Protein AF-0000000068387316 (afdb_homodimer)

pLDDT: mean 80.17, std 15.79, range [29.31, 97.69]

Solvent-accessible surface area (backbone atoms only — not comparable to full-atom values): 30745 Å² total; per-residue (Å²): 136,76,79,80,66,69,75,72,66,61,83,67,64,57,86,53,43,69,47,58,65,44,39,58,55,47,49,47,48,45,50,66,60,42,44,59,53,52,50,36,57,55,37,19,25,18,60,22,29,64,90,45,66,79,49,54,52,77,53,52,63,48,42,55,49,51,43,58,72,67,49,54,44,59,54,18,49,48,44,32,48,52,51,19,52,50,41,36,52,48,15,46,49,51,5,48,54,50,17,57,58,62,68,44,93,55,92,61,45,67,57,51,60,55,56,49,44,47,49,48,52,41,37,52,63,48,49,33,52,43,49,52,50,35,38,29,26,89,68,6,62,55,16,50,51,32,41,69,68,66,40,89,63,21,74,43,38,34,52,70,30,53,82,36,18,40,59,50,51,48,51,54,50,29,57,31,46,14,32,53,41,13,52,56,46,33,56,41,55,69,66,50,58,64,65,52,54,49,53,31,49,72,71,64,46,51,70,69,51,36,37,62,69,44,50,41,66,64,31,42,65,57,52,53,51,48,46,51,52,45,35,50,51,45,58,39,52,44,63,56,50,46,72,58,40,62,17,24,34,94,52,45,41,25,23,56,45,45,48,23,40,41,30,31,71,70,68,29,31,35,6,47,15,25,32,44,38,49,53,50,35,51,51,40,49,50,53,51,50,51,50,51,54,51,50,50,51,48,46,50,53,55,66,73,94,133,74,80,79,66,68,75,71,67,61,80,67,63,56,85,53,44,68,48,58,65,42,38,58,55,47,49,48,47,47,50,64,60,42,44,57,54,51,50,35,57,54,37,18,26,17,61,23,28,64,91,44,66,80,50,55,52,78,53,52,62,50,39,54,50,51,41,58,72,66,49,54,44,60,53,17,49,47,45,32,49,52,52,21,53,50,42,34,51,48,16,47,50,51,4,47,53,49,16,57,57,61,67,44,91,55,92,60,44,69,58,51,60,54,57,49,44,48,50,50,53,41,35,55,63,50,50,33,52,44,49,52,51,35,38,29,25,88,68,6,61,55,16,49,49,31,40,69,69,67,38,88,64,20,75,41,37,33,48,72,29,53,83,37,20,41,58,52,51,47,52,53,49,29,58,31,48,15,32,54,41,13,52,56,46,32,57,40,55,68,66,51,57,64,64,53,54,49,53,32,48,74,71,65,44,50,70,70,50,36,37,62,69,44,48,41,67,63,32,44,65,59,50,52,52,48,47,52,51,43,34,50,52,47,59,40,51,42,64,56,51,46,72,59,37,63,17,25,33,95,51,46,42,25,24,58,43,47,48,23,39,40,30,30,72,70,69,27,30,34,6,48,16,25,34,45,36,49,52,50,34,50,50,41,50,51,52,51,50,51,50,52,54,51,47,50,51,49,45,50,55,53,67,74,94

Sequence (610 aa):
MKRAQLAGARLDGHPLTPYLFAAPVGIYLLLFQFYPLVQQFFMSFTATDLLTPNVNPFVGIENYSFLIEDGELWKVLWITAIYTVACVIFAIGTGLGSAMLLDSPFFGRGIARALITVPWAAPSVAVALVFTWIFNSQYGIFNRVLTGLGLPFGGENWLDDPNLALPAILLTTVWQIFPFSSVVILAALQGVPHELKEAAVIDGADRLNIFKTATWPTIQPTVLMLTLFVTIWSLRRFDLIWLMTQGGPIGATNTLVIELYRQGFVYRDLGSAASIGMIGLSIALLVTVIYFKVTRMTEQAQGKRMKRAQLAGARLDGHPLTPYLFAAPVGIYLLLFQFYPLVQQFFMSFTATDLLTPNVNPFVGIENYSFLIEDGELWKVLWITAIYTVACVIFAIGTGLGSAMLLDSPFFGRGIARALITVPWAAPSVAVALVFTWIFNSQYGIFNRVLTGLGLPFGGENWLDDPNLALPAILLTTVWQIFPFSSVVILAALQGVPHELKEAAVIDGADRLNIFKTATWPTIQPTVLMLTLFVTIWSLRRFDLIWLMTQGGPIGATNTLVIELYRQGFVYRDLGSAASIGMIGLSIALLVTVIYFKVTRMTEQAQGKR

InterPro domains:
  IPR000515 ABC transporter type 1, transmembrane domain MetI-like [PF00528] (93-291)
  IPR000515 ABC transporter type 1, transmembrane domain MetI-like [PS50928] (77-291)
  IPR000515 ABC transporter type 1, transmembrane domain MetI-like [cd06261] (77-283)
  IPR035906 MetI-like superfamily [G3DSA:1.10.3720.10] (57-302)
  IPR035906 MetI-like superfamily [SSF161098] (62-290)
  IPR051393 ABC transporter permease component [PTHR30193] (16-301)

Nearest PDB structures (foldseek):
  8hps-assembly1_A  TM=9.162E-01  e=1.077E-13  Mycolicibacterium smegmatis MC2 155
  8ja7-assembly1_A  TM=9.355E-01  e=1.198E-12  Mycobacterium tuberculosis H37Rv
  3puy-assembly1_F  TM=8.620E-01  e=3.258E-10  Escherichia coli K-12
  4tqv-assembly4_M  TM=8.361E-01  e=7.629E-09  Sphingomonas sp.
  4xtc-assembly1_M  TM=8.326E-01  e=1.083E-08  Sphingomonas sp. A1

Secondary structure (DSSP, 8-state):
--GGGTT-----S-TTHHHHHHHHHHHHHHHHHHHHHHHHHHHTTB--BSS-TT---B-TTHHHHHHHHTSHHHHHHHHHHHHHHHHHHHHHHHHHHHHHHHHS--TTHHHHHHHTTHHHHS-HHHHHHHHHHHT-TTT-HHHHHHHHTT-TTTTS-GGGSTTTHHHHHHHHHHHHHHHHHHHHHHHHHTTS-HHHHHHHHHTT--HHHHIIIIIHHHHHHHHHHHHHHHHHHHHT--HHHHHHTTT-STTTT--HHHHHHIIIIIS-BHHHHHHHHHHHHHHHHHHHHHHHHHHHHHHHHHH--/--TTSTT-----S-TTHHHHHHHHHHHHHHHHHHHHHHHHHHHTTB--BSS-TT---B-TTHHHHHHHHTSHHHHHHHHHHHHHHHHHHHHHHHHHHHHHHHHS--TTHHHHHHHTTHHHHS-HHHHHHHHHHHT-TTT-HHHHHHHHTT-TTTTS-GGGSTTTHHHHHHHHHHHHHHHHHHHHHHHHHHTS-HHHHHHHHHTT--HHHHIIIIIHHHHHHHHHHHHHHHHHHHHT--HHHHHHTTT-STTTT--HHHHHHIIIIIS-BHHHHHHHHHHHHHHHHHHHHHHHHHHHHHHHHHH--

Radius of gyration: 26.53 Å; Cα contacts (8 Å, |Δi|>4): 823; chains: 2; bounding box: 68×81×66 Å

Structure (mmCIF, N/CA/C/O backbone):
data_AF-0000000068387316-model_v1
#
loop_
_entity.id
_entity.type
_entity.pdbx_description
1 polymer 'ABC transporter, membrane spanning protein'
#
loop_
_atom_site.group_PDB
_atom_site.id
_atom_site.type_symbol
_atom_site.label_atom_id
_atom_site.label_alt_id
_atom_site.label_comp_id
_atom_site.label_asym_id
_atom_site.label_entity_id
_atom_site.label_seq_id
_atom_site.pdbx_PDB_ins_code
_atom_site.Cartn_x
_atom_site.Cartn_y
_atom_site.Cartn_z
_atom_site.occupancy
_atom_site.B_iso_or_equiv
_atom_site.auth_seq_id
_atom_site.auth_comp_id
_atom_site.auth_asym_id
_atom_site.auth_atom_id
_atom_site.pdbx_PDB_model_num
ATOM 1 N N . MET A 1 1 ? -29.578 43.812 32.5 1 29.31 1 MET A N 1
ATOM 2 C CA . MET A 1 1 ? -28.734 42.844 33.156 1 29.31 1 MET A CA 1
ATOM 3 C C . MET A 1 1 ? -29.266 41.406 32.969 1 29.31 1 MET A C 1
ATOM 5 O O . MET A 1 1 ? -28.531 40.438 33.094 1 29.31 1 MET A O 1
ATOM 9 N N . LYS A 1 2 ? -30.609 41.094 33.031 1 35.59 2 LYS A N 1
ATOM 10 C CA . LYS A 1 2 ? -31.344 39.844 33.188 1 35.59 2 LYS A CA 1
ATOM 11 C C . LYS A 1 2 ? -31.375 39.094 31.844 1 35.59 2 LYS A C 1
ATOM 13 O O . LYS A 1 2 ? -31.719 37.906 31.812 1 35.59 2 LYS A O 1
ATOM 18 N N . ARG A 1 3 ? -31.5 39.75 30.719 1 32.88 3 ARG A N 1
ATOM 19 C CA . ARG A 1 3 ? -31.938 39.156 29.453 1 32.88 3 ARG A CA 1
ATOM 20 C C . ARG A 1 3 ? -30.844 38.281 28.875 1 32.88 3 ARG A C 1
ATOM 22 O O . ARG A 1 3 ? -30.969 37.781 27.75 1 32.88 3 ARG A O 1
ATOM 29 N N . ALA A 1 4 ? -29.688 38.469 29.344 1 36.28 4 ALA A N 1
ATOM 30 C CA . ALA A 1 4 ? -28.578 37.75 28.734 1 36.28 4 ALA A CA 1
ATOM 31 C C . ALA A 1 4 ? -28.734 36.25 28.922 1 36.28 4 ALA A C 1
ATOM 33 O O . ALA A 1 4 ? -27.844 35.469 28.562 1 36.28 4 ALA A O 1
ATOM 34 N N . GLN A 1 5 ? -29.672 35.75 29.812 1 32.28 5 GLN A N 1
ATOM 35 C CA . GLN A 1 5 ? -29.719 34.375 30.344 1 32.28 5 GLN A CA 1
ATOM 36 C C . GLN A 1 5 ? -30.188 33.406 29.281 1 32.28 5 GLN A C 1
ATOM 38 O O . GLN A 1 5 ? -30.062 32.188 29.453 1 32.28 5 GLN A O 1
ATOM 43 N N . LEU A 1 6 ? -31.172 33.781 28.469 1 31.27 6 LEU A N 1
ATOM 44 C CA . LEU A 1 6 ? -32.031 32.75 27.875 1 31.27 6 LEU A CA 1
ATOM 45 C C . LEU A 1 6 ? -31.25 31.938 26.844 1 31.27 6 LEU A C 1
ATOM 47 O O . LEU A 1 6 ? -31.766 30.953 26.297 1 31.27 6 LEU A O 1
ATOM 51 N N . ALA A 1 7 ? -30.438 32.562 26.109 1 33.75 7 ALA A N 1
ATOM 52 C CA . ALA A 1 7 ? -30.188 32.062 24.766 1 33.75 7 ALA A CA 1
ATOM 53 C C . ALA A 1 7 ? -29.375 30.766 24.812 1 33.75 7 ALA A C 1
ATOM 55 O O . ALA A 1 7 ? -28.891 30.297 23.766 1 33.75 7 ALA A O 1
ATOM 56 N N . GLY A 1 8 ? -28.797 30.422 25.938 1 35.53 8 GLY A N 1
ATOM 57 C CA . GLY A 1 8 ? -28 29.219 25.812 1 35.53 8 GLY A CA 1
ATOM 58 C C . GLY A 1 8 ? -28.812 28 25.438 1 35.53 8 GLY A C 1
ATOM 59 O O . GLY A 1 8 ? -29.172 27.188 26.297 1 35.53 8 GLY A O 1
ATOM 60 N N . ALA A 1 9 ? -29.875 28.156 24.766 1 34.69 9 ALA A N 1
ATOM 61 C CA . ALA A 1 9 ? -30.672 26.969 24.469 1 34.69 9 ALA A CA 1
ATOM 62 C C . ALA A 1 9 ? -29.766 2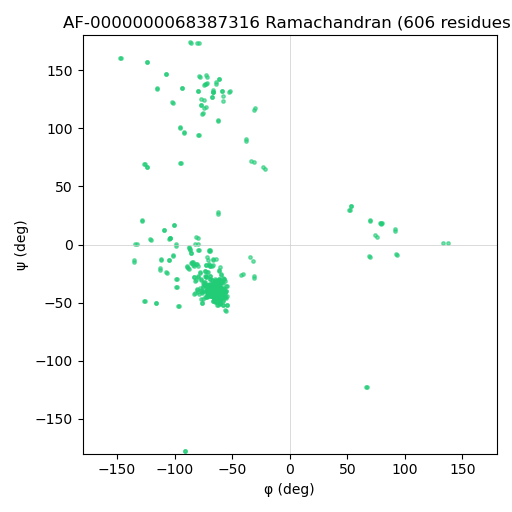5.766 24.156 1 34.69 9 ALA A C 1
ATOM 64 O O . ALA A 1 9 ? -29 25.797 23.203 1 34.69 9 ALA A O 1
ATOM 65 N N . ARG A 1 10 ? -29.375 25 25.125 1 37.62 10 ARG A N 1
ATOM 66 C CA . ARG A 1 10 ? -28.875 23.641 25.203 1 37.62 10 ARG A CA 1
ATOM 67 C C . ARG A 1 10 ? -29.516 22.75 24.141 1 37.62 10 ARG A C 1
ATOM 69 O O . ARG A 1 10 ? -30.75 22.641 24.078 1 37.62 10 ARG A O 1
ATOM 76 N N . LEU A 1 11 ? -29.219 22.875 22.906 1 39.84 11 LEU A N 1
ATOM 77 C CA . LEU A 1 11 ? -29.703 21.75 22.094 1 39.84 11 LEU A CA 1
ATOM 78 C C . LEU A 1 11 ? -29.906 20.516 22.969 1 39.84 11 LEU A C 1
ATOM 80 O O . LEU A 1 11 ? -28.953 19.969 23.5 1 39.84 11 LEU A O 1
ATOM 84 N N . ASP A 1 12 ? -30.781 20.438 23.875 1 39.09 12 ASP A N 1
ATOM 85 C CA . ASP A 1 12 ? -31.406 19.594 24.875 1 39.09 12 ASP A CA 1
ATOM 86 C C . ASP A 1 12 ? -31.484 18.141 24.406 1 39.09 12 ASP A C 1
ATOM 88 O O . ASP A 1 12 ? -32.281 17.359 24.922 1 39.09 12 ASP A O 1
ATOM 92 N N . GLY A 1 13 ? -31.203 17.859 23.094 1 44.19 13 GLY A N 1
ATOM 93 C CA . GLY A 1 13 ? -31.375 16.438 22.891 1 44.19 13 GLY A CA 1
ATOM 94 C C . GLY A 1 13 ? -30.594 15.594 23.891 1 44.19 13 GLY A C 1
ATOM 95 O O . GLY A 1 13 ? -29.703 16.094 24.562 1 44.19 13 GLY A O 1
ATOM 96 N N . HIS A 1 14 ? -31.297 14.594 24.516 1 45.81 14 HIS A N 1
ATOM 97 C CA . HIS A 1 14 ? -30.688 13.68 25.484 1 45.81 14 HIS A CA 1
ATOM 98 C C . HIS A 1 14 ? -29.203 13.453 25.172 1 45.81 14 HIS A C 1
ATOM 100 O O . HIS A 1 14 ? -28.812 13.383 24.016 1 45.81 14 HIS A O 1
ATOM 106 N N . PRO A 1 15 ? -28.391 13.836 26.078 1 50.06 15 PRO A N 1
ATOM 107 C CA . PRO A 1 15 ? -26.938 13.664 25.969 1 50.06 15 PRO A CA 1
ATOM 108 C C . PRO A 1 15 ? -26.547 12.414 25.172 1 50.06 15 PRO A C 1
ATOM 110 O O . PRO A 1 15 ? -25.438 12.336 24.641 1 50.06 15 PRO A O 1
ATOM 113 N N . LEU A 1 16 ? -27.484 11.516 25.297 1 49.25 16 LEU A N 1
ATOM 114 C CA . LEU A 1 16 ? -27.203 10.242 24.641 1 49.25 16 LEU A CA 1
ATOM 115 C C . LEU A 1 16 ? -27.531 10.312 23.156 1 49.25 16 LEU A C 1
ATOM 117 O O . LEU A 1 16 ? -27.25 9.375 22.406 1 49.25 16 LEU A O 1
ATOM 121 N N . THR A 1 17 ? -28.25 11.242 22.766 1 50.84 17 THR A N 1
ATOM 122 C CA . THR A 1 17 ? -28.766 11.328 21.406 1 50.84 17 THR A CA 1
ATOM 123 C C . THR A 1 17 ? -27.625 11.281 20.391 1 50.84 17 THR A C 1
ATOM 125 O O . THR A 1 17 ? -27.688 10.539 19.406 1 50.84 17 THR A O 1
ATOM 128 N N . PRO A 1 18 ? -26.781 12.188 20.594 1 52.94 18 PRO A N 1
ATOM 129 C CA . PRO A 1 18 ? -25.719 12.039 19.594 1 52.94 18 PRO A CA 1
ATOM 130 C C . PRO A 1 18 ? -25.062 10.656 19.609 1 52.94 18 PRO A C 1
ATOM 132 O O . PRO A 1 18 ? -24.656 10.148 18.562 1 52.94 18 PRO A O 1
ATOM 135 N N . TYR A 1 19 ? -25.031 10.102 20.766 1 54.19 19 TYR A N 1
ATOM 136 C CA . TYR A 1 19 ? -24.5 8.75 20.891 1 54.19 19 TYR A CA 1
ATOM 137 C C . TYR A 1 19 ? -25.406 7.727 20.234 1 54.19 19 TYR A C 1
ATOM 139 O O . TYR A 1 19 ? -24.922 6.715 19.703 1 54.19 19 TYR A O 1
ATOM 147 N N . LEU A 1 20 ? -26.625 7.91 20.406 1 54.03 20 LEU A N 1
ATOM 148 C CA . LEU A 1 20 ? -27.578 6.969 19.828 1 54.03 20 LEU A CA 1
ATOM 149 C C . LEU A 1 20 ? -27.484 6.973 18.297 1 54.03 20 LEU A C 1
ATOM 151 O O . LEU A 1 20 ? -27.641 5.93 17.656 1 54.03 20 LEU A O 1
ATOM 155 N N . PHE A 1 21 ? -27.25 8.078 17.812 1 53.25 21 PHE A N 1
ATOM 156 C CA . PHE A 1 21 ? -27.141 8.125 16.359 1 53.25 21 PHE A CA 1
ATOM 157 C C . PHE A 1 21 ? -25.797 7.594 15.898 1 53.25 21 PHE A C 1
ATOM 159 O O . PHE A 1 21 ? -25.688 7.016 14.812 1 53.25 21 PHE A O 1
ATOM 166 N N . ALA A 1 22 ? -24.891 7.805 16.766 1 56.56 22 ALA A N 1
ATOM 167 C CA . ALA A 1 22 ? -23.547 7.332 16.406 1 56.56 22 ALA A CA 1
ATOM 168 C C . ALA A 1 22 ? -23.391 5.848 16.719 1 56.56 22 ALA A C 1
ATOM 170 O O . ALA A 1 22 ? -22.531 5.176 16.156 1 56.56 22 ALA A O 1
ATOM 171 N N . ALA A 1 23 ? -24.266 5.344 17.562 1 58.19 23 ALA A N 1
ATOM 172 C CA . ALA A 1 23 ? -24.141 3.973 18.047 1 58.19 23 ALA A CA 1
ATOM 173 C C . ALA A 1 23 ? -24.297 2.971 16.906 1 58.19 23 ALA A C 1
ATOM 175 O O . ALA A 1 23 ? -23.5 2.047 16.766 1 58.19 23 ALA A O 1
ATOM 176 N N . PRO A 1 24 ? -25.297 3.141 16.156 1 55.38 24 PRO A N 1
ATOM 177 C CA . PRO A 1 24 ? -25.422 2.133 15.094 1 55.38 24 PRO A CA 1
ATOM 178 C C . PRO A 1 24 ? -24.203 2.105 14.172 1 55.38 24 PRO A C 1
ATOM 180 O O . PRO A 1 24 ? -23.75 1.03 13.766 1 55.38 24 PRO A O 1
ATOM 183 N N . VAL A 1 25 ? -23.797 3.297 13.93 1 58.22 25 VAL A N 1
ATOM 184 C CA . VAL A 1 25 ? -22.641 3.355 13.031 1 58.22 25 VAL A CA 1
ATOM 185 C C . VAL A 1 25 ? -21.422 2.773 13.734 1 58.22 25 VAL A C 1
ATOM 187 O O . VAL A 1 25 ? -20.625 2.047 13.125 1 58.22 25 VAL A O 1
ATOM 190 N N . GLY A 1 26 ? -21.422 3.107 15.016 1 59.72 26 GLY A N 1
ATOM 191 C CA . GLY A 1 26 ? -20.328 2.568 15.797 1 59.72 26 GLY A CA 1
ATOM 192 C C . GLY A 1 26 ? -20.359 1.057 15.914 1 59.72 26 GLY A C 1
ATOM 193 O O . GLY A 1 26 ? -19.328 0.392 15.758 1 59.72 26 GLY A O 1
ATOM 194 N N . ILE A 1 27 ? -21.516 0.545 16.219 1 59.38 27 ILE A N 1
ATOM 195 C CA . ILE A 1 27 ? -21.672 -0.9 16.344 1 59.38 27 ILE A CA 1
ATOM 196 C C . ILE A 1 27 ? -21.391 -1.566 15 1 59.38 27 ILE A C 1
ATOM 198 O O . ILE A 1 27 ? -20.719 -2.598 14.945 1 59.38 27 ILE A O 1
ATOM 202 N N . TYR A 1 28 ? -21.906 -0.978 13.992 1 57.09 28 TYR A N 1
ATOM 203 C CA . TYR A 1 28 ? -21.656 -1.508 12.656 1 57.09 28 TYR A CA 1
ATOM 204 C C . TYR A 1 28 ? -20.172 -1.514 12.336 1 57.09 28 TYR A C 1
ATOM 206 O O . TYR A 1 28 ? -19.641 -2.508 11.836 1 57.09 28 TYR A O 1
ATOM 214 N N . LEU A 1 29 ? -19.703 -0.394 12.734 1 59.5 29 LEU A N 1
ATOM 215 C CA . LEU A 1 29 ? -18.266 -0.311 12.461 1 59.5 29 LEU A CA 1
ATOM 216 C C . LEU A 1 29 ? -17.5 -1.345 13.273 1 59.5 29 LEU A C 1
ATOM 218 O O . LEU A 1 29 ? -16.594 -1.993 12.758 1 59.5 29 LEU A O 1
ATOM 222 N N . LEU A 1 30 ? -18 -1.503 14.484 1 61.31 30 LEU A N 1
ATOM 223 C CA . LEU A 1 30 ? -17.297 -2.449 15.352 1 61.31 30 LEU A CA 1
ATOM 224 C C . LEU A 1 30 ? -17.531 -3.883 14.883 1 61.31 30 LEU A C 1
ATOM 226 O O . LEU A 1 30 ? -16.578 -4.68 14.828 1 61.31 30 LEU A O 1
ATOM 230 N N . LEU A 1 31 ? -18.75 -4.16 14.586 1 61.34 31 LEU A N 1
ATOM 231 C CA . LEU A 1 31 ? -19.047 -5.531 14.188 1 61.34 31 LEU A CA 1
ATOM 232 C C . LEU A 1 31 ? -18.391 -5.867 12.859 1 61.34 31 LEU A C 1
ATOM 234 O O . LEU A 1 31 ? -17.781 -6.93 12.719 1 61.34 31 LEU A O 1
ATOM 238 N N . PHE A 1 32 ? -18.547 -4.93 12.07 1 63.59 32 PHE A N 1
ATOM 239 C CA . PHE A 1 32 ? -18.016 -5.203 10.742 1 63.59 32 PHE A CA 1
ATOM 240 C C . PHE A 1 32 ? -16.484 -5.141 10.75 1 63.59 32 PHE A C 1
ATOM 242 O O . PHE A 1 32 ? -15.828 -5.863 10 1 63.59 32 PHE A O 1
ATOM 249 N N . GLN A 1 33 ? -16.016 -4.398 11.633 1 69.25 33 GLN A N 1
ATOM 250 C CA . GLN A 1 33 ? -14.57 -4.195 11.664 1 69.25 33 GLN A CA 1
ATOM 251 C C . GLN A 1 33 ? -13.875 -5.34 12.391 1 69.25 33 GLN A C 1
ATOM 253 O O . GLN A 1 33 ? -12.812 -5.805 11.961 1 69.25 33 GLN A O 1
ATOM 258 N N . PHE A 1 34 ? -14.609 -5.93 13.398 1 76.5 34 PHE A N 1
ATOM 259 C CA . PHE A 1 34 ? -13.875 -6.84 14.266 1 76.5 34 PHE A CA 1
ATOM 260 C C . PHE A 1 34 ? -14.219 -8.289 13.945 1 76.5 34 PHE A C 1
ATOM 262 O O . PHE A 1 34 ? -13.492 -9.211 14.328 1 76.5 34 PHE A O 1
ATOM 269 N N . TYR A 1 35 ? -15.195 -8.469 13.227 1 77.38 35 TYR A N 1
ATOM 270 C CA . TYR A 1 35 ? -15.633 -9.828 12.93 1 77.38 35 TYR A CA 1
ATOM 271 C C . TYR A 1 35 ? -14.555 -10.586 12.164 1 77.38 35 TYR A C 1
ATOM 273 O O . TYR A 1 35 ? -14.18 -11.695 12.547 1 77.38 35 TYR A O 1
ATOM 281 N N . PRO A 1 36 ? -14.078 -10.047 11.125 1 79.81 36 PRO A N 1
ATOM 282 C CA . PRO A 1 36 ? -13.039 -10.789 10.398 1 79.81 36 PRO A CA 1
ATOM 283 C C . PRO A 1 36 ? -11.828 -11.102 11.273 1 79.81 36 PRO A C 1
ATOM 285 O O . PRO A 1 36 ? -11.203 -12.148 11.109 1 79.81 36 PRO A O 1
ATOM 288 N N . LEU A 1 37 ? -11.578 -10.25 12.109 1 81.94 37 LEU A N 1
ATOM 289 C CA . LEU A 1 37 ? -10.422 -10.445 12.977 1 81.94 37 LEU A CA 1
ATOM 290 C C . LEU A 1 37 ? -10.672 -11.57 13.969 1 81.94 37 LEU A C 1
ATOM 292 O O . LEU A 1 37 ? -9.773 -12.367 14.242 1 81.94 37 LEU A O 1
ATOM 296 N N . VAL A 1 38 ? -11.859 -11.578 14.5 1 83.31 38 VAL A N 1
ATOM 297 C CA . VAL A 1 38 ? -12.234 -12.625 15.438 1 83.31 38 VAL A CA 1
ATOM 298 C C . VAL A 1 38 ? -12.25 -13.977 14.719 1 83.31 38 VAL A C 1
ATOM 300 O O . VAL A 1 38 ? -11.82 -14.992 15.281 1 83.31 38 VAL A O 1
ATOM 303 N N . GLN A 1 39 ? -12.703 -13.961 13.57 1 82.31 39 GLN A N 1
ATOM 304 C CA . GLN A 1 39 ? -12.727 -15.188 12.781 1 82.31 39 GLN A CA 1
ATOM 305 C C . GLN A 1 39 ? -11.305 -15.688 12.516 1 82.31 39 GLN A C 1
ATOM 307 O O . GLN A 1 39 ? -11.055 -16.891 12.555 1 82.31 39 GLN A O 1
ATOM 312 N N . GLN A 1 40 ? -10.492 -14.766 12.148 1 84.81 40 GLN A N 1
ATOM 313 C CA . GLN A 1 40 ? -9.102 -15.148 11.945 1 84.81 40 GLN A CA 1
ATOM 314 C C . GLN A 1 40 ? -8.492 -15.734 13.219 1 84.81 40 GLN A C 1
ATOM 316 O O . GLN A 1 40 ? -7.742 -16.703 13.164 1 84.81 40 GLN A O 1
ATOM 321 N N . PHE A 1 41 ? -8.789 -15.117 14.281 1 88.56 41 PHE A N 1
ATOM 322 C CA . PHE A 1 41 ? -8.305 -15.578 15.578 1 88.56 41 PHE A CA 1
ATOM 323 C C . PHE A 1 41 ? -8.797 -16.984 15.867 1 88.56 41 PHE A C 1
ATOM 325 O O . PHE A 1 41 ? -8.008 -17.859 16.25 1 88.56 41 PHE A O 1
ATOM 332 N N . PHE A 1 42 ? -10.023 -17.266 15.656 1 87.94 42 PHE A N 1
ATOM 333 C CA . PHE A 1 42 ? -10.586 -18.578 15.914 1 87.94 42 PHE A CA 1
ATOM 334 C C . PHE A 1 42 ? -10.016 -19.609 14.938 1 87.94 42 PHE A C 1
ATOM 336 O O . PHE A 1 42 ? -9.703 -20.734 15.328 1 87.94 42 PHE A O 1
ATOM 343 N N . MET A 1 43 ? -9.914 -19.234 13.727 1 88.5 43 MET A N 1
ATOM 344 C CA . MET A 1 43 ? -9.391 -20.125 12.695 1 88.5 43 MET A CA 1
ATOM 345 C C . MET A 1 43 ? -7.965 -20.562 13.023 1 88.5 43 MET A C 1
ATOM 347 O O . MET A 1 43 ? -7.555 -21.672 12.672 1 88.5 43 MET A O 1
ATOM 351 N N . SER A 1 44 ? -7.254 -19.688 13.68 1 92.25 44 SER A N 1
ATOM 352 C CA . SER A 1 44 ? -5.863 -20 14.008 1 92.25 44 SER A CA 1
ATOM 353 C C . SER A 1 44 ? -5.773 -21.156 15 1 92.25 44 SER A C 1
ATOM 355 O O . SER A 1 44 ? -4.707 -21.734 15.18 1 92.25 44 SER A O 1
ATOM 357 N N . PHE A 1 45 ? -6.867 -21.516 15.586 1 94.12 45 PHE A N 1
ATOM 358 C CA . PHE A 1 45 ? -6.891 -22.609 16.547 1 94.12 45 PHE A CA 1
ATOM 359 C C . PHE A 1 45 ? -7.605 -23.828 15.969 1 94.12 45 PHE A C 1
ATOM 361 O O . PHE A 1 45 ? -7.922 -24.766 16.688 1 94.12 45 PHE A O 1
ATOM 368 N N . THR A 1 46 ? -7.836 -23.812 14.695 1 91.62 46 THR A N 1
ATOM 369 C CA . THR A 1 46 ? -8.539 -24.906 14.055 1 91.62 46 THR A CA 1
ATOM 370 C C . THR A 1 46 ? -7.703 -25.5 12.922 1 91.62 46 THR A C 1
ATOM 372 O O . THR A 1 46 ? -6.762 -24.859 12.438 1 91.62 46 THR A O 1
ATOM 375 N N . ALA A 1 47 ? -8.062 -26.75 12.648 1 90.94 47 ALA A N 1
ATOM 376 C CA . ALA A 1 47 ? -7.5 -27.391 11.461 1 90.94 47 ALA A CA 1
ATOM 377 C C . ALA A 1 47 ? -8.445 -27.25 10.266 1 90.94 47 ALA A C 1
ATOM 379 O O . ALA A 1 47 ? -9.047 -28.234 9.828 1 90.94 47 ALA A O 1
ATOM 380 N N . THR A 1 48 ? -8.516 -26.047 9.82 1 84.56 48 THR A N 1
ATOM 381 C CA . THR A 1 48 ? -9.406 -25.734 8.711 1 84.56 48 THR A CA 1
ATOM 382 C C . THR A 1 48 ? -8.664 -25.812 7.383 1 84.56 48 THR A C 1
ATOM 384 O O . THR A 1 48 ? -7.527 -25.359 7.273 1 84.56 48 THR A O 1
ATOM 387 N N . ASP A 1 49 ? -9.344 -26.453 6.469 1 82.56 49 ASP A N 1
ATOM 388 C CA . ASP A 1 49 ? -8.805 -26.578 5.121 1 82.56 49 ASP A CA 1
ATOM 389 C C . ASP A 1 49 ? -9.57 -25.688 4.141 1 82.56 49 ASP A C 1
ATOM 391 O O . ASP A 1 49 ? -10.781 -25.547 4.254 1 82.56 49 ASP A O 1
ATOM 395 N N . LEU A 1 50 ? -8.828 -25.203 3.172 1 77.44 50 LEU A N 1
ATOM 396 C CA . LEU A 1 50 ? -9.414 -24.281 2.203 1 77.44 50 LEU A CA 1
ATOM 397 C C . LEU A 1 50 ? -10.508 -24.953 1.391 1 77.44 50 LEU A C 1
ATOM 399 O O . LEU A 1 50 ? -11.484 -24.312 0.989 1 77.44 50 LEU A O 1
ATOM 403 N N . LEU A 1 51 ? -10.344 -26.266 1.136 1 74.19 51 LEU A N 1
ATOM 404 C CA . LEU A 1 51 ? -11.273 -27 0.285 1 74.19 51 LEU A CA 1
ATOM 405 C C . LEU A 1 51 ? -12.492 -27.453 1.08 1 74.19 51 LEU A C 1
ATOM 407 O O . LEU A 1 51 ? -13.539 -27.75 0.503 1 74.19 51 LEU A O 1
ATOM 411 N N . THR A 1 52 ? -12.273 -27.656 2.396 1 75.25 52 THR A N 1
ATOM 412 C CA . THR A 1 52 ? -13.367 -28.062 3.264 1 75.25 52 THR A CA 1
ATOM 413 C C . THR A 1 52 ? -13.523 -27.094 4.43 1 75.25 52 THR A C 1
ATOM 415 O O . THR A 1 52 ? -13.391 -27.484 5.594 1 75.25 52 THR A O 1
ATOM 418 N N . PRO A 1 53 ? -13.906 -25.906 4.145 1 71.44 53 PRO A N 1
ATOM 419 C CA . PRO A 1 53 ? -13.906 -24.875 5.18 1 71.44 53 PRO A CA 1
ATOM 420 C C . PRO A 1 53 ? -14.984 -25.109 6.242 1 71.44 53 PRO A C 1
ATOM 422 O O . PRO A 1 53 ? -14.938 -24.5 7.316 1 71.44 53 PRO A O 1
ATOM 425 N N . ASN A 1 54 ? -15.742 -26.078 5.965 1 74.06 54 ASN A N 1
ATOM 426 C CA . ASN A 1 54 ? -16.812 -26.359 6.91 1 74.06 54 ASN A CA 1
ATOM 427 C C . ASN A 1 54 ? -16.344 -27.297 8.016 1 74.06 54 ASN A C 1
ATOM 429 O O . ASN A 1 54 ? -17 -27.422 9.055 1 74.06 54 ASN A O 1
ATOM 433 N N . VAL A 1 55 ? -15.312 -27.984 7.73 1 78.88 55 VAL A N 1
ATOM 434 C CA . VAL A 1 55 ? -14.734 -28.875 8.734 1 78.88 55 VAL A CA 1
ATOM 435 C C . VAL A 1 55 ? -13.602 -28.156 9.469 1 78.88 55 VAL A C 1
ATOM 437 O O . VAL A 1 55 ? -12.531 -27.938 8.898 1 78.88 55 VAL A O 1
ATOM 440 N N . ASN A 1 56 ? -13.953 -27.703 10.664 1 85.31 56 ASN A N 1
ATOM 441 C CA . ASN A 1 56 ? -12.984 -26.906 11.414 1 85.31 56 ASN A CA 1
ATOM 442 C C . ASN A 1 56 ? -12.758 -27.469 12.812 1 85.31 56 ASN A C 1
ATOM 444 O O . ASN A 1 56 ? -13.062 -26.812 13.812 1 85.31 56 ASN A O 1
ATOM 448 N N . PRO A 1 57 ? -12.133 -28.609 12.906 1 90 57 PRO A N 1
ATOM 449 C CA . PRO A 1 57 ? -11.867 -29.156 14.242 1 90 57 PRO A CA 1
ATOM 450 C C . PRO A 1 57 ? -10.922 -28.281 15.062 1 90 57 PRO A C 1
ATOM 452 O O . PRO A 1 57 ? -9.961 -27.734 14.523 1 90 57 PRO A O 1
ATOM 455 N N . PHE A 1 58 ? -11.289 -28.172 16.281 1 93.25 58 PHE A N 1
ATOM 456 C CA . PHE A 1 58 ? -10.461 -27.391 17.188 1 93.25 58 PHE A CA 1
ATOM 457 C C . PHE A 1 58 ? -9.188 -28.156 17.547 1 93.25 58 PHE A C 1
ATOM 459 O O . PHE A 1 58 ? -9.25 -29.281 18.016 1 93.25 58 PHE A O 1
ATOM 466 N N . VAL A 1 59 ? -8.016 -27.594 17.328 1 93.44 59 VAL A N 1
ATOM 467 C CA . VAL A 1 59 ? -6.75 -28.266 17.578 1 93.44 59 VAL A CA 1
ATOM 468 C C . VAL A 1 59 ? -5.93 -27.469 18.594 1 93.44 59 VAL A C 1
ATOM 470 O O . VAL A 1 59 ? -4.762 -27.781 18.844 1 93.44 59 VAL A O 1
ATOM 473 N N . GLY A 1 60 ? -6.504 -26.391 19.125 1 91.94 60 GLY A N 1
ATOM 474 C CA . GLY A 1 60 ? -5.809 -25.594 20.125 1 91.94 60 GLY A CA 1
ATOM 475 C C . GLY A 1 60 ? -4.594 -24.875 19.578 1 91.94 60 GLY A C 1
ATOM 476 O O . GLY A 1 60 ? -4.684 -24.203 18.547 1 91.94 60 GLY A O 1
ATOM 477 N N . ILE A 1 61 ? -3.424 -25.172 20.234 1 92.19 61 ILE A N 1
ATOM 478 C CA . ILE A 1 61 ? -2.238 -24.406 19.891 1 92.19 61 ILE A CA 1
ATOM 479 C C . ILE A 1 61 ? -1.351 -25.203 18.953 1 92.19 61 ILE A C 1
ATOM 481 O O . ILE A 1 61 ? -0.186 -24.859 18.734 1 92.19 61 ILE A O 1
ATOM 485 N N . GLU A 1 62 ? -1.852 -26.203 18.344 1 91.88 62 GLU A N 1
ATOM 486 C CA . GLU A 1 62 ? -1.072 -27.094 17.484 1 91.88 62 GLU A CA 1
ATOM 487 C C . GLU A 1 62 ? -0.517 -26.344 16.281 1 91.88 62 GLU A C 1
ATOM 489 O O . GLU A 1 62 ? 0.61 -26.609 15.844 1 91.88 62 GLU A O 1
ATOM 494 N N . ASN A 1 63 ? -1.351 -25.453 15.758 1 92.5 63 ASN A N 1
ATOM 495 C CA . ASN A 1 63 ? -0.886 -24.672 14.617 1 92.5 63 ASN A CA 1
ATOM 496 C C . ASN A 1 63 ? 0.332 -23.828 14.977 1 92.5 63 ASN A C 1
ATOM 498 O O . ASN A 1 63 ? 1.25 -23.672 14.172 1 92.5 63 ASN A O 1
ATOM 502 N N . TYR A 1 64 ? 0.331 -23.344 16.156 1 91.5 64 TYR A N 1
ATOM 503 C CA . TYR A 1 64 ? 1.436 -22.531 16.625 1 91.5 64 TYR A CA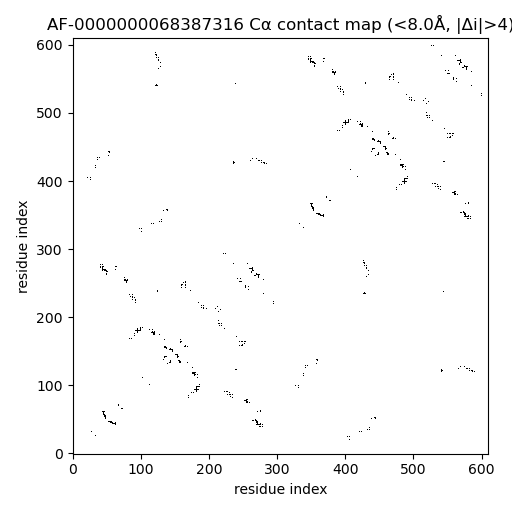 1
ATOM 504 C C . TYR A 1 64 ? 2.654 -23.375 16.953 1 91.5 64 TYR A C 1
ATOM 506 O O . TYR A 1 64 ? 3.785 -23.016 16.625 1 91.5 64 TYR A O 1
ATOM 514 N N . SER A 1 65 ? 2.422 -24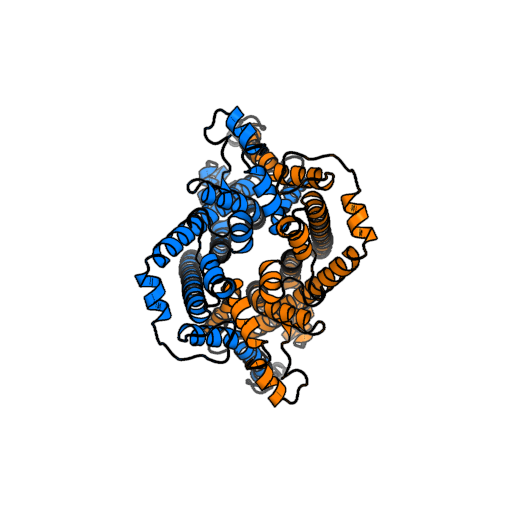.484 17.531 1 90.31 65 SER A N 1
ATOM 515 C CA . SER A 1 65 ? 3.506 -25.391 17.891 1 90.31 65 SER A CA 1
ATOM 516 C C . SER A 1 65 ? 4.199 -25.953 16.656 1 90.31 65 SER A C 1
ATOM 518 O O . SER A 1 65 ? 5.422 -26.078 16.625 1 90.31 65 SER A O 1
ATOM 520 N N . PHE A 1 66 ? 3.445 -26.219 15.719 1 86.69 66 PHE A N 1
ATOM 521 C CA . PHE A 1 66 ? 3.973 -26.734 14.453 1 86.69 66 PHE A CA 1
ATOM 522 C C . PHE A 1 66 ? 4.902 -25.719 13.805 1 86.69 66 PHE A C 1
ATOM 524 O O . PHE A 1 66 ? 5.98 -26.062 13.32 1 86.69 66 PHE A O 1
ATOM 531 N N . LEU A 1 67 ? 4.543 -24.484 13.82 1 85.25 67 LEU A N 1
ATOM 532 C CA . LEU A 1 67 ? 5.32 -23.422 13.195 1 85.25 67 LEU A CA 1
ATOM 533 C C . LEU A 1 67 ? 6.645 -23.219 13.922 1 85.25 67 LEU A C 1
ATOM 535 O O . LEU A 1 67 ? 7.668 -22.938 13.297 1 85.25 67 LEU A O 1
ATOM 539 N N . ILE A 1 68 ? 6.645 -23.406 15.258 1 85.81 68 ILE A N 1
ATOM 540 C CA . ILE A 1 68 ? 7.828 -23.188 16.078 1 85.81 68 ILE A CA 1
ATOM 541 C C . ILE A 1 68 ? 8.766 -24.391 15.977 1 85.81 68 ILE A C 1
ATOM 543 O O . ILE A 1 68 ? 9.984 -24.219 15.852 1 85.81 68 ILE A O 1
ATOM 547 N N . GLU A 1 69 ? 8.25 -25.531 15.984 1 83.19 69 GLU A N 1
ATOM 548 C CA . GLU A 1 69 ? 9.031 -26.766 16.031 1 83.19 69 GLU A CA 1
ATOM 549 C C . GLU A 1 69 ? 9.711 -27.031 14.688 1 83.19 69 GLU A C 1
ATOM 551 O O . GLU A 1 69 ? 10.797 -27.609 14.648 1 83.19 69 GLU A O 1
ATOM 556 N N . ASP A 1 70 ? 9.172 -26.594 13.656 1 77.62 70 ASP A N 1
ATOM 557 C CA . ASP A 1 70 ? 9.742 -26.844 12.336 1 77.62 70 ASP A CA 1
ATOM 558 C C . ASP A 1 70 ? 10.914 -25.906 12.047 1 77.62 70 ASP A C 1
ATOM 560 O O . ASP A 1 70 ? 11.656 -26.109 11.086 1 77.62 70 ASP A O 1
ATOM 564 N N . GLY A 1 71 ? 11.156 -24.969 12.961 1 75.62 71 GLY A N 1
ATOM 565 C CA . GLY A 1 71 ? 12.289 -24.078 12.828 1 75.62 71 GLY A CA 1
ATOM 566 C C . GLY A 1 71 ? 12.133 -23.078 11.695 1 75.62 71 GLY A C 1
ATOM 567 O O . GLY A 1 71 ? 12.875 -22.094 11.609 1 75.62 71 GLY A O 1
ATOM 568 N N . GLU A 1 72 ? 11.203 -23.25 10.898 1 84.56 72 GLU A N 1
ATOM 569 C CA . GLU A 1 72 ? 11.016 -22.406 9.719 1 84.56 72 GLU A CA 1
ATOM 570 C C . GLU A 1 72 ? 10.484 -21.031 10.109 1 84.56 72 GLU A C 1
ATOM 572 O O . GLU A 1 72 ? 10.805 -20.031 9.461 1 84.56 72 GLU A O 1
ATOM 577 N N . LEU A 1 73 ? 9.875 -21.031 11.273 1 90.25 73 LEU A N 1
ATOM 578 C CA . LEU A 1 73 ? 9.281 -19.766 11.695 1 90.25 73 LEU A CA 1
ATOM 579 C C . LEU A 1 73 ? 10.359 -18.75 12.039 1 90.25 73 LEU A C 1
ATOM 581 O O . LEU A 1 73 ? 10.242 -17.578 11.68 1 90.25 73 LEU A O 1
ATOM 585 N N . TRP A 1 74 ? 11.398 -19.203 12.672 1 91.75 74 TRP A N 1
ATOM 586 C CA . TRP A 1 74 ? 12.461 -18.297 13.07 1 91.75 74 TRP A CA 1
ATOM 587 C C . TRP A 1 74 ? 13.172 -17.719 11.852 1 91.75 74 TRP A C 1
ATOM 589 O O . TRP A 1 74 ? 13.539 -16.531 11.844 1 91.75 74 TRP A O 1
ATOM 599 N N . LYS A 1 75 ? 13.359 -18.547 10.891 1 93.31 75 LYS A N 1
ATOM 600 C CA . LYS A 1 75 ? 13.984 -18.078 9.656 1 93.31 75 LYS A CA 1
ATOM 601 C C . LYS A 1 75 ? 13.109 -17.047 8.953 1 93.31 75 LYS A C 1
ATOM 603 O O . LYS A 1 75 ? 13.602 -16.016 8.508 1 93.31 75 LYS A O 1
ATOM 608 N N . VAL A 1 76 ? 11.875 -17.344 8.945 1 95.38 76 VAL A N 1
ATOM 609 C CA . VAL A 1 76 ? 10.898 -16.469 8.312 1 95.38 76 VAL A CA 1
ATOM 610 C C . VAL A 1 76 ? 10.852 -15.133 9.039 1 95.38 76 VAL A C 1
ATOM 612 O O . VAL A 1 76 ? 10.828 -14.07 8.414 1 95.38 76 VAL A O 1
ATOM 615 N N . LEU A 1 77 ? 10.891 -15.211 10.375 1 95.75 77 LEU A N 1
ATOM 616 C CA . LEU A 1 77 ? 10.852 -14 11.188 1 95.75 77 LEU A CA 1
ATOM 617 C C . LEU A 1 77 ? 12.133 -13.195 11.008 1 95.75 77 LEU A C 1
ATOM 619 O O . LEU A 1 77 ? 12.094 -11.961 10.977 1 95.75 77 LEU A O 1
ATOM 623 N N . TRP A 1 78 ? 13.18 -13.875 10.898 1 95.62 78 TRP A N 1
ATOM 624 C CA . TRP A 1 78 ? 14.461 -13.211 10.727 1 95.62 78 TRP A CA 1
ATOM 625 C C . TRP A 1 78 ? 14.523 -12.477 9.391 1 95.62 78 TRP A C 1
ATOM 627 O O . TRP A 1 78 ? 14.938 -11.32 9.32 1 95.62 78 TRP A O 1
ATOM 637 N N . ILE A 1 79 ? 14.141 -13.133 8.352 1 96.69 79 ILE A N 1
ATOM 638 C CA . ILE A 1 79 ? 14.133 -12.531 7.023 1 96.69 79 ILE A CA 1
ATOM 639 C C . ILE A 1 79 ? 13.172 -11.344 7.004 1 96.69 79 ILE A C 1
ATOM 641 O O . ILE A 1 79 ? 13.477 -10.297 6.43 1 96.69 79 ILE A O 1
ATOM 645 N N . THR A 1 80 ? 12.039 -11.516 7.66 1 97.44 80 THR A N 1
ATOM 646 C CA . THR A 1 80 ? 11.062 -10.438 7.75 1 97.44 80 THR A CA 1
ATOM 647 C C . THR A 1 80 ? 11.656 -9.227 8.461 1 97.44 80 THR A C 1
ATOM 649 O O . THR A 1 80 ? 11.477 -8.086 8.023 1 97.44 80 THR A O 1
ATOM 652 N N . ALA A 1 81 ? 12.359 -9.492 9.531 1 97.31 81 ALA A N 1
ATOM 653 C CA . ALA A 1 81 ? 12.969 -8.422 10.312 1 97.31 81 ALA A CA 1
ATOM 654 C C . ALA A 1 81 ? 14.023 -7.676 9.5 1 97.31 81 ALA A C 1
ATOM 656 O O . ALA A 1 81 ? 14.055 -6.441 9.492 1 97.31 81 ALA A O 1
ATOM 657 N N . ILE A 1 82 ? 14.859 -8.406 8.859 1 97.5 82 ILE A N 1
ATOM 658 C CA . ILE A 1 82 ? 15.914 -7.801 8.047 1 97.5 82 ILE A CA 1
ATOM 659 C C . ILE A 1 82 ? 15.289 -6.957 6.934 1 97.5 82 ILE A C 1
ATOM 661 O O . ILE A 1 82 ? 15.703 -5.816 6.707 1 97.5 82 ILE A O 1
ATOM 665 N N . TYR A 1 83 ? 14.336 -7.543 6.27 1 97.69 83 TYR A N 1
ATOM 666 C CA . TYR A 1 83 ? 13.656 -6.852 5.184 1 97.69 83 TYR A CA 1
ATOM 667 C C . TYR A 1 83 ? 13.016 -5.559 5.676 1 97.69 83 TYR A C 1
ATOM 669 O O . TYR A 1 83 ? 13.188 -4.5 5.066 1 97.69 83 TYR A O 1
ATOM 677 N N . THR A 1 84 ? 12.312 -5.648 6.758 1 97.69 84 THR A N 1
ATOM 678 C CA . THR A 1 84 ? 11.562 -4.512 7.289 1 97.69 84 THR A CA 1
ATOM 679 C C . THR A 1 84 ? 12.508 -3.412 7.754 1 97.69 84 THR A C 1
ATOM 681 O O . THR A 1 84 ? 12.359 -2.25 7.371 1 97.69 84 THR A O 1
ATOM 684 N N . VAL A 1 85 ? 13.492 -3.764 8.523 1 97.62 85 VAL A N 1
ATOM 685 C CA . VAL A 1 85 ? 14.414 -2.781 9.086 1 97.62 85 VAL A CA 1
ATOM 686 C C . VAL A 1 85 ? 15.203 -2.107 7.961 1 97.62 85 VAL A C 1
ATOM 688 O O . VAL A 1 85 ? 15.367 -0.886 7.957 1 97.62 85 VAL A O 1
ATOM 691 N N . ALA A 1 86 ? 15.656 -2.914 7.07 1 97.44 86 ALA A N 1
ATOM 692 C CA . ALA A 1 86 ? 16.422 -2.361 5.949 1 97.44 86 ALA A CA 1
ATOM 693 C C . ALA A 1 86 ? 15.547 -1.424 5.113 1 97.44 86 ALA A C 1
ATOM 695 O O . ALA A 1 86 ? 16 -0.351 4.703 1 97.44 86 ALA A O 1
ATOM 696 N N . CYS A 1 87 ? 14.336 -1.833 4.836 1 96.94 87 CYS A N 1
ATOM 697 C CA . CYS A 1 87 ? 13.43 -0.99 4.07 1 96.94 87 CYS A CA 1
ATOM 698 C C . CYS A 1 87 ? 13.219 0.355 4.758 1 96.94 87 CYS A C 1
ATOM 700 O O . CYS A 1 87 ? 13.258 1.401 4.105 1 96.94 87 CYS A O 1
ATOM 702 N N . VAL A 1 88 ? 13.008 0.289 6.043 1 96.75 88 VAL A N 1
ATOM 703 C CA . VAL A 1 88 ? 12.742 1.507 6.801 1 96.75 88 VAL A CA 1
ATOM 704 C C . VAL A 1 88 ? 13.961 2.424 6.746 1 96.75 88 VAL A C 1
ATOM 706 O O . VAL A 1 88 ? 13.844 3.607 6.426 1 96.75 88 VAL A O 1
ATOM 709 N N . ILE A 1 89 ? 15.133 1.889 6.984 1 96.88 89 ILE A N 1
ATOM 710 C CA . ILE A 1 89 ? 16.359 2.67 7.031 1 96.88 89 ILE A CA 1
ATOM 711 C C . ILE A 1 89 ? 16.625 3.293 5.66 1 96.88 89 ILE A C 1
ATOM 713 O O . ILE A 1 89 ? 16.875 4.5 5.559 1 96.88 89 ILE A O 1
ATOM 717 N N . PHE A 1 90 ? 16.469 2.502 4.68 1 95.44 90 PHE A N 1
ATOM 718 C CA . PHE A 1 90 ? 16.859 2.98 3.359 1 95.44 90 PHE A CA 1
ATOM 719 C C . PHE A 1 90 ? 15.766 3.857 2.762 1 95.44 90 PHE A C 1
ATOM 721 O O . PHE A 1 90 ? 16.047 4.832 2.062 1 95.44 90 PHE A O 1
ATOM 728 N N . ALA A 1 91 ? 14.531 3.512 2.959 1 94.25 91 ALA A N 1
ATOM 729 C CA . ALA A 1 91 ? 13.445 4.332 2.428 1 94.25 91 ALA A CA 1
ATOM 730 C C . ALA A 1 91 ? 13.43 5.711 3.078 1 94.25 91 ALA A C 1
ATOM 732 O O . ALA A 1 91 ? 13.289 6.727 2.389 1 94.25 91 ALA A O 1
ATOM 733 N N . ILE A 1 92 ? 13.594 5.723 4.375 1 95 92 ILE A N 1
ATOM 734 C CA . ILE A 1 92 ? 13.586 6.992 5.094 1 95 92 ILE A CA 1
ATOM 735 C C . ILE A 1 92 ? 14.883 7.75 4.816 1 95 92 ILE A C 1
ATOM 737 O O . ILE A 1 92 ? 14.867 8.961 4.594 1 95 92 ILE A O 1
ATOM 741 N N . GLY A 1 93 ? 15.992 7.039 4.883 1 94.19 93 GLY A N 1
ATOM 742 C CA . GLY A 1 93 ? 17.266 7.676 4.613 1 94.19 93 GLY A CA 1
ATOM 743 C C . GLY A 1 93 ? 17.344 8.305 3.236 1 94.19 93 GLY A C 1
ATOM 744 O O . GLY A 1 93 ? 17.703 9.477 3.1 1 94.19 93 GLY A O 1
ATOM 745 N N . THR A 1 94 ? 17.031 7.531 2.238 1 90.5 94 THR A N 1
ATOM 746 C CA . THR A 1 94 ? 17.047 8.039 0.873 1 90.5 94 THR A CA 1
ATOM 747 C C . THR A 1 94 ? 15.969 9.109 0.682 1 90.5 94 THR A C 1
ATOM 749 O O . THR A 1 94 ? 16.172 10.07 -0.064 1 90.5 94 THR A O 1
ATOM 752 N N . GLY A 1 95 ? 14.812 8.898 1.289 1 91.06 95 GLY A N 1
ATOM 753 C CA . GLY A 1 95 ? 13.773 9.914 1.243 1 91.06 95 GLY A CA 1
ATOM 754 C C . GLY A 1 95 ? 14.219 11.242 1.826 1 91.06 95 GLY A C 1
ATOM 755 O O . GLY A 1 95 ? 13.961 12.305 1.243 1 91.06 95 GLY A O 1
ATOM 756 N N . LEU A 1 96 ? 14.859 11.156 2.971 1 91.94 96 LEU A N 1
ATOM 757 C CA . LEU A 1 96 ? 15.375 12.359 3.619 1 91.94 96 LEU A CA 1
ATOM 758 C C . LEU A 1 96 ? 16.422 13.039 2.754 1 91.94 96 LEU A C 1
ATOM 760 O O . LEU A 1 96 ? 16.406 14.258 2.574 1 91.94 96 LEU A O 1
ATOM 764 N N . GLY A 1 97 ? 17.359 12.242 2.266 1 88.81 97 GLY A N 1
ATOM 765 C CA . GLY A 1 97 ? 18.375 12.797 1.383 1 88.81 97 GLY A CA 1
ATOM 766 C C . GLY A 1 97 ? 17.797 13.469 0.154 1 88.81 97 GLY A C 1
ATOM 767 O O . GLY A 1 97 ? 18.188 14.586 -0.189 1 88.81 97 GLY A O 1
ATOM 768 N N . SER A 1 98 ? 16.891 12.852 -0.451 1 87.38 98 SER A N 1
ATOM 769 C CA . SER A 1 98 ? 16.25 13.398 -1.646 1 87.38 98 SER A CA 1
ATOM 770 C C . SER A 1 98 ? 15.445 14.648 -1.315 1 87.38 98 SER A C 1
ATOM 772 O O . SER A 1 98 ? 15.438 15.609 -2.084 1 87.38 98 SER A O 1
ATOM 774 N N . ALA A 1 99 ? 14.742 14.586 -0.208 1 88.06 99 ALA A N 1
ATOM 775 C CA . ALA A 1 99 ? 13.945 15.742 0.209 1 88.06 99 ALA A CA 1
ATOM 776 C C . ALA A 1 99 ? 14.828 16.953 0.444 1 88.06 99 ALA A C 1
ATOM 778 O O . ALA A 1 99 ? 14.477 18.078 0.055 1 88.06 99 ALA A O 1
ATOM 779 N N . MET A 1 100 ? 15.945 16.797 1.073 1 86.5 100 MET A N 1
ATOM 780 C CA . MET A 1 100 ? 16.859 17.891 1.35 1 86.5 100 MET A CA 1
ATOM 781 C C . MET A 1 100 ? 17.406 18.484 0.054 1 86.5 100 MET A C 1
ATOM 783 O O . MET A 1 100 ? 17.562 19.703 -0.053 1 86.5 100 MET A O 1
ATOM 787 N N . LEU A 1 101 ? 17.656 17.594 -0.85 1 83.12 101 LEU A N 1
ATOM 788 C CA . LEU A 1 101 ? 18.125 18.062 -2.148 1 83.12 101 LEU A CA 1
ATOM 789 C C . LEU A 1 101 ? 17.047 18.844 -2.877 1 83.12 101 LEU A C 1
ATOM 791 O O . LEU A 1 101 ? 17.328 19.875 -3.494 1 83.12 101 LEU A O 1
ATOM 795 N N . LEU A 1 102 ? 15.898 18.375 -2.752 1 82.44 102 LEU A N 1
ATOM 796 C CA . LEU A 1 102 ? 14.797 19 -3.473 1 82.44 102 LEU A CA 1
ATOM 797 C C . LEU A 1 102 ? 14.344 20.281 -2.773 1 82.44 102 LEU A C 1
ATOM 799 O O . LEU A 1 102 ? 13.641 21.109 -3.367 1 82.44 102 LEU A O 1
ATOM 803 N N . ASP A 1 103 ? 14.641 20.281 -1.524 1 82.69 103 ASP A N 1
ATOM 804 C CA . ASP A 1 103 ? 14.273 21.469 -0.759 1 82.69 103 ASP A CA 1
ATOM 805 C C . ASP A 1 103 ? 15.164 22.656 -1.136 1 82.69 103 ASP A C 1
ATOM 807 O O . ASP A 1 103 ? 14.797 23.812 -0.914 1 82.69 103 ASP A O 1
ATOM 811 N N . SER A 1 104 ? 16.281 22.422 -1.625 1 78.88 104 SER A N 1
ATOM 812 C CA . SER A 1 104 ? 17.188 23.484 -2.061 1 78.88 104 SER A CA 1
ATOM 813 C C . SER A 1 104 ? 16.703 24.141 -3.344 1 78.88 104 SER A C 1
ATOM 815 O O . SER A 1 104 ? 16.016 23.5 -4.152 1 78.88 104 SER A O 1
ATOM 817 N N . PRO A 1 105 ? 16.984 25.422 -3.395 1 75.31 105 PRO A N 1
ATOM 818 C CA . PRO A 1 105 ? 16.562 26.109 -4.625 1 75.31 105 PRO A CA 1
ATOM 819 C C . PRO A 1 105 ? 17.453 25.766 -5.816 1 75.31 105 PRO A C 1
ATOM 821 O O . PRO A 1 105 ? 18.688 25.781 -5.699 1 75.31 105 PRO A O 1
ATOM 824 N N . PHE A 1 106 ? 16.875 25.141 -6.867 1 73.94 106 PHE A N 1
ATOM 825 C CA . PHE A 1 106 ? 17.609 24.906 -8.102 1 73.94 106 PHE A CA 1
ATOM 826 C C . PHE A 1 106 ? 16.672 24.984 -9.312 1 73.94 106 PHE A C 1
ATOM 828 O O . PHE A 1 106 ? 15.453 24.969 -9.156 1 73.94 106 PHE A O 1
ATOM 835 N N . PHE A 1 107 ? 17.297 25.188 -10.43 1 73.25 107 PHE A N 1
ATOM 836 C CA . PHE A 1 107 ? 16.531 25.297 -11.664 1 73.25 107 PHE A CA 1
ATOM 837 C C . PHE A 1 107 ? 15.891 23.953 -12.016 1 73.25 107 PHE A C 1
ATOM 839 O O . PHE A 1 107 ? 16.547 22.922 -11.992 1 73.25 107 PHE A O 1
ATOM 846 N N . GLY A 1 108 ? 14.586 23.891 -12.242 1 73.19 108 GLY A N 1
ATOM 847 C CA . GLY A 1 108 ? 13.859 22.672 -12.602 1 73.19 108 GLY A CA 1
ATOM 848 C C . GLY A 1 108 ? 13.32 21.922 -11.406 1 73.19 108 GLY A C 1
ATOM 849 O O . GLY A 1 108 ? 13 20.734 -11.5 1 73.19 108 GLY A O 1
ATOM 850 N N . ARG A 1 109 ? 13.344 22.594 -10.281 1 74.75 109 ARG A N 1
ATOM 851 C CA . ARG A 1 109 ? 12.914 21.984 -9.023 1 74.75 109 ARG A CA 1
ATOM 852 C C . ARG A 1 109 ? 11.492 21.438 -9.133 1 74.75 109 ARG A C 1
ATOM 854 O O . ARG A 1 109 ? 11.188 20.375 -8.609 1 74.75 109 ARG A O 1
ATOM 861 N N . GLY A 1 110 ? 10.734 22.125 -9.852 1 71.25 110 GLY A N 1
ATOM 862 C CA . GLY A 1 110 ? 9.359 21.672 -10.039 1 71.25 110 GLY A CA 1
ATOM 863 C C . GLY A 1 110 ? 9.266 20.344 -10.781 1 71.25 110 GLY A C 1
ATOM 864 O O . GLY A 1 110 ? 8.539 19.453 -10.359 1 71.25 110 GLY A O 1
ATOM 865 N N . ILE A 1 111 ? 10.016 20.25 -11.789 1 72.25 111 ILE A N 1
ATOM 866 C CA . ILE A 1 111 ? 10.031 19.031 -12.594 1 72.25 111 ILE A CA 1
ATOM 867 C C . ILE A 1 111 ? 10.633 17.891 -11.781 1 72.25 111 ILE A C 1
ATOM 869 O O . ILE A 1 111 ? 10.133 16.75 -11.828 1 72.25 111 ILE A O 1
ATOM 873 N N . ALA A 1 112 ? 11.641 18.219 -11.047 1 74.75 112 ALA A N 1
ATOM 874 C CA . ALA A 1 112 ? 12.289 17.188 -10.234 1 74.75 112 ALA A CA 1
ATOM 875 C C . ALA A 1 112 ? 11.344 16.672 -9.148 1 74.75 112 ALA A C 1
ATOM 877 O O . ALA A 1 112 ? 11.305 15.469 -8.883 1 74.75 112 ALA A O 1
ATOM 878 N N . ARG A 1 113 ? 10.641 17.516 -8.609 1 71.75 113 ARG A N 1
ATOM 879 C CA . ARG A 1 113 ? 9.688 17.141 -7.574 1 71.75 113 ARG A CA 1
ATOM 880 C C . ARG A 1 113 ? 8.578 16.25 -8.141 1 71.75 113 ARG A C 1
ATOM 882 O O . ARG A 1 113 ? 8.148 15.297 -7.5 1 71.75 113 ARG A O 1
ATOM 889 N N . ALA A 1 114 ? 8.25 16.484 -9.344 1 70.25 114 ALA A N 1
ATOM 890 C CA . ALA A 1 114 ? 7.223 15.672 -9.992 1 70.25 114 ALA A CA 1
ATOM 891 C C . ALA A 1 114 ? 7.773 14.305 -10.391 1 70.25 114 ALA A C 1
ATOM 893 O O . ALA A 1 114 ? 7.117 13.281 -10.18 1 70.25 114 ALA A O 1
ATOM 894 N N . LEU A 1 115 ? 8.906 14.312 -10.859 1 73.44 115 LEU A N 1
ATOM 895 C CA . LEU A 1 115 ? 9.516 13.094 -11.391 1 73.44 115 LEU A CA 1
ATOM 896 C C . LEU A 1 115 ? 9.82 12.109 -10.266 1 73.44 115 LEU A C 1
ATOM 898 O O . LEU A 1 115 ? 9.742 10.891 -10.461 1 73.44 115 LEU A O 1
ATOM 902 N N . ILE A 1 116 ? 10.07 12.68 -9.156 1 77.5 116 ILE A N 1
ATOM 903 C CA . ILE A 1 116 ? 10.469 11.812 -8.055 1 77.5 116 ILE A CA 1
ATOM 904 C C . ILE A 1 116 ? 9.273 10.969 -7.609 1 77.5 116 ILE A C 1
ATOM 906 O O . ILE A 1 116 ? 9.453 9.906 -7.008 1 77.5 116 ILE A O 1
ATOM 910 N N . THR A 1 117 ? 8.07 11.375 -7.965 1 76.06 117 THR A N 1
ATOM 911 C CA . THR A 1 117 ? 6.875 10.672 -7.512 1 76.06 117 THR A CA 1
ATOM 912 C C . THR A 1 117 ? 6.535 9.523 -8.453 1 76.06 117 THR A C 1
ATOM 914 O O . THR A 1 117 ? 5.723 8.656 -8.109 1 76.06 117 THR A O 1
ATOM 917 N N . VAL A 1 118 ? 7.227 9.336 -9.531 1 78.94 118 VAL A N 1
ATOM 918 C CA . VAL A 1 118 ? 6.848 8.422 -10.609 1 78.94 118 VAL A CA 1
ATOM 919 C C . VAL A 1 118 ? 7 6.977 -10.141 1 78.94 118 VAL A C 1
ATOM 921 O O . VAL A 1 118 ? 6.102 6.152 -10.336 1 78.94 118 VAL A O 1
ATOM 924 N N . PRO A 1 119 ? 8.094 6.625 -9.43 1 82.88 119 PRO A N 1
ATOM 925 C CA . PRO A 1 119 ? 8.227 5.242 -8.977 1 82.88 119 PRO A CA 1
ATOM 926 C C . PRO A 1 119 ? 7.102 4.824 -8.031 1 82.88 119 PRO A C 1
ATOM 928 O O . PRO A 1 119 ? 6.66 3.67 -8.07 1 82.88 119 PRO A O 1
ATOM 931 N N . TRP A 1 120 ? 6.711 5.746 -7.273 1 83.56 120 TRP A N 1
ATOM 932 C CA . TRP A 1 120 ? 5.648 5.449 -6.32 1 83.56 120 TRP A CA 1
ATOM 933 C C . TRP A 1 120 ? 4.32 5.23 -7.039 1 83.56 120 TRP A C 1
ATOM 935 O O . TRP A 1 120 ? 3.482 4.449 -6.578 1 83.56 120 TRP A O 1
ATOM 945 N N . ALA A 1 121 ? 4.176 5.844 -8.18 1 80.19 121 ALA A N 1
ATOM 946 C CA . ALA A 1 121 ? 2.922 5.77 -8.922 1 80.19 121 ALA A CA 1
ATOM 947 C C . ALA A 1 121 ? 2.865 4.512 -9.781 1 80.19 121 ALA A C 1
ATOM 949 O O . ALA A 1 121 ? 1.794 4.125 -10.258 1 80.19 121 ALA A O 1
ATOM 950 N N . ALA A 1 122 ? 3.924 3.879 -9.984 1 85.56 122 ALA A N 1
ATOM 951 C CA . ALA A 1 122 ? 3.979 2.686 -10.828 1 85.56 122 ALA A CA 1
ATOM 952 C C . ALA A 1 122 ? 3.361 1.484 -10.117 1 85.56 122 ALA A C 1
ATOM 954 O O . ALA A 1 122 ? 3.564 1.296 -8.914 1 85.56 122 ALA A O 1
ATOM 955 N N . PRO A 1 123 ? 2.566 0.704 -10.891 1 87.44 123 PRO A N 1
ATOM 956 C CA . PRO A 1 123 ? 2.068 -0.537 -10.289 1 87.44 123 PRO A CA 1
ATOM 957 C C . PRO A 1 123 ? 3.191 -1.492 -9.891 1 87.44 123 PRO A C 1
ATOM 959 O O . PRO A 1 123 ? 4.191 -1.605 -10.602 1 87.44 123 PRO A O 1
ATOM 962 N N . SER A 1 124 ? 2.998 -2.117 -8.82 1 90.38 124 SER A N 1
ATOM 963 C CA . SER A 1 124 ? 4.027 -3.02 -8.32 1 90.38 124 SER A CA 1
ATOM 964 C C . SER A 1 124 ? 4.297 -4.152 -9.305 1 90.38 124 SER A C 1
ATOM 966 O O . SER A 1 124 ? 5.43 -4.633 -9.414 1 90.38 124 SER A O 1
ATOM 968 N N . VAL A 1 125 ? 3.277 -4.574 -10 1 91.44 125 VAL A N 1
ATOM 969 C CA . VAL A 1 125 ? 3.441 -5.656 -10.969 1 91.44 125 VAL A CA 1
ATOM 970 C C . VAL A 1 125 ? 4.379 -5.211 -12.094 1 91.44 125 VAL A C 1
ATOM 972 O O . VAL A 1 125 ? 5.266 -5.961 -12.5 1 91.44 125 VAL A O 1
ATOM 975 N N . ALA A 1 126 ? 4.129 -3.996 -12.516 1 89 126 ALA A N 1
ATOM 976 C CA . ALA A 1 126 ? 4.996 -3.449 -13.562 1 89 126 ALA A CA 1
ATOM 977 C C . ALA A 1 126 ? 6.43 -3.299 -13.055 1 89 126 ALA A C 1
ATOM 979 O O . ALA A 1 126 ? 7.383 -3.602 -13.773 1 89 126 ALA A O 1
ATOM 980 N N . VAL A 1 127 ? 6.543 -2.881 -11.891 1 89.44 127 VAL A N 1
ATOM 981 C CA . VAL A 1 127 ? 7.855 -2.703 -11.281 1 89.44 127 VAL A CA 1
ATOM 982 C C . VAL A 1 127 ? 8.555 -4.055 -11.164 1 89.44 127 VAL A C 1
ATOM 984 O O . VAL A 1 127 ? 9.734 -4.184 -11.508 1 89.44 127 VAL A O 1
ATOM 987 N N . ALA A 1 128 ? 7.84 -5 -10.711 1 91.25 128 ALA A N 1
ATOM 988 C CA . ALA A 1 128 ? 8.406 -6.34 -10.578 1 91.25 128 ALA A CA 1
ATOM 989 C C . ALA A 1 128 ? 8.875 -6.871 -11.922 1 91.25 128 ALA A C 1
ATOM 991 O O . ALA A 1 128 ? 9.938 -7.504 -12.016 1 91.25 128 ALA A O 1
ATOM 992 N N . LEU A 1 129 ? 8.125 -6.629 -12.891 1 86.56 129 LEU A N 1
ATOM 993 C CA . LEU A 1 129 ? 8.461 -7.102 -14.234 1 86.56 129 LEU A CA 1
ATOM 994 C C . LEU A 1 129 ? 9.766 -6.477 -14.711 1 86.56 129 LEU A C 1
ATOM 996 O O . LEU A 1 129 ? 10.664 -7.184 -15.18 1 86.56 129 LEU A O 1
ATOM 1000 N N . VAL A 1 130 ? 9.859 -5.227 -14.578 1 85 130 VAL A N 1
ATOM 1001 C CA . VAL A 1 130 ? 11.016 -4.5 -15.086 1 85 130 VAL A CA 1
ATOM 1002 C C . VAL A 1 130 ? 12.266 -4.879 -14.289 1 85 130 VAL A C 1
ATOM 1004 O O . VAL A 1 130 ? 13.328 -5.102 -14.867 1 85 130 VAL A O 1
ATOM 1007 N N . PHE A 1 131 ? 12.172 -5 -13.047 1 87.94 131 PHE A N 1
ATOM 1008 C CA . PHE A 1 131 ? 13.336 -5.309 -12.219 1 87.94 131 PHE A CA 1
ATOM 1009 C C . PHE A 1 131 ? 13.75 -6.762 -12.391 1 87.94 131 PHE A C 1
ATOM 1011 O O . PHE A 1 131 ? 14.93 -7.094 -12.281 1 87.94 131 PHE A O 1
ATOM 1018 N N . THR A 1 132 ? 12.766 -7.621 -12.578 1 85.75 132 THR A N 1
ATOM 1019 C CA . THR A 1 132 ? 13.117 -9 -12.906 1 85.75 132 THR A CA 1
ATOM 1020 C C . THR A 1 132 ? 13.945 -9.055 -14.188 1 85.75 132 THR A C 1
ATOM 1022 O O . THR A 1 132 ? 14.898 -9.828 -14.281 1 85.75 132 THR A O 1
ATOM 1025 N N . TRP A 1 133 ? 13.531 -8.234 -15.078 1 79.75 133 TRP A N 1
ATOM 1026 C CA . TRP A 1 133 ? 14.297 -8.133 -16.312 1 79.75 133 TRP A CA 1
ATOM 1027 C C . TRP A 1 133 ? 15.68 -7.555 -16.062 1 79.75 133 TRP A C 1
ATOM 1029 O O . TRP A 1 133 ? 16.672 -8.062 -16.578 1 79.75 133 TRP A O 1
ATOM 1039 N N . ILE A 1 134 ? 15.805 -6.574 -15.289 1 79.69 134 ILE A N 1
ATOM 1040 C CA . ILE A 1 134 ? 17.047 -5.879 -15 1 79.69 134 ILE A CA 1
ATOM 1041 C C . ILE A 1 134 ? 18.016 -6.828 -14.289 1 79.69 134 ILE A C 1
ATOM 1043 O O . ILE A 1 134 ? 19.219 -6.809 -14.555 1 79.69 134 ILE A O 1
ATOM 1047 N N . PHE A 1 135 ? 17.547 -7.641 -13.43 1 83.19 135 PHE A N 1
ATOM 1048 C CA . PHE A 1 135 ? 18.406 -8.492 -12.602 1 83.19 135 PHE A CA 1
ATOM 1049 C C . PHE A 1 135 ? 18.75 -9.781 -13.328 1 83.19 135 PHE A C 1
ATOM 1051 O O . PHE A 1 135 ? 19.516 -10.602 -12.828 1 83.19 135 PHE A O 1
ATOM 1058 N N . ASN A 1 136 ? 18.156 -9.93 -14.383 1 77.38 136 ASN A N 1
ATOM 1059 C CA . ASN A 1 136 ? 18.438 -11.133 -15.164 1 77.38 136 ASN A CA 1
ATOM 1060 C C . ASN A 1 136 ? 19.859 -11.125 -15.703 1 77.38 136 ASN A C 1
ATOM 1062 O O . ASN A 1 136 ? 20.391 -10.062 -16.047 1 77.38 136 ASN A O 1
ATOM 1066 N N . SER A 1 137 ? 20.609 -12.195 -15.578 1 64.69 137 SER A N 1
ATOM 1067 C CA . SER A 1 137 ? 22.031 -12.383 -15.891 1 64.69 137 SER A CA 1
ATOM 1068 C C . SER A 1 137 ? 22.328 -11.992 -17.328 1 64.69 137 SER A C 1
ATOM 1070 O O . SER A 1 137 ? 23.375 -11.406 -17.609 1 64.69 137 SER A O 1
ATOM 1072 N N . GLN A 1 138 ? 21.641 -12.492 -18.094 1 57.72 138 GLN A N 1
ATOM 1073 C CA . GLN A 1 138 ? 22.047 -12.43 -19.5 1 57.72 138 GLN A CA 1
ATOM 1074 C C . GLN A 1 138 ? 21.906 -11.016 -20.047 1 57.72 138 GLN A C 1
ATOM 1076 O O . GLN A 1 138 ? 22.719 -10.578 -20.859 1 57.72 138 GLN A O 1
ATOM 1081 N N . TYR A 1 139 ? 20.953 -10.25 -19.656 1 53.78 139 TYR A N 1
ATOM 1082 C CA . TYR A 1 139 ? 20.641 -9.039 -20.406 1 53.78 139 TYR A CA 1
ATOM 1083 C C . TYR A 1 139 ? 20.484 -7.848 -19.469 1 53.78 139 TYR A C 1
ATOM 1085 O O . TYR A 1 139 ? 20.297 -6.715 -19.906 1 53.78 139 TYR A O 1
ATOM 1093 N N . GLY A 1 140 ? 20.656 -8.102 -18.188 1 56.59 140 GLY A N 1
ATOM 1094 C CA . GLY A 1 140 ? 20.328 -6.961 -17.344 1 56.59 140 GLY A CA 1
ATOM 1095 C C . GLY A 1 140 ? 21.391 -5.883 -17.344 1 56.59 140 GLY A C 1
ATOM 1096 O O . GLY A 1 140 ? 22.578 -6.18 -17.281 1 56.59 140 GLY A O 1
ATOM 1097 N N . ILE A 1 141 ? 21.031 -4.691 -17.938 1 57.06 141 ILE A N 1
ATOM 1098 C CA . ILE A 1 141 ? 21.922 -3.539 -18.016 1 57.06 141 ILE A CA 1
ATOM 1099 C C . ILE A 1 141 ? 22.672 -3.389 -16.688 1 57.06 141 ILE A C 1
ATOM 1101 O O . ILE A 1 141 ? 23.812 -2.939 -16.672 1 57.06 141 ILE A O 1
ATOM 1105 N N . PHE A 1 142 ? 21.969 -3.938 -15.688 1 58.75 142 PHE A N 1
ATOM 1106 C CA . PHE A 1 142 ? 22.594 -3.818 -14.375 1 58.75 142 PHE A CA 1
ATOM 1107 C C . PHE A 1 142 ? 23.844 -4.684 -14.297 1 58.75 142 PHE A C 1
ATOM 1109 O O . PHE A 1 142 ? 24.875 -4.242 -13.797 1 58.75 142 PHE A O 1
ATOM 1116 N N . ASN A 1 143 ? 23.641 -5.805 -14.875 1 60.28 143 ASN A N 1
ATOM 1117 C CA . ASN A 1 143 ? 24.797 -6.699 -14.867 1 60.28 143 ASN A CA 1
ATOM 1118 C C . ASN A 1 143 ? 25.922 -6.172 -15.75 1 60.28 143 ASN A C 1
ATOM 1120 O O . ASN A 1 143 ? 27.094 -6.281 -15.398 1 60.28 143 ASN A O 1
ATOM 1124 N N . ARG A 1 144 ? 25.453 -5.547 -16.781 1 59.91 144 ARG A N 1
ATOM 1125 C CA . ARG A 1 144 ? 26.484 -5.008 -17.672 1 59.91 144 ARG A CA 1
ATOM 1126 C C . ARG A 1 144 ? 27.219 -3.846 -17.016 1 59.91 144 ARG A C 1
ATOM 1128 O O . ARG A 1 144 ? 28.438 -3.732 -17.141 1 59.91 144 ARG A O 1
ATOM 1135 N N . VAL A 1 145 ? 26.406 -3.043 -16.406 1 59.97 145 VAL A N 1
ATOM 1136 C CA . VAL A 1 145 ? 27.031 -1.897 -15.742 1 59.97 145 VAL A CA 1
ATOM 1137 C C . VAL A 1 145 ? 27.938 -2.377 -14.609 1 59.97 145 VAL A C 1
ATOM 1139 O O . VAL A 1 145 ? 29.047 -1.872 -14.438 1 59.97 145 VAL A O 1
ATOM 1142 N N . LEU A 1 146 ? 27.422 -3.316 -13.922 1 59.81 146 LEU A N 1
ATOM 1143 C CA . LEU A 1 146 ? 28.234 -3.85 -12.828 1 59.81 146 LEU A CA 1
ATOM 1144 C C . LEU A 1 146 ? 29.5 -4.52 -13.359 1 59.81 146 LEU A C 1
ATOM 1146 O O . LEU A 1 146 ? 30.578 -4.363 -12.789 1 59.81 146 LEU A O 1
ATOM 1150 N N . THR A 1 147 ? 29.281 -5.305 -14.398 1 60.16 147 THR A N 1
ATOM 1151 C CA . THR A 1 147 ? 30.438 -5.938 -15.008 1 60.16 147 THR A CA 1
ATOM 1152 C C . THR A 1 147 ? 31.422 -4.883 -15.531 1 60.16 147 THR A C 1
ATOM 1154 O O . THR A 1 147 ? 32.625 -5.039 -15.398 1 60.16 147 THR A O 1
ATOM 1157 N N . GLY A 1 148 ? 30.812 -3.928 -16.047 1 59.38 148 GLY A N 1
ATOM 1158 C CA . GLY A 1 148 ? 31.672 -2.859 -16.531 1 59.38 148 GLY A CA 1
ATOM 1159 C C . GLY A 1 148 ? 32.438 -2.166 -15.43 1 59.38 148 GLY A C 1
ATOM 1160 O O . GLY A 1 148 ? 33.594 -1.726 -15.641 1 59.38 148 GLY A O 1
ATOM 1161 N N . LEU A 1 149 ? 31.75 -2.059 -14.375 1 56.19 149 LEU A N 1
ATOM 1162 C CA . LEU A 1 149 ? 32.406 -1.409 -13.25 1 56.19 149 LEU A CA 1
ATOM 1163 C C . LEU A 1 149 ? 33.312 -2.389 -12.516 1 56.19 149 LEU A C 1
ATOM 1165 O O . LEU A 1 149 ? 33.938 -2.035 -11.516 1 56.19 149 LEU A O 1
ATOM 1169 N N . GLY A 1 150 ? 33.469 -3.555 -13.055 1 53.91 150 GLY A N 1
ATOM 1170 C CA . GLY A 1 150 ? 34.344 -4.559 -12.5 1 53.91 150 GLY A CA 1
ATOM 1171 C C . GLY A 1 150 ? 33.812 -5.227 -11.258 1 53.91 150 GLY A C 1
ATOM 1172 O O . GLY A 1 150 ? 34.562 -5.797 -10.461 1 53.91 150 GLY A O 1
ATOM 1173 N N . LEU A 1 151 ? 32.562 -4.891 -10.992 1 55 151 LEU A N 1
ATOM 1174 C CA . LEU A 1 151 ? 32 -5.469 -9.781 1 55 151 LEU A CA 1
ATOM 1175 C C . LEU A 1 151 ? 31.547 -6.906 -10.023 1 55 151 LEU A C 1
ATOM 1177 O O . LEU A 1 151 ? 31.109 -7.242 -11.117 1 55 151 LEU A O 1
ATOM 1181 N N . PRO A 1 152 ? 31.984 -7.754 -9.078 1 54.94 152 PRO A N 1
ATOM 1182 C CA . PRO A 1 152 ? 31.578 -9.156 -9.141 1 54.94 152 PRO A CA 1
ATOM 1183 C C . PRO A 1 152 ? 30.062 -9.336 -9.125 1 54.94 152 PRO A C 1
ATOM 1185 O O . PRO A 1 152 ? 29.328 -8.438 -8.703 1 54.94 152 PRO A O 1
ATOM 1188 N N . PHE A 1 153 ? 29.297 -9.992 -10.055 1 57.44 153 PHE A N 1
ATOM 1189 C CA . PHE A 1 153 ? 27.891 -10.398 -9.984 1 57.44 153 PHE A CA 1
ATOM 1190 C C . PHE A 1 153 ? 27.188 -10.109 -11.305 1 57.44 153 PHE A C 1
ATOM 1192 O O . PHE A 1 153 ? 25.953 -10.109 -11.367 1 57.44 153 PHE A O 1
ATOM 1199 N N . GLY A 1 154 ? 28.031 -9.578 -12.242 1 56.38 154 GLY A N 1
ATOM 1200 C CA . GLY A 1 154 ? 27.484 -9.219 -13.539 1 56.38 154 GLY A CA 1
ATOM 1201 C C . GLY A 1 154 ? 26.906 -10.406 -14.289 1 56.38 154 GLY A C 1
ATOM 1202 O O . GLY A 1 154 ? 26.047 -10.234 -15.164 1 56.38 154 GLY A O 1
ATOM 1203 N N . GLY A 1 155 ? 27.297 -11.594 -13.984 1 59.62 155 GLY A N 1
ATOM 1204 C CA . GLY A 1 155 ? 26.859 -12.719 -14.797 1 59.62 155 GLY A CA 1
ATOM 1205 C C . GLY A 1 155 ? 25.781 -13.562 -14.148 1 59.62 155 GLY A C 1
ATOM 1206 O O . GLY A 1 155 ? 25.375 -14.586 -14.688 1 59.62 155 GLY A O 1
ATOM 1207 N N . GLU A 1 156 ? 25.328 -13.086 -12.977 1 69.88 156 GLU A N 1
ATOM 1208 C CA . GLU A 1 156 ? 24.406 -13.953 -12.25 1 69.88 156 GLU A CA 1
ATOM 1209 C C . GLU A 1 156 ? 23.016 -13.32 -12.148 1 69.88 156 GLU A C 1
ATOM 1211 O O . GLU A 1 156 ? 22.875 -12.102 -12.203 1 69.88 156 GLU A O 1
ATOM 1216 N N . ASN A 1 157 ? 22.047 -14.195 -12.422 1 81.88 157 ASN A N 1
ATOM 1217 C CA . ASN A 1 157 ? 20.688 -13.781 -12.078 1 81.88 157 ASN A CA 1
ATOM 1218 C C . ASN A 1 157 ? 20.531 -13.562 -10.578 1 81.88 157 ASN A C 1
ATOM 1220 O O . ASN A 1 157 ? 20.562 -14.523 -9.805 1 81.88 157 ASN A O 1
ATOM 1224 N N . TRP A 1 158 ? 20.453 -12.344 -10.172 1 85.38 158 TRP A N 1
ATOM 1225 C CA . TRP A 1 158 ? 20.406 -11.977 -8.758 1 85.38 158 TRP A CA 1
ATOM 1226 C C . TRP A 1 158 ? 19.234 -12.664 -8.055 1 85.38 158 TRP A C 1
ATOM 1228 O O . TRP A 1 158 ? 19.359 -13.055 -6.895 1 85.38 158 TRP A O 1
ATOM 1238 N N . LEU A 1 159 ? 18.234 -12.906 -8.773 1 89.69 159 LEU A N 1
ATOM 1239 C CA . LEU A 1 159 ? 17.016 -13.422 -8.148 1 89.69 159 LEU A CA 1
ATOM 1240 C C . LEU A 1 159 ? 17.125 -14.922 -7.895 1 89.69 159 LEU A C 1
ATOM 1242 O O . LEU A 1 159 ? 16.359 -15.477 -7.102 1 89.69 159 LEU A O 1
ATOM 1246 N N . ASP A 1 160 ? 18.078 -15.539 -8.57 1 89.31 160 ASP A N 1
ATOM 1247 C CA . ASP A 1 160 ? 18.266 -16.984 -8.406 1 89.31 160 ASP A CA 1
ATOM 1248 C C . ASP A 1 160 ? 19.406 -17.281 -7.441 1 89.31 160 ASP A C 1
ATOM 1250 O O . ASP A 1 160 ? 19.672 -18.438 -7.121 1 89.31 160 ASP A O 1
ATOM 1254 N N . ASP A 1 161 ? 20 -16.25 -6.977 1 90.25 161 ASP A N 1
ATOM 1255 C CA . ASP A 1 161 ? 21.078 -16.391 -6.008 1 90.25 161 ASP A CA 1
ATOM 1256 C C . ASP A 1 161 ? 20.594 -16.109 -4.59 1 90.25 161 ASP A C 1
ATOM 1258 O O . ASP A 1 161 ? 20.109 -15.023 -4.293 1 90.25 161 ASP A O 1
ATOM 1262 N N . PRO A 1 162 ? 20.75 -17.078 -3.699 1 92.31 162 PRO A N 1
ATOM 1263 C CA . PRO A 1 162 ? 20.234 -16.938 -2.336 1 92.31 162 PRO A CA 1
ATOM 1264 C C . PRO A 1 162 ? 20.844 -15.75 -1.598 1 92.31 162 PRO A C 1
ATOM 1266 O O . PRO A 1 162 ? 20.219 -15.195 -0.69 1 92.31 162 PRO A O 1
ATOM 1269 N N . ASN A 1 163 ? 21.984 -15.344 -1.967 1 91 163 ASN A N 1
ATOM 1270 C CA . ASN A 1 163 ? 22.641 -14.242 -1.27 1 91 163 ASN A CA 1
ATOM 1271 C C . ASN A 1 163 ? 22.266 -12.891 -1.871 1 91 163 ASN A C 1
ATOM 1273 O O . ASN A 1 163 ? 22.359 -11.859 -1.205 1 91 163 ASN A O 1
ATOM 1277 N N . LEU A 1 164 ? 21.781 -12.93 -3.072 1 91.5 164 LEU A N 1
ATOM 1278 C CA . LEU A 1 164 ? 21.547 -11.664 -3.758 1 91.5 164 LEU A CA 1
ATOM 1279 C C . LEU A 1 164 ? 20.062 -11.406 -3.939 1 91.5 164 LEU A C 1
ATOM 1281 O O . LEU A 1 164 ? 19.641 -10.281 -4.238 1 91.5 164 LEU A O 1
ATOM 1285 N N . ALA A 1 165 ? 19.234 -12.414 -3.717 1 94.75 165 ALA A N 1
ATOM 1286 C CA . ALA A 1 165 ? 17.797 -12.289 -3.955 1 94.75 165 ALA A CA 1
ATOM 1287 C C . ALA A 1 165 ? 17.188 -11.25 -3.021 1 94.75 165 ALA A C 1
ATOM 1289 O O . ALA A 1 165 ? 16.453 -10.367 -3.467 1 94.75 165 ALA A O 1
ATOM 1290 N N . LEU A 1 166 ? 17.562 -11.328 -1.723 1 96 166 LEU A N 1
ATOM 1291 C CA . LEU A 1 166 ? 16.969 -10.414 -0.757 1 96 166 LEU A CA 1
ATOM 1292 C C . LEU A 1 166 ? 17.438 -8.984 -1.007 1 96 166 LEU A C 1
ATOM 1294 O O . LEU A 1 166 ? 16.625 -8.062 -1.049 1 96 166 LEU A O 1
ATOM 1298 N N . PRO A 1 167 ? 18.703 -8.734 -1.254 1 94.5 167 PRO A N 1
ATOM 1299 C CA . PRO A 1 167 ? 19.141 -7.383 -1.603 1 94.5 167 PRO A CA 1
ATOM 1300 C C . PRO A 1 167 ? 18.469 -6.852 -2.867 1 94.5 167 PRO A C 1
ATOM 1302 O O . PRO A 1 167 ? 18.172 -5.656 -2.955 1 94.5 167 PRO A O 1
ATOM 1305 N N . ALA A 1 168 ? 18.266 -7.711 -3.822 1 93.06 168 ALA A N 1
ATOM 1306 C CA . ALA A 1 168 ? 17.609 -7.297 -5.059 1 93.06 168 ALA A CA 1
ATOM 1307 C C . ALA A 1 168 ? 16.172 -6.84 -4.793 1 93.06 168 ALA A C 1
ATOM 1309 O O . ALA A 1 168 ? 15.742 -5.797 -5.293 1 93.06 168 ALA A O 1
ATOM 1310 N N . ILE A 1 169 ? 15.484 -7.605 -3.996 1 96.06 169 ILE A N 1
ATOM 1311 C CA . ILE A 1 169 ? 14.109 -7.266 -3.648 1 96.06 169 ILE A CA 1
ATOM 1312 C C . ILE A 1 169 ? 14.086 -5.977 -2.832 1 96.06 169 ILE A C 1
ATOM 1314 O O . ILE A 1 169 ? 13.219 -5.121 -3.033 1 96.06 169 ILE A O 1
ATOM 1318 N N . LEU A 1 170 ? 15.055 -5.859 -1.941 1 96 170 LEU A N 1
ATOM 1319 C CA . LEU A 1 170 ? 15.148 -4.668 -1.101 1 96 170 LEU A CA 1
ATOM 1320 C C . LEU A 1 170 ? 15.383 -3.422 -1.946 1 96 170 LEU A C 1
ATOM 1322 O O . LEU A 1 170 ? 14.742 -2.391 -1.728 1 96 170 LEU A O 1
ATOM 1326 N N . LEU A 1 171 ? 16.234 -3.553 -2.85 1 91.88 171 LEU A N 1
ATOM 1327 C CA . LEU A 1 171 ? 16.516 -2.436 -3.744 1 91.88 171 LEU A CA 1
ATOM 1328 C C . LEU A 1 171 ? 15.266 -2.021 -4.512 1 91.88 171 LEU A C 1
ATOM 1330 O O . LEU A 1 171 ? 14.984 -0.829 -4.648 1 91.88 171 LEU A O 1
ATOM 1334 N N . THR A 1 172 ? 14.555 -2.982 -5.023 1 91.94 172 THR A N 1
ATOM 1335 C CA . THR 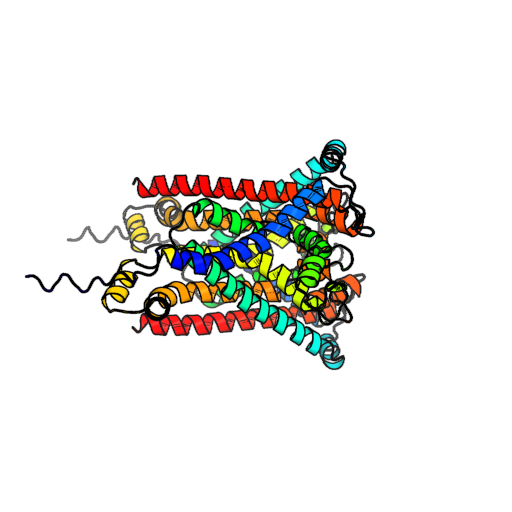A 1 172 ? 13.328 -2.727 -5.777 1 91.94 172 THR A CA 1
ATOM 1336 C C . THR A 1 172 ? 12.281 -2.059 -4.891 1 91.94 172 THR A C 1
ATOM 1338 O O . THR A 1 172 ? 11.648 -1.084 -5.301 1 91.94 172 THR A O 1
ATOM 1341 N N . THR A 1 173 ? 12.141 -2.562 -3.686 1 94.56 173 THR A N 1
ATOM 1342 C CA . THR A 1 173 ? 11.156 -2.031 -2.744 1 94.56 173 THR A CA 1
ATOM 1343 C C . THR A 1 173 ? 11.492 -0.591 -2.369 1 94.56 173 THR A C 1
ATOM 1345 O O . THR A 1 173 ? 10.625 0.282 -2.396 1 94.56 173 THR A O 1
ATOM 1348 N N . VAL A 1 174 ? 12.68 -0.384 -2.029 1 93 174 VAL A N 1
ATOM 1349 C CA . VAL A 1 174 ? 13.109 0.949 -1.62 1 93 174 VAL A CA 1
ATOM 1350 C C . VAL A 1 174 ? 12.938 1.926 -2.781 1 93 174 VAL A C 1
ATOM 1352 O O . VAL A 1 174 ? 12.508 3.064 -2.586 1 93 174 VAL A O 1
ATOM 1355 N N . TRP A 1 175 ? 13.281 1.439 -3.941 1 89.81 175 TRP A N 1
ATOM 1356 C CA . TRP A 1 175 ? 13.086 2.262 -5.133 1 89.81 175 TRP A CA 1
ATOM 1357 C C . TRP A 1 175 ? 11.641 2.721 -5.25 1 89.81 175 TRP A C 1
ATOM 1359 O O . TRP A 1 175 ? 11.367 3.869 -5.609 1 89.81 175 TRP A O 1
ATOM 1369 N N . GLN A 1 176 ? 10.789 1.905 -4.961 1 89.88 176 GLN A N 1
ATOM 1370 C CA . GLN A 1 176 ? 9.367 2.193 -5.145 1 89.88 176 GLN A CA 1
ATOM 1371 C C . GLN A 1 176 ? 8.828 3.055 -4.008 1 89.88 176 GLN A C 1
ATOM 1373 O O . GLN A 1 176 ? 7.93 3.871 -4.211 1 89.88 176 GLN A O 1
ATOM 1378 N N . ILE A 1 177 ? 9.398 2.998 -2.805 1 90.06 177 ILE A N 1
ATOM 1379 C CA . ILE A 1 177 ? 8.703 3.574 -1.659 1 90.06 177 ILE A CA 1
ATOM 1380 C C . ILE A 1 177 ? 9.391 4.867 -1.234 1 90.06 177 ILE A C 1
ATOM 1382 O O . ILE A 1 177 ? 8.766 5.738 -0.621 1 90.06 177 ILE A O 1
ATOM 1386 N N . PHE A 1 178 ? 10.633 5.066 -1.522 1 90.19 178 PHE A N 1
ATOM 1387 C CA . PHE A 1 178 ? 11.344 6.219 -0.979 1 90.19 178 PHE A CA 1
ATOM 1388 C C . PHE A 1 178 ? 10.742 7.52 -1.498 1 90.19 178 PHE A C 1
ATOM 1390 O O . PHE A 1 178 ? 10.797 8.547 -0.819 1 90.19 178 PHE A O 1
ATOM 1397 N N . PRO A 1 179 ? 10.195 7.5 -2.76 1 86.94 179 PRO A N 1
ATOM 1398 C CA . PRO A 1 179 ? 9.586 8.75 -3.225 1 86.94 179 PRO A CA 1
ATOM 1399 C C . PRO A 1 179 ? 8.492 9.25 -2.287 1 86.94 179 PRO A C 1
ATOM 1401 O O . PRO A 1 179 ? 8.367 10.461 -2.074 1 86.94 179 PRO A O 1
ATOM 1404 N N . PHE A 1 180 ? 7.754 8.344 -1.757 1 83.94 180 PHE A N 1
ATOM 1405 C CA . PHE A 1 180 ? 6.742 8.742 -0.78 1 83.94 180 PHE A CA 1
ATOM 1406 C C . PHE A 1 180 ? 7.391 9.391 0.438 1 83.94 180 PHE A C 1
ATOM 1408 O O . PHE A 1 180 ? 6.938 10.438 0.904 1 83.94 180 PHE A O 1
ATOM 1415 N N . SER A 1 181 ? 8.344 8.797 0.954 1 89.69 181 SER A N 1
ATOM 1416 C CA . SER A 1 181 ? 9.07 9.359 2.084 1 89.69 181 SER A CA 1
ATOM 1417 C C . SER A 1 181 ? 9.648 10.727 1.744 1 89.69 181 SER A C 1
ATOM 1419 O O . SER A 1 181 ? 9.602 11.648 2.564 1 89.69 181 SER A O 1
ATOM 1421 N N . SER A 1 182 ? 10.117 10.836 0.588 1 88.12 182 SER A N 1
ATOM 1422 C CA . SER A 1 182 ? 10.711 12.094 0.145 1 88.12 182 SER A CA 1
ATOM 1423 C C . SER A 1 182 ? 9.68 13.219 0.117 1 88.12 182 SER A C 1
ATOM 1425 O O . SER A 1 182 ? 9.93 14.305 0.629 1 88.12 182 SER A O 1
ATOM 1427 N N . VAL A 1 183 ? 8.594 12.898 -0.433 1 81.75 183 VAL A N 1
ATOM 1428 C CA . VAL A 1 183 ? 7.559 13.914 -0.602 1 81.75 183 VAL A CA 1
ATOM 1429 C C . VAL A 1 183 ? 7.02 14.336 0.763 1 81.75 183 VAL A C 1
ATOM 1431 O O . VAL A 1 183 ? 6.812 15.523 1.017 1 81.75 183 VAL A O 1
ATOM 1434 N N . VAL A 1 184 ? 6.793 13.398 1.627 1 81.5 184 VAL A N 1
ATOM 1435 C CA . VAL A 1 184 ? 6.273 13.688 2.959 1 81.5 184 VAL A CA 1
ATOM 1436 C C . VAL A 1 184 ? 7.293 14.508 3.744 1 81.5 184 VAL A C 1
ATOM 1438 O O . VAL A 1 184 ? 6.941 15.508 4.379 1 81.5 184 VAL A O 1
ATOM 1441 N N . ILE A 1 185 ? 8.539 14.18 3.645 1 88.56 185 ILE A N 1
ATOM 1442 C CA . ILE A 1 185 ? 9.594 14.898 4.363 1 88.56 185 ILE A CA 1
ATOM 1443 C C . ILE A 1 185 ? 9.781 16.281 3.75 1 88.56 185 ILE A C 1
ATOM 1445 O O . ILE A 1 185 ? 10.008 17.25 4.469 1 88.56 185 ILE A O 1
ATOM 1449 N N . LEU A 1 186 ? 9.727 16.344 2.484 1 84.38 186 LEU A N 1
ATOM 1450 C CA . LEU A 1 186 ? 9.836 17.625 1.805 1 84.38 186 LEU A CA 1
ATOM 1451 C C . LEU A 1 186 ? 8.742 18.578 2.271 1 84.38 186 LEU A C 1
ATOM 1453 O O . LEU A 1 186 ? 9.008 19.766 2.525 1 84.38 186 LEU A O 1
ATOM 1457 N N . ALA A 1 187 ? 7.566 18.047 2.338 1 75.19 187 ALA A N 1
ATOM 1458 C CA . ALA A 1 187 ? 6.461 18.859 2.832 1 75.19 187 ALA A CA 1
ATOM 1459 C C . ALA A 1 187 ? 6.723 19.344 4.254 1 75.19 187 ALA A C 1
ATOM 1461 O O . ALA A 1 187 ? 6.422 20.5 4.594 1 75.19 187 ALA A O 1
ATOM 1462 N N . ALA A 1 188 ? 7.27 18.516 5.078 1 80.81 188 ALA A N 1
ATOM 1463 C CA . ALA A 1 188 ? 7.598 18.891 6.453 1 80.81 188 ALA A CA 1
ATOM 1464 C C . ALA A 1 188 ? 8.711 19.938 6.484 1 80.81 188 ALA A C 1
ATOM 1466 O O . ALA A 1 188 ? 8.688 20.844 7.324 1 80.81 188 ALA A O 1
ATOM 1467 N N . LEU A 1 189 ? 9.633 19.844 5.617 1 85.19 189 LEU A N 1
ATOM 1468 C CA . LEU A 1 189 ? 10.742 20.797 5.543 1 85.19 189 LEU A CA 1
ATOM 1469 C C . LEU A 1 189 ? 10.25 22.188 5.191 1 85.19 189 LEU A C 1
ATOM 1471 O O . LEU A 1 189 ? 10.82 23.188 5.645 1 85.19 189 LEU A O 1
ATOM 1475 N N . GLN A 1 190 ? 9.242 22.125 4.391 1 77.25 190 GLN A N 1
ATOM 1476 C CA . GLN A 1 190 ? 8.672 23.422 4 1 77.25 190 GLN A CA 1
ATOM 1477 C C . GLN A 1 190 ? 8.023 24.125 5.191 1 77.25 190 GLN A C 1
ATOM 1479 O O . GLN A 1 190 ? 7.816 25.328 5.164 1 77.25 190 GLN A O 1
ATOM 1484 N N . GLY A 1 191 ? 7.758 23.391 6.195 1 75.31 191 GLY A N 1
ATOM 1485 C CA . GLY A 1 191 ? 7.145 23.953 7.387 1 75.31 191 GLY A CA 1
ATOM 1486 C C . GLY A 1 191 ? 8.156 24.5 8.375 1 75.31 191 GLY A C 1
ATOM 1487 O O . GLY A 1 191 ? 7.785 25.125 9.367 1 75.31 191 GLY A O 1
ATOM 1488 N N . VAL A 1 192 ? 9.391 24.344 8.07 1 78.5 192 VAL A N 1
ATOM 1489 C CA . VAL A 1 192 ? 10.43 24.859 8.961 1 78.5 192 VAL A CA 1
ATOM 1490 C C . VAL A 1 192 ? 10.555 26.375 8.797 1 78.5 192 VAL A C 1
ATOM 1492 O O . VAL A 1 192 ? 10.797 26.859 7.695 1 78.5 192 VAL A O 1
ATOM 1495 N N . PRO A 1 193 ? 10.336 27.094 9.844 1 79.62 193 PRO A N 1
ATOM 1496 C CA . PRO A 1 193 ? 10.453 28.547 9.75 1 79.62 193 PRO A CA 1
ATOM 1497 C C . PRO A 1 193 ? 11.836 29.016 9.297 1 79.62 193 PRO A C 1
ATOM 1499 O O . PRO A 1 193 ? 12.852 28.531 9.812 1 79.62 193 PRO A O 1
ATOM 1502 N N . HIS A 1 194 ? 11.797 29.844 8.398 1 80.38 194 HIS A N 1
ATOM 1503 C CA . HIS A 1 194 ? 13.039 30.406 7.883 1 80.38 194 HIS A CA 1
ATOM 1504 C C . HIS A 1 194 ? 13.812 31.141 8.969 1 80.38 194 HIS A C 1
ATOM 1506 O O . HIS A 1 194 ? 15.047 31.172 8.953 1 80.38 194 HIS A O 1
ATOM 1512 N N . GLU A 1 195 ? 13.055 31.656 9.852 1 83.12 195 GLU A N 1
ATOM 1513 C CA . GLU A 1 195 ? 13.648 32.406 10.945 1 83.12 195 GLU A CA 1
ATOM 1514 C C . GLU A 1 195 ? 14.562 31.547 11.797 1 83.12 195 GLU A C 1
ATOM 1516 O O . GLU A 1 195 ? 15.609 32 12.266 1 83.12 195 GLU A O 1
ATOM 1521 N N . LEU A 1 196 ? 14.156 30.359 11.93 1 80.31 196 LEU A N 1
ATOM 1522 C CA . LEU A 1 196 ? 14.953 29.438 12.727 1 80.31 196 LEU A CA 1
ATOM 1523 C C . LEU A 1 196 ? 16.266 29.109 12.039 1 80.31 196 LEU A C 1
ATOM 1525 O O . LEU A 1 196 ? 17.312 29.016 12.688 1 80.31 196 LEU A O 1
ATOM 1529 N N . LYS A 1 197 ? 16.203 29.031 10.797 1 78.19 197 LYS A N 1
ATOM 1530 C CA . LYS A 1 197 ? 17.406 28.75 10.023 1 78.19 197 LYS A CA 1
ATOM 1531 C C . LYS A 1 197 ? 18.344 29.953 10 1 78.19 197 LYS A C 1
ATOM 1533 O O . LYS A 1 197 ? 19.562 29.812 10.148 1 78.19 197 LYS A O 1
ATOM 1538 N N . GLU A 1 198 ? 17.781 31.062 9.891 1 81.5 198 GLU A N 1
ATOM 1539 C CA . GLU A 1 198 ? 18.562 32.281 9.883 1 81.5 198 GLU A CA 1
ATOM 1540 C C . GLU A 1 198 ? 19.234 32.531 11.227 1 81.5 198 GLU A C 1
ATOM 1542 O O . GLU A 1 198 ? 20.391 32.969 11.289 1 81.5 198 GLU A O 1
ATOM 1547 N N . ALA A 1 199 ? 18.547 32.281 12.211 1 84.44 199 ALA A N 1
ATOM 1548 C CA . ALA A 1 199 ? 19.078 32.469 13.555 1 84.44 199 ALA A CA 1
ATOM 1549 C C . ALA A 1 199 ? 20.281 31.547 13.781 1 84.44 199 ALA A C 1
ATOM 1551 O O . ALA A 1 199 ? 21.281 31.953 14.391 1 84.44 199 ALA A O 1
ATOM 1552 N N . ALA A 1 200 ? 20.188 30.438 13.242 1 80.12 200 ALA A N 1
ATOM 1553 C CA . ALA A 1 200 ? 21.281 29.484 13.398 1 80.12 200 ALA A CA 1
ATOM 1554 C C . ALA A 1 200 ? 22.5 29.922 12.586 1 80.12 200 ALA A C 1
ATOM 1556 O O . ALA A 1 200 ? 23.641 29.75 13.031 1 80.12 200 ALA A O 1
ATOM 1557 N N . VAL A 1 201 ? 22.203 30.484 11.523 1 78.69 201 VAL A N 1
ATOM 1558 C CA . VAL A 1 201 ? 23.281 30.969 10.664 1 78.69 201 VAL A CA 1
ATOM 1559 C C . VAL A 1 201 ? 23.969 32.156 11.328 1 78.69 201 VAL A C 1
ATOM 1561 O O . VAL A 1 201 ? 25.203 32.281 11.297 1 78.69 201 VAL A O 1
ATOM 1564 N N . ILE A 1 202 ? 23.172 32.938 11.914 1 83.81 202 ILE A N 1
ATOM 1565 C CA . ILE A 1 202 ? 23.688 34.094 12.602 1 83.81 202 ILE A CA 1
ATOM 1566 C C . ILE A 1 202 ? 24.562 33.656 13.773 1 83.81 202 ILE A C 1
ATOM 1568 O O . ILE A 1 202 ? 25.594 34.312 14.062 1 83.81 202 ILE A O 1
ATOM 1572 N N . ASP A 1 203 ? 24.25 32.562 14.344 1 85.38 203 ASP A N 1
ATOM 1573 C CA . ASP A 1 203 ? 25.016 32 15.469 1 85.38 203 ASP A CA 1
ATOM 1574 C C . ASP A 1 203 ? 26.266 31.281 14.977 1 85.38 203 ASP A C 1
ATOM 1576 O O . ASP A 1 203 ? 27.047 30.766 15.781 1 85.38 203 ASP A O 1
ATOM 1580 N N . GLY A 1 204 ? 26.438 31.297 13.727 1 79 204 GLY A N 1
ATOM 1581 C CA . GLY A 1 204 ? 27.641 30.703 13.148 1 79 204 GLY A CA 1
ATOM 1582 C C . GLY A 1 204 ? 27.562 29.188 13.039 1 79 204 GLY A C 1
ATOM 1583 O O . GLY A 1 204 ? 28.594 28.516 12.984 1 79 204 GLY A O 1
ATOM 1584 N N . ALA A 1 205 ? 26.406 28.719 13.102 1 81.62 205 ALA A N 1
ATOM 1585 C CA . ALA A 1 205 ? 26.234 27.281 13.055 1 81.62 205 ALA A CA 1
ATOM 1586 C C . ALA A 1 205 ? 26.5 26.734 11.656 1 81.62 205 ALA A C 1
ATOM 1588 O O . ALA A 1 205 ? 26.172 27.391 10.656 1 81.62 205 ALA A O 1
ATOM 1589 N N . ASP A 1 206 ? 27.172 25.609 11.656 1 85.31 206 ASP A N 1
ATOM 1590 C CA . ASP A 1 206 ? 27.391 24.969 10.367 1 85.31 206 ASP A CA 1
ATOM 1591 C C . ASP A 1 206 ? 26.156 24.188 9.922 1 85.31 206 ASP A C 1
ATOM 1593 O O . ASP A 1 206 ? 25.172 24.109 10.664 1 85.31 206 ASP A O 1
ATOM 1597 N N . ARG A 1 207 ? 26.156 23.672 8.75 1 81.81 207 ARG A N 1
ATOM 1598 C CA . ARG A 1 207 ? 24.984 23.047 8.125 1 81.81 207 ARG A CA 1
ATOM 1599 C C . ARG A 1 207 ? 24.484 21.875 8.961 1 81.81 207 ARG A C 1
ATOM 1601 O O . ARG A 1 207 ? 23.266 21.688 9.102 1 81.81 207 ARG A O 1
ATOM 1608 N N . LEU A 1 208 ? 25.375 21.125 9.414 1 86 208 LEU A N 1
ATOM 1609 C CA . LEU A 1 208 ? 24.984 19.969 10.219 1 86 208 LEU A CA 1
ATOM 1610 C C . LEU A 1 208 ? 24.344 20.422 11.531 1 86 208 LEU A C 1
ATOM 1612 O O . LEU A 1 208 ? 23.406 19.781 12.023 1 86 208 LEU A O 1
ATOM 1616 N N . ASN A 1 209 ? 24.875 21.531 12.078 1 85.88 209 ASN A N 1
ATOM 1617 C CA . ASN A 1 209 ? 24.328 22.062 13.312 1 85.88 209 ASN A CA 1
ATOM 1618 C C . ASN A 1 209 ? 22.938 22.672 13.094 1 85.88 209 ASN A C 1
ATOM 1620 O O . ASN A 1 209 ? 22.062 22.547 13.938 1 85.88 209 ASN A O 1
ATOM 1624 N N . ILE A 1 210 ? 22.828 23.328 11.992 1 85.75 210 ILE A N 1
ATOM 1625 C CA . ILE A 1 210 ? 21.531 23.906 11.656 1 85.75 210 ILE A CA 1
ATOM 1626 C C . ILE A 1 210 ? 20.516 22.781 11.484 1 85.75 210 ILE A C 1
ATOM 1628 O O . ILE A 1 210 ? 19.375 22.891 11.969 1 85.75 210 ILE A O 1
ATOM 1632 N N . PHE A 1 211 ? 21 21.688 10.805 1 88.81 211 PHE A N 1
ATOM 1633 C CA . PHE A 1 211 ? 20.109 20.547 10.609 1 88.81 211 PHE A CA 1
ATOM 1634 C C . PHE A 1 211 ? 19.703 19.953 11.953 1 88.81 211 PHE A C 1
ATOM 1636 O O . PHE A 1 211 ? 18.516 19.703 12.195 1 88.81 211 PHE A O 1
ATOM 1643 N N . LYS A 1 212 ? 20.594 19.781 12.844 1 88.56 212 LYS A N 1
ATOM 1644 C CA . LYS A 1 212 ? 20.344 19.094 14.109 1 88.56 212 LYS A CA 1
ATOM 1645 C C . LYS A 1 212 ? 19.516 19.953 15.055 1 88.56 212 LYS A C 1
ATOM 1647 O O . LYS A 1 212 ? 18.703 19.453 15.82 1 88.56 212 LYS A O 1
ATOM 1652 N N . THR A 1 213 ? 19.672 21.266 15.008 1 84.62 213 THR A N 1
ATOM 1653 C CA . THR A 1 213 ? 19.078 22.141 16.016 1 84.62 213 THR A CA 1
ATOM 1654 C C . THR A 1 213 ? 17.766 22.75 15.523 1 84.62 213 THR A C 1
ATOM 1656 O O . THR A 1 213 ? 16.859 23.016 16.312 1 84.62 213 THR A O 1
ATOM 1659 N N . ALA A 1 214 ? 17.688 22.922 14.266 1 84.44 214 ALA A N 1
ATOM 1660 C CA . ALA A 1 214 ? 16.5 23.625 13.758 1 84.44 214 ALA A CA 1
ATOM 1661 C C . ALA A 1 214 ? 15.664 22.719 12.867 1 84.44 214 ALA A C 1
ATOM 1663 O O . ALA A 1 214 ? 14.469 22.531 13.109 1 84.44 214 ALA A O 1
ATOM 1664 N N . THR A 1 215 ? 16.266 22.094 11.938 1 88.5 215 THR A N 1
ATOM 1665 C CA . THR A 1 215 ? 15.539 21.344 10.906 1 88.5 215 THR A CA 1
ATOM 1666 C C . THR A 1 215 ? 15.016 20.031 11.461 1 88.5 215 THR A C 1
ATOM 1668 O O . THR A 1 215 ? 13.812 19.766 11.422 1 88.5 215 THR A O 1
ATOM 1671 N N . TRP A 1 216 ? 15.867 19.266 12.094 1 89.81 216 TRP A N 1
ATOM 1672 C CA . TRP A 1 216 ? 15.531 17.906 12.516 1 89.81 216 TRP A CA 1
ATOM 1673 C C . TRP A 1 216 ? 14.414 17.922 13.562 1 89.81 216 TRP A C 1
ATOM 1675 O O . TRP A 1 216 ? 13.43 17.203 13.445 1 89.81 216 TRP A O 1
ATOM 1685 N N . PRO A 1 217 ? 14.57 18.781 14.539 1 86.25 217 PRO A N 1
ATOM 1686 C CA . PRO A 1 217 ? 13.508 18.812 15.547 1 86.25 217 PRO A CA 1
ATOM 1687 C C . PRO A 1 217 ? 12.141 19.156 14.961 1 86.25 217 PRO A C 1
ATOM 1689 O O . PRO A 1 217 ? 11.109 18.703 15.461 1 86.25 217 PRO A O 1
ATOM 1692 N N . THR A 1 218 ? 12.172 19.938 13.977 1 84.12 218 THR A N 1
ATOM 1693 C CA . THR A 1 218 ? 10.922 20.359 13.359 1 84.12 218 THR A CA 1
ATOM 1694 C C . THR A 1 218 ? 10.312 19.234 12.539 1 84.12 218 THR A C 1
ATOM 1696 O O . THR A 1 218 ? 9.094 19.031 12.547 1 84.12 218 THR A O 1
ATOM 1699 N N . ILE A 1 219 ? 11.086 18.391 11.898 1 89.12 219 ILE A N 1
ATOM 1700 C CA . ILE A 1 219 ? 10.539 17.391 10.977 1 89.12 219 ILE A CA 1
ATOM 1701 C C . ILE A 1 219 ? 10.492 16.031 11.664 1 89.12 219 ILE A C 1
ATOM 1703 O O . ILE A 1 219 ? 9.883 15.086 11.148 1 89.12 219 ILE A O 1
ATOM 1707 N N . GLN A 1 220 ? 11.086 15.898 12.805 1 88.38 220 GLN A N 1
ATOM 1708 C CA . GLN A 1 220 ? 11.234 14.633 13.516 1 88.38 220 GLN A CA 1
ATOM 1709 C C . GLN A 1 220 ? 9.883 13.961 13.727 1 88.38 220 GLN A C 1
ATOM 1711 O O . GLN A 1 220 ? 9.75 12.75 13.523 1 88.38 220 GLN A O 1
ATOM 1716 N N . PRO A 1 221 ? 8.867 14.648 14.117 1 80.31 221 PRO A N 1
ATOM 1717 C CA . PRO A 1 221 ? 7.57 13.984 14.281 1 80.31 221 PRO A CA 1
ATOM 1718 C C . PRO A 1 221 ? 7.051 13.375 12.977 1 80.31 221 PRO A C 1
ATOM 1720 O O . PRO A 1 221 ? 6.461 12.297 12.992 1 80.31 221 PRO A O 1
ATOM 1723 N N . THR A 1 222 ? 7.242 14.094 11.945 1 81.75 222 THR A N 1
ATOM 1724 C CA . THR A 1 222 ? 6.824 13.586 10.641 1 81.75 222 THR A CA 1
ATOM 1725 C C . THR A 1 222 ? 7.625 12.344 10.258 1 81.75 222 THR A C 1
ATOM 1727 O O . THR A 1 222 ? 7.066 11.375 9.742 1 81.75 222 THR A O 1
ATOM 1730 N N . VAL A 1 223 ? 8.898 12.375 10.523 1 89.75 223 VAL A N 1
ATOM 1731 C CA . VAL A 1 223 ? 9.773 11.25 10.195 1 89.75 223 VAL A CA 1
ATOM 1732 C C . VAL A 1 223 ? 9.383 10.039 11.047 1 89.75 223 VAL A C 1
ATOM 1734 O O . VAL A 1 223 ? 9.398 8.906 10.562 1 89.75 223 VAL A O 1
ATOM 1737 N N . LEU A 1 224 ? 9.047 10.273 12.281 1 86 224 LEU A N 1
ATOM 1738 C CA . LEU A 1 224 ? 8.633 9.18 13.148 1 86 224 LEU A CA 1
ATOM 1739 C C . LEU A 1 224 ? 7.344 8.547 12.641 1 86 224 LEU A C 1
ATOM 1741 O O . LEU A 1 224 ? 7.203 7.32 12.656 1 86 224 LEU A O 1
ATOM 1745 N N . MET A 1 225 ? 6.457 9.344 12.25 1 80 225 MET A N 1
ATOM 1746 C CA . MET A 1 225 ? 5.215 8.828 11.672 1 80 225 MET A CA 1
ATOM 1747 C C . MET A 1 225 ? 5.492 8.031 10.406 1 80 225 MET A C 1
ATOM 1749 O O . MET A 1 225 ? 4.914 6.957 10.203 1 80 225 MET A O 1
ATOM 1753 N N . LEU A 1 226 ? 6.285 8.578 9.602 1 86.38 226 LEU A N 1
ATOM 1754 C CA . LEU A 1 226 ? 6.676 7.895 8.375 1 86.38 226 LEU A CA 1
ATOM 1755 C C . LEU A 1 226 ? 7.328 6.551 8.688 1 86.38 226 LEU A C 1
ATOM 1757 O O . LEU A 1 226 ? 7.137 5.578 7.949 1 86.38 226 LEU A O 1
ATOM 1761 N N . THR A 1 227 ? 8.125 6.594 9.711 1 91.19 227 THR A N 1
ATOM 1762 C CA . THR A 1 227 ? 8.789 5.363 10.117 1 91.19 227 THR A CA 1
ATOM 1763 C C . THR A 1 227 ? 7.762 4.289 10.477 1 91.19 227 THR A C 1
ATOM 1765 O O . THR A 1 227 ? 7.922 3.123 10.109 1 91.19 227 THR A O 1
ATOM 1768 N N . LEU A 1 228 ? 6.766 4.676 11.148 1 85.31 228 LEU A N 1
ATOM 1769 C CA . LEU A 1 228 ? 5.703 3.73 11.477 1 85.31 228 LEU A CA 1
ATOM 1770 C C . LEU A 1 228 ? 5.039 3.201 10.211 1 85.31 228 LEU A C 1
ATOM 1772 O O . LEU A 1 228 ? 4.852 1.991 10.062 1 85.31 228 LEU A O 1
ATOM 1776 N N . PHE A 1 229 ? 4.691 4.066 9.32 1 83.25 229 PHE A N 1
ATOM 1777 C CA . PHE A 1 229 ? 4.008 3.68 8.086 1 83.25 229 PHE A CA 1
ATOM 1778 C C . PHE A 1 229 ? 4.867 2.723 7.27 1 83.25 229 PHE A C 1
ATOM 1780 O O . PHE A 1 229 ? 4.402 1.658 6.859 1 83.25 229 PHE A O 1
ATOM 1787 N N . VAL A 1 230 ? 6.094 3.082 7.082 1 92 230 VAL A N 1
ATOM 1788 C CA . VAL A 1 230 ? 6.988 2.277 6.258 1 92 230 VAL A CA 1
ATOM 1789 C C . VAL A 1 230 ? 7.234 0.925 6.926 1 92 230 VAL A C 1
ATOM 1791 O O . VAL A 1 230 ? 7.355 -0.097 6.246 1 92 230 VAL A O 1
ATOM 1794 N N . THR A 1 231 ? 7.309 0.975 8.227 1 93.25 231 THR A N 1
ATOM 1795 C CA . THR A 1 231 ? 7.492 -0.277 8.953 1 93.25 231 THR A CA 1
ATOM 1796 C C . THR A 1 231 ? 6.309 -1.213 8.727 1 93.25 231 THR A C 1
ATOM 1798 O O . THR A 1 231 ? 6.492 -2.375 8.359 1 93.25 231 THR A O 1
ATOM 1801 N N . ILE A 1 232 ? 5.16 -0.72 8.883 1 88 232 ILE A N 1
ATOM 1802 C CA . ILE A 1 232 ? 3.959 -1.54 8.742 1 88 232 ILE A CA 1
ATOM 1803 C C . ILE A 1 232 ? 3.822 -2.01 7.297 1 88 232 ILE A C 1
ATOM 1805 O O . ILE A 1 232 ? 3.543 -3.184 7.043 1 88 232 ILE A O 1
ATOM 1809 N N . TRP A 1 233 ? 4.055 -1.134 6.387 1 89.25 233 TRP A N 1
ATOM 1810 C CA . TRP A 1 233 ? 3.959 -1.479 4.973 1 89.25 233 TRP A CA 1
ATOM 1811 C C . TRP A 1 233 ? 4.957 -2.572 4.609 1 89.25 233 TRP A C 1
ATOM 1813 O O . TRP A 1 233 ? 4.645 -3.477 3.832 1 89.25 233 TRP A O 1
ATOM 1823 N N . SER A 1 234 ? 6.102 -2.459 5.148 1 94.88 234 SER A N 1
ATOM 1824 C CA . SER A 1 234 ? 7.152 -3.43 4.844 1 94.88 234 SER A CA 1
ATOM 1825 C C . SER A 1 234 ? 6.859 -4.781 5.488 1 94.88 234 SER A C 1
ATOM 1827 O O . SER A 1 234 ? 7.137 -5.828 4.898 1 94.88 234 SER A O 1
ATOM 1829 N N . LEU A 1 235 ? 6.359 -4.723 6.637 1 93.81 235 LEU A N 1
ATOM 1830 C CA . LEU A 1 235 ? 6 -5.949 7.344 1 93.81 235 LEU A CA 1
ATOM 1831 C C . LEU A 1 235 ? 4.938 -6.727 6.578 1 93.81 235 LEU A C 1
ATOM 1833 O O . LEU A 1 235 ? 4.926 -7.961 6.605 1 93.81 235 LEU A O 1
ATOM 1837 N N . ARG A 1 236 ? 4.133 -6.027 5.871 1 91.5 236 ARG A N 1
ATOM 1838 C CA . ARG A 1 236 ? 2.975 -6.652 5.242 1 91.5 236 ARG A CA 1
ATOM 1839 C C . ARG A 1 236 ? 3.199 -6.844 3.746 1 91.5 236 ARG A C 1
ATOM 1841 O O . ARG A 1 236 ? 2.287 -7.25 3.023 1 91.5 236 ARG A O 1
ATOM 1848 N N . ARG A 1 237 ? 4.32 -6.57 3.305 1 93.31 237 ARG A N 1
ATOM 1849 C CA . ARG A 1 237 ? 4.574 -6.566 1.867 1 93.31 237 ARG A CA 1
ATOM 1850 C C . ARG A 1 237 ? 4.465 -7.969 1.285 1 93.31 237 ARG A C 1
ATOM 1852 O O . ARG A 1 237 ? 5.09 -8.906 1.789 1 93.31 237 ARG A O 1
ATOM 1859 N N . PHE A 1 238 ? 3.75 -8.133 0.227 1 94.31 238 PHE A N 1
ATOM 1860 C CA . PHE A 1 238 ? 3.521 -9.414 -0.441 1 94.31 238 PHE A CA 1
ATOM 1861 C C . PHE A 1 238 ? 3.887 -9.32 -1.918 1 94.31 238 PHE A C 1
ATOM 1863 O O . PHE A 1 238 ? 4.645 -10.156 -2.428 1 94.31 238 PHE A O 1
ATOM 1870 N N . ASP A 1 239 ? 3.402 -8.273 -2.65 1 92.56 239 ASP A N 1
ATOM 1871 C CA . ASP A 1 239 ? 3.324 -8.219 -4.105 1 92.56 239 ASP A CA 1
ATOM 1872 C C . ASP A 1 239 ? 4.711 -8.336 -4.734 1 92.56 239 ASP A C 1
ATOM 1874 O O . ASP A 1 239 ? 4.98 -9.281 -5.484 1 92.56 239 ASP A O 1
ATOM 1878 N N . LEU A 1 240 ? 5.637 -7.543 -4.289 1 93.94 240 LEU A N 1
ATOM 1879 C CA . LEU A 1 240 ? 6.941 -7.523 -4.945 1 93.94 240 LEU A CA 1
ATOM 1880 C C . LEU A 1 240 ? 7.715 -8.805 -4.652 1 93.94 240 LEU A C 1
ATOM 1882 O O . LEU A 1 240 ? 8.336 -9.375 -5.547 1 93.94 240 LEU A O 1
ATOM 1886 N N . ILE A 1 241 ? 7.625 -9.266 -3.432 1 95.94 241 ILE A N 1
ATOM 1887 C CA . ILE A 1 241 ? 8.375 -10.453 -3.037 1 95.94 241 ILE A CA 1
ATOM 1888 C C . ILE A 1 241 ? 7.824 -11.68 -3.766 1 95.94 241 ILE A C 1
ATOM 1890 O O . ILE A 1 241 ? 8.586 -12.469 -4.324 1 95.94 241 ILE A O 1
ATOM 1894 N N . TRP A 1 242 ? 6.574 -11.781 -3.812 1 93.25 242 TRP A N 1
ATOM 1895 C CA . TRP A 1 242 ? 5.949 -12.922 -4.469 1 93.25 242 TRP A CA 1
ATOM 1896 C C . TRP A 1 242 ? 6.199 -12.898 -5.973 1 93.25 242 TRP A C 1
ATOM 1898 O O . TRP A 1 242 ? 6.547 -13.914 -6.57 1 93.25 242 TRP A O 1
ATOM 1908 N N . LEU A 1 243 ? 6.066 -11.789 -6.559 1 92.25 243 LEU A N 1
ATOM 1909 C CA . LEU A 1 243 ? 6.172 -11.664 -8.008 1 92.25 243 LEU A CA 1
ATOM 1910 C C . LEU A 1 243 ? 7.602 -11.938 -8.469 1 92.25 243 LEU A C 1
ATOM 1912 O O . LEU A 1 243 ? 7.812 -12.508 -9.547 1 92.25 243 LEU A O 1
ATOM 1916 N N . MET A 1 244 ? 8.547 -11.633 -7.652 1 92.69 244 MET A N 1
ATOM 1917 C CA . MET A 1 244 ? 9.93 -11.672 -8.133 1 92.69 244 MET A CA 1
ATOM 1918 C C . MET A 1 244 ? 10.609 -12.977 -7.73 1 92.69 244 MET A C 1
ATOM 1920 O O . MET A 1 244 ? 11.367 -13.547 -8.508 1 92.69 244 MET A O 1
ATOM 1924 N N . THR A 1 245 ? 10.273 -13.477 -6.5 1 94.62 245 THR A N 1
ATOM 1925 C CA . THR A 1 245 ? 11.062 -14.617 -6.051 1 94.62 245 THR A CA 1
ATOM 1926 C C . THR A 1 245 ? 10.164 -15.703 -5.465 1 94.62 245 THR A C 1
ATOM 1928 O O . THR A 1 245 ? 10.602 -16.828 -5.25 1 94.62 245 THR A O 1
ATOM 1931 N N . GLN A 1 246 ? 8.914 -15.312 -5.18 1 93.56 246 GLN A N 1
ATOM 1932 C CA . GLN A 1 246 ? 7.992 -16.219 -4.512 1 93.56 246 GLN A CA 1
ATOM 1933 C C . GLN A 1 246 ? 8.602 -16.797 -3.236 1 93.56 246 GLN A C 1
ATOM 1935 O O . GLN A 1 246 ? 8.414 -17.969 -2.924 1 93.56 246 GLN A O 1
ATOM 1940 N N . GLY A 1 247 ? 9.477 -16.016 -2.609 1 94 247 GLY A N 1
ATOM 1941 C CA . GLY A 1 247 ? 10.086 -16.406 -1.353 1 94 247 GLY A CA 1
ATOM 1942 C C . GLY A 1 247 ? 11.414 -17.125 -1.534 1 94 247 GLY A C 1
ATOM 1943 O O . GLY A 1 247 ? 12.102 -17.422 -0.557 1 94 247 GLY A O 1
ATOM 1944 N N . GLY A 1 248 ? 11.75 -17.438 -2.781 1 93.88 248 GLY A N 1
ATOM 1945 C CA . GLY A 1 248 ? 12.969 -18.1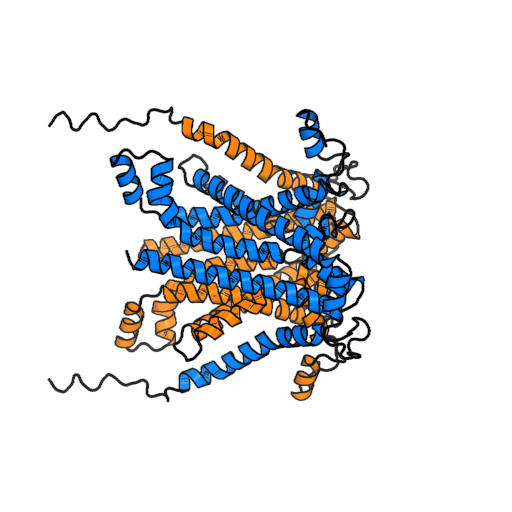72 -3.066 1 93.88 248 GLY A CA 1
ATOM 1946 C C . GLY A 1 248 ? 14.164 -17.266 -3.322 1 93.88 248 GLY A C 1
ATOM 1947 O O . GLY A 1 248 ? 14.07 -16.047 -3.145 1 93.88 248 GLY A O 1
ATOM 1948 N N . PRO A 1 249 ? 15.359 -17.797 -3.648 1 93.5 249 PRO A N 1
ATOM 1949 C CA . PRO A 1 249 ? 15.664 -19.234 -3.678 1 93.5 249 PRO A CA 1
ATOM 1950 C C . PRO A 1 249 ? 15.906 -19.812 -2.287 1 93.5 249 PRO A C 1
ATOM 1952 O O . PRO A 1 249 ? 16.469 -19.141 -1.419 1 93.5 249 PRO A O 1
ATOM 1955 N N . ILE A 1 250 ? 15.492 -21.062 -2.049 1 92.44 250 ILE A N 1
ATOM 1956 C CA . ILE A 1 250 ? 15.711 -21.812 -0.812 1 92.44 250 ILE A CA 1
ATOM 1957 C C . ILE A 1 250 ? 15.219 -20.984 0.377 1 92.44 250 ILE A C 1
ATOM 1959 O O . ILE A 1 250 ? 15.922 -20.859 1.385 1 92.44 250 ILE A O 1
ATOM 1963 N N . GLY A 1 251 ? 14.211 -20.25 0.14 1 92.81 251 GLY A N 1
ATOM 1964 C CA . GLY A 1 251 ? 13.578 -19.5 1.222 1 92.81 251 GLY A CA 1
ATOM 1965 C C . GLY A 1 251 ? 14.328 -18.234 1.594 1 92.81 251 GLY A C 1
ATOM 1966 O O . GLY A 1 251 ? 14.07 -17.641 2.641 1 92.81 251 GLY A O 1
ATOM 1967 N N . ALA A 1 252 ? 15.188 -17.734 0.769 1 95.12 252 ALA A N 1
ATOM 1968 C CA . ALA A 1 252 ? 16.062 -16.609 1.077 1 95.12 252 ALA A CA 1
ATOM 1969 C C . ALA A 1 252 ? 15.25 -15.305 1.17 1 95.12 252 ALA A C 1
ATOM 1971 O O . ALA A 1 252 ? 15.727 -14.312 1.729 1 95.12 252 ALA A O 1
ATOM 1972 N N . THR A 1 253 ? 14.062 -15.359 0.629 1 96.62 253 THR A N 1
ATOM 1973 C CA . THR A 1 253 ? 13.219 -14.172 0.67 1 96.62 253 THR A CA 1
ATOM 1974 C C . THR A 1 253 ? 11.836 -14.508 1.235 1 96.62 253 THR A C 1
ATOM 1976 O O . THR A 1 253 ? 10.867 -13.789 0.985 1 96.62 253 THR A O 1
ATOM 1979 N N . ASN A 1 254 ? 11.773 -15.609 1.948 1 96.75 254 ASN A N 1
ATOM 1980 C CA . ASN A 1 254 ? 10.5 -16.062 2.51 1 96.75 254 ASN A CA 1
ATOM 1981 C C . ASN A 1 254 ? 10.141 -15.281 3.773 1 96.75 254 ASN A C 1
ATOM 1983 O O . ASN A 1 254 ? 10.508 -15.68 4.879 1 96.75 254 ASN A O 1
ATOM 1987 N N . THR A 1 255 ? 9.375 -14.266 3.6 1 97 255 THR A N 1
ATOM 1988 C CA . THR A 1 255 ? 8.914 -13.453 4.719 1 97 255 THR A CA 1
ATOM 1989 C C . THR A 1 255 ? 7.645 -14.031 5.324 1 97 255 THR A C 1
ATOM 1991 O O . THR A 1 255 ? 7.09 -15 4.801 1 97 255 THR A O 1
ATOM 1994 N N . LEU A 1 256 ? 7.258 -13.414 6.41 1 95.5 256 LEU A N 1
ATOM 1995 C CA . LEU A 1 256 ? 6.082 -13.867 7.145 1 95.5 256 LEU A CA 1
ATOM 1996 C C . LEU A 1 256 ? 4.852 -13.891 6.246 1 95.5 256 LEU A C 1
ATOM 1998 O O . LEU A 1 256 ? 4.09 -14.859 6.258 1 95.5 256 LEU A O 1
ATOM 2002 N N . VAL A 1 257 ? 4.664 -12.953 5.426 1 95.25 257 VAL A N 1
ATOM 2003 C CA . VAL A 1 257 ? 3.473 -12.828 4.594 1 95.25 257 VAL A CA 1
ATOM 2004 C C . VAL A 1 257 ? 3.535 -13.828 3.441 1 95.25 257 VAL A C 1
ATOM 2006 O O . VAL A 1 257 ? 2.512 -14.383 3.039 1 95.25 257 VAL A O 1
ATOM 2009 N N . ILE A 1 258 ? 4.699 -14.039 2.945 1 95.81 258 ILE A N 1
ATOM 2010 C CA . ILE A 1 258 ? 4.863 -15.039 1.897 1 95.81 258 ILE A CA 1
ATOM 2011 C C . ILE A 1 258 ? 4.551 -16.422 2.457 1 95.81 258 ILE A C 1
ATOM 2013 O O . ILE A 1 258 ? 3.889 -17.234 1.8 1 95.81 258 ILE A O 1
ATOM 2017 N N . GLU A 1 259 ? 5.062 -16.672 3.617 1 94.12 259 GLU A N 1
ATOM 2018 C CA . GLU A 1 259 ? 4.766 -17.953 4.266 1 94.12 259 GLU A CA 1
ATOM 2019 C C . GLU A 1 259 ? 3.271 -18.094 4.535 1 94.12 259 GLU A C 1
ATOM 2021 O O . GLU A 1 259 ? 2.717 -19.188 4.395 1 94.12 259 GLU A O 1
ATOM 2026 N N . LEU A 1 260 ? 2.676 -17.047 4.957 1 93.94 260 LEU A N 1
ATOM 2027 C CA . LEU A 1 260 ? 1.229 -17.031 5.148 1 93.94 260 LEU A CA 1
ATOM 2028 C C . LEU A 1 260 ? 0.508 -17.438 3.867 1 93.94 260 LEU A C 1
ATOM 2030 O O . LEU A 1 260 ? -0.399 -18.281 3.896 1 93.94 260 LEU A O 1
ATOM 2034 N N . TYR A 1 261 ? 0.931 -16.891 2.848 1 93.25 261 TYR A N 1
ATOM 2035 C CA . TYR A 1 261 ? 0.331 -17.203 1.554 1 93.25 261 TYR A CA 1
ATOM 2036 C C . TYR A 1 261 ? 0.532 -18.672 1.19 1 93.25 261 TYR A C 1
ATOM 2038 O O . TYR A 1 261 ? -0.396 -19.328 0.72 1 93.25 261 TYR A O 1
ATOM 2046 N N . ARG A 1 262 ? 1.69 -19.141 1.328 1 92.75 262 ARG A N 1
ATOM 2047 C CA . ARG A 1 262 ? 2.004 -20.516 0.987 1 92.75 262 ARG A CA 1
ATOM 2048 C C . ARG A 1 262 ? 1.146 -21.484 1.794 1 92.75 262 ARG A C 1
ATOM 2050 O O . ARG A 1 262 ? 0.544 -22.406 1.233 1 92.75 262 ARG A O 1
ATOM 2057 N N . GLN A 1 263 ? 1.064 -21.234 3.035 1 90.88 263 GLN A N 1
ATOM 2058 C CA . GLN A 1 263 ? 0.274 -22.109 3.896 1 90.88 263 GLN A CA 1
ATOM 2059 C C . GLN A 1 263 ? -1.208 -22.047 3.539 1 90.88 263 GLN A C 1
ATOM 2061 O O . GLN A 1 263 ? -1.889 -23.078 3.48 1 90.88 263 GLN A O 1
ATOM 2066 N N . GLY A 1 264 ? -1.682 -20.938 3.289 1 88.94 264 GLY A N 1
ATOM 2067 C CA . GLY A 1 264 ? -3.107 -20.734 3.09 1 88.94 264 GLY A CA 1
ATOM 2068 C C . GLY A 1 264 ? -3.568 -21.062 1.684 1 88.94 264 GLY A C 1
ATOM 2069 O O . GLY A 1 264 ? -4.598 -21.719 1.502 1 88.94 264 GLY A O 1
ATOM 2070 N N . PHE A 1 265 ? -2.807 -20.672 0.681 1 87.38 265 PHE A N 1
ATOM 2071 C CA . PHE A 1 265 ? -3.318 -20.719 -0.683 1 87.38 265 PHE A CA 1
ATOM 2072 C C . PHE A 1 265 ? -2.574 -21.75 -1.51 1 87.38 265 PHE A C 1
ATOM 2074 O O . PHE A 1 265 ? -3.084 -22.234 -2.527 1 87.38 265 PHE A O 1
ATOM 2081 N N . VAL A 1 266 ? -1.423 -22.094 -1.108 1 88.31 266 VAL A N 1
ATOM 2082 C CA . VAL A 1 266 ? -0.685 -23.125 -1.826 1 88.31 266 VAL A CA 1
ATOM 2083 C C . VAL A 1 266 ? -0.904 -24.484 -1.153 1 88.31 266 VAL A C 1
ATOM 2085 O O . VAL A 1 266 ? -1.392 -25.422 -1.783 1 88.31 266 VAL A O 1
ATOM 2088 N N . TYR A 1 267 ? -0.655 -24.531 0.134 1 89.75 267 TYR A N 1
ATOM 2089 C CA . TYR A 1 267 ? -0.824 -25.781 0.876 1 89.75 267 TYR A CA 1
ATOM 2090 C C . TYR A 1 267 ? -2.266 -25.938 1.34 1 89.75 267 TYR A C 1
ATOM 2092 O O . TYR A 1 267 ? -2.65 -27.016 1.824 1 89.75 267 TYR A O 1
ATOM 2100 N N . ARG A 1 268 ? -3.023 -24.906 1.324 1 87.56 268 ARG A N 1
ATOM 2101 C CA . ARG A 1 268 ? -4.457 -24.906 1.602 1 87.56 268 ARG A CA 1
ATOM 2102 C C . ARG A 1 268 ? -4.73 -25.188 3.072 1 87.56 268 ARG A C 1
ATOM 2104 O O . ARG A 1 268 ? -5.75 -25.797 3.412 1 87.56 268 ARG A O 1
ATOM 2111 N N . ASP A 1 269 ? -3.748 -24.969 3.875 1 89.75 269 ASP A N 1
ATOM 2112 C CA . ASP A 1 269 ? -3.895 -25.094 5.32 1 89.75 269 ASP A CA 1
ATOM 2113 C C . ASP A 1 269 ? -4.27 -23.75 5.953 1 89.75 269 ASP A C 1
ATOM 2115 O O . ASP A 1 269 ? -3.396 -23.016 6.414 1 89.75 269 ASP A O 1
ATOM 2119 N N . LEU A 1 270 ? -5.516 -23.609 6.145 1 88.56 270 LEU A N 1
ATOM 2120 C CA . LEU A 1 270 ? -6.016 -22.312 6.605 1 88.56 270 LEU A CA 1
ATOM 2121 C C . LEU A 1 270 ? -5.703 -22.109 8.086 1 88.56 270 LEU A C 1
ATOM 2123 O O . LEU A 1 270 ? -5.496 -20.969 8.523 1 88.56 270 LEU A O 1
ATOM 2127 N N . GLY A 1 271 ? -5.719 -23.125 8.773 1 89.25 271 GLY A N 1
ATOM 2128 C CA . GLY A 1 271 ? -5.395 -23.016 10.188 1 89.25 271 GLY A CA 1
ATOM 2129 C C . GLY A 1 271 ? -3.994 -22.484 10.438 1 89.25 271 GLY A C 1
ATOM 2130 O O . GLY A 1 271 ? -3.814 -21.516 11.172 1 89.25 271 GLY A O 1
ATOM 2131 N N . SER A 1 272 ? -3.07 -23.109 9.766 1 91.06 272 SER A N 1
ATOM 2132 C CA . SER A 1 272 ? -1.688 -22.672 9.898 1 91.06 272 SER A CA 1
ATOM 2133 C C . SER A 1 272 ? -1.515 -21.25 9.359 1 91.06 272 SER A C 1
ATOM 2135 O O . SER A 1 272 ? -0.799 -20.438 9.953 1 91.06 272 SER A O 1
ATOM 2137 N N . ALA A 1 273 ? -2.162 -20.984 8.273 1 92.88 273 ALA A N 1
ATOM 2138 C CA . ALA A 1 273 ? -2.092 -19.656 7.688 1 92.88 273 ALA A CA 1
ATOM 2139 C C . ALA A 1 273 ? -2.652 -18.609 8.641 1 92.88 273 ALA A C 1
ATOM 2141 O O . ALA A 1 273 ? -2.07 -17.531 8.805 1 92.88 273 ALA A O 1
ATOM 2142 N N . ALA A 1 274 ? -3.719 -18.969 9.25 1 92.12 274 ALA A N 1
ATOM 2143 C CA . ALA A 1 274 ? -4.344 -18.047 10.203 1 92.12 274 ALA A CA 1
ATOM 2144 C C . ALA A 1 274 ? -3.426 -17.781 11.391 1 92.12 274 ALA A C 1
ATOM 2146 O O . ALA A 1 274 ? -3.369 -16.672 11.898 1 92.12 274 ALA A O 1
ATOM 2147 N N . SER A 1 275 ? -2.797 -18.781 11.836 1 92.94 275 SER A N 1
ATOM 2148 C CA . SER A 1 275 ? -1.87 -18.594 12.945 1 92.94 275 SER A CA 1
ATOM 2149 C C . SER A 1 275 ? -0.721 -17.672 12.57 1 92.94 275 SER A C 1
ATOM 2151 O O . SER A 1 275 ? -0.316 -16.812 13.359 1 92.94 275 SER A O 1
ATOM 2153 N N . ILE A 1 276 ? -0.203 -17.797 11.367 1 93.44 276 ILE A N 1
ATOM 2154 C CA . ILE A 1 276 ? 0.857 -16.922 10.891 1 93.44 276 ILE A CA 1
ATOM 2155 C C . ILE A 1 276 ? 0.33 -15.492 10.766 1 93.44 276 ILE A C 1
ATOM 2157 O O . ILE A 1 276 ? 1.023 -14.539 11.117 1 93.44 276 ILE A O 1
ATOM 2161 N N . GLY A 1 277 ? -0.887 -15.367 10.25 1 92.31 277 GLY A N 1
ATOM 2162 C CA . GLY A 1 277 ? -1.526 -14.062 10.18 1 92.31 277 GLY A CA 1
ATOM 2163 C C . GLY A 1 277 ? -1.659 -13.383 11.523 1 92.31 277 GLY A C 1
ATOM 2164 O O . GLY A 1 277 ? -1.441 -12.172 11.648 1 92.31 277 GLY A O 1
ATOM 2165 N N . MET A 1 278 ? -1.955 -14.148 12.5 1 91.06 278 MET A N 1
ATOM 2166 C CA . MET A 1 278 ? -2.102 -13.602 13.844 1 91.06 278 MET A CA 1
ATOM 2167 C C . MET A 1 278 ? -0.753 -13.164 14.406 1 91.06 278 MET A C 1
ATOM 2169 O O . MET A 1 278 ? -0.667 -12.156 15.102 1 91.06 278 MET A O 1
ATOM 2173 N N . ILE A 1 279 ? 0.215 -13.938 14.133 1 92.12 279 ILE A N 1
ATOM 2174 C CA . ILE A 1 279 ? 1.558 -13.547 14.547 1 92.12 279 ILE A CA 1
ATOM 2175 C C . ILE A 1 279 ? 1.943 -12.227 13.875 1 92.12 279 ILE A C 1
ATOM 2177 O O . ILE A 1 279 ? 2.439 -11.312 14.539 1 92.12 279 ILE A O 1
ATOM 2181 N N . GLY A 1 280 ? 1.711 -12.18 12.578 1 91.06 280 GLY A N 1
ATOM 2182 C CA . GLY A 1 280 ? 1.984 -10.945 11.859 1 91.06 280 GLY A CA 1
ATOM 2183 C C . GLY A 1 280 ? 1.224 -9.75 12.406 1 91.06 280 GLY A C 1
ATOM 2184 O O . GLY A 1 280 ? 1.784 -8.664 12.547 1 91.06 280 GLY A O 1
ATOM 2185 N N . LEU A 1 281 ? -0.002 -9.969 12.672 1 88.25 281 LEU A N 1
ATOM 2186 C CA . LEU A 1 281 ? -0.835 -8.914 13.234 1 88.25 281 LEU A CA 1
ATOM 2187 C C . LEU A 1 281 ? -0.305 -8.469 14.594 1 88.25 281 LEU A C 1
ATOM 2189 O O . LEU A 1 281 ? -0.277 -7.273 14.898 1 88.25 281 LEU A O 1
ATOM 2193 N N . SER A 1 282 ? 0.057 -9.359 15.414 1 90.5 282 SER A N 1
ATOM 2194 C CA . SER A 1 282 ? 0.593 -9.055 16.734 1 90.5 282 SER A CA 1
ATOM 2195 C C . SER A 1 282 ? 1.862 -8.219 16.641 1 90.5 282 SER A C 1
ATOM 2197 O O . SER A 1 282 ? 2.049 -7.273 17.406 1 90.5 282 SER A O 1
ATOM 2199 N N . ILE A 1 283 ? 2.691 -8.555 15.719 1 92.56 283 ILE A N 1
ATOM 2200 C CA . ILE A 1 283 ? 3.92 -7.797 15.516 1 92.56 283 ILE A CA 1
AT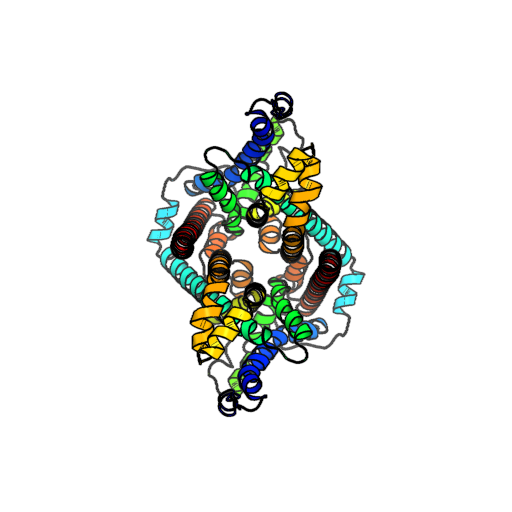OM 2201 C C . ILE A 1 283 ? 3.584 -6.379 15.062 1 92.56 283 ILE A C 1
ATOM 2203 O O . ILE A 1 283 ? 4.156 -5.406 15.562 1 92.56 283 ILE A O 1
ATOM 2207 N N . ALA A 1 284 ? 2.674 -6.312 14.141 1 88.06 284 ALA A N 1
ATOM 2208 C CA . ALA A 1 284 ? 2.258 -5 13.648 1 88.06 284 ALA A CA 1
ATOM 2209 C C . ALA A 1 284 ? 1.684 -4.148 14.781 1 88.06 284 ALA A C 1
ATOM 2211 O O . ALA A 1 284 ? 1.964 -2.951 14.859 1 88.06 284 ALA A O 1
ATOM 2212 N N . LEU A 1 285 ? 0.93 -4.711 15.625 1 84.44 285 LEU A N 1
ATOM 2213 C CA . LEU A 1 285 ? 0.347 -4 16.766 1 84.44 285 LEU A CA 1
ATOM 2214 C C . LEU A 1 285 ? 1.428 -3.578 17.75 1 84.44 285 LEU A C 1
ATOM 2216 O O . LEU A 1 285 ? 1.363 -2.486 18.312 1 84.44 285 LEU A O 1
ATOM 2220 N N . LEU A 1 286 ? 2.322 -4.457 17.984 1 88.62 286 LEU A N 1
ATOM 2221 C CA . LEU A 1 286 ? 3.428 -4.133 18.875 1 88.62 286 LEU A CA 1
ATOM 2222 C C . LEU A 1 286 ? 4.211 -2.928 18.359 1 88.62 286 LEU A C 1
ATOM 2224 O O . LEU A 1 286 ? 4.547 -2.027 19.141 1 88.62 286 LEU A O 1
ATOM 2228 N N . VAL A 1 287 ? 4.449 -2.938 17.078 1 87.62 287 VAL A N 1
ATOM 2229 C CA . VAL A 1 287 ? 5.16 -1.821 16.469 1 87.62 287 VAL A CA 1
ATOM 2230 C C . VAL A 1 287 ? 4.348 -0.539 16.625 1 87.62 287 VAL A C 1
ATOM 2232 O O . VAL A 1 287 ? 4.906 0.523 16.922 1 87.62 287 VAL A O 1
ATOM 2235 N N . THR A 1 288 ? 3.117 -0.637 16.438 1 80.62 288 THR A N 1
ATOM 2236 C CA . THR A 1 288 ? 2.234 0.52 16.562 1 80.62 288 THR A CA 1
ATOM 2237 C C . THR A 1 288 ? 2.225 1.048 17.984 1 80.62 288 THR A C 1
ATOM 2239 O O . THR A 1 288 ? 2.299 2.258 18.219 1 80.62 288 THR A O 1
ATOM 2242 N N . VAL A 1 289 ? 2.178 0.198 18.969 1 81.62 289 VAL A N 1
ATOM 2243 C CA . VAL A 1 289 ? 2.172 0.582 20.375 1 81.62 289 VAL A CA 1
ATOM 2244 C C . VAL A 1 289 ? 3.496 1.253 20.734 1 81.62 289 VAL A C 1
ATOM 2246 O O . VAL A 1 289 ? 3.518 2.262 21.438 1 81.62 289 VAL A O 1
ATOM 2249 N N . ILE A 1 290 ? 4.508 0.669 20.234 1 82.94 290 ILE A N 1
ATOM 2250 C CA . ILE A 1 290 ? 5.824 1.246 20.484 1 82.94 290 ILE A CA 1
ATOM 2251 C C . ILE A 1 290 ? 5.891 2.654 19.906 1 82.94 290 ILE A C 1
ATOM 2253 O O . ILE A 1 290 ? 6.418 3.574 20.531 1 82.94 290 ILE A O 1
ATOM 2257 N N . TYR A 1 291 ? 5.379 2.785 18.688 1 79.94 291 TYR A N 1
ATOM 2258 C CA . TYR A 1 291 ? 5.332 4.094 18.047 1 79.94 291 TYR A CA 1
ATOM 2259 C C . TYR A 1 291 ? 4.578 5.102 18.906 1 79.94 291 TYR A C 1
ATOM 2261 O O . TYR A 1 291 ? 5.055 6.215 19.141 1 79.94 291 TYR A O 1
ATOM 2269 N N . PHE A 1 292 ? 3.463 4.77 19.453 1 72.81 292 PHE A N 1
ATOM 2270 C CA . PHE A 1 292 ? 2.658 5.695 20.25 1 72.81 292 PHE A CA 1
ATOM 2271 C C . PHE A 1 292 ? 3.334 5.996 21.578 1 72.81 292 PHE A C 1
ATOM 2273 O O . PHE A 1 292 ? 3.254 7.121 22.078 1 72.81 292 PHE A O 1
ATOM 2280 N N . LYS A 1 293 ? 3.963 5.086 22.141 1 78.44 293 LYS A N 1
ATOM 2281 C CA . LYS A 1 293 ? 4.691 5.316 23.391 1 78.44 293 LYS A CA 1
ATOM 2282 C C . LYS A 1 293 ? 5.855 6.277 23.188 1 78.44 293 LYS A C 1
ATOM 2284 O O . LYS A 1 293 ? 6.07 7.188 23.984 1 78.44 293 LYS A O 1
ATOM 2289 N N . VAL A 1 294 ? 6.492 6.105 22.078 1 77.44 294 VAL A N 1
ATOM 2290 C CA . VAL A 1 294 ? 7.648 6.941 21.766 1 77.44 294 VAL A CA 1
ATOM 2291 C C . VAL A 1 294 ? 7.184 8.359 21.438 1 77.44 294 VAL A C 1
ATOM 2293 O O . VAL A 1 294 ? 7.812 9.336 21.859 1 77.44 294 VAL A O 1
ATOM 2296 N N . THR A 1 295 ? 6.18 8.461 20.672 1 73.12 295 THR A N 1
ATOM 2297 C CA . THR A 1 295 ? 5.68 9.773 20.281 1 73.12 295 THR A CA 1
ATOM 2298 C C . THR A 1 295 ? 5.109 10.523 21.484 1 73.12 295 THR A C 1
ATOM 2300 O O . THR A 1 295 ? 5.258 11.742 21.594 1 73.12 295 THR A O 1
ATOM 2303 N N . ARG A 1 296 ? 4.48 9.836 22.344 1 71.06 296 ARG A N 1
ATOM 2304 C CA . ARG A 1 296 ? 3.988 10.453 23.578 1 71.06 296 ARG A CA 1
ATOM 2305 C C . ARG A 1 296 ? 5.145 10.969 24.422 1 71.06 296 ARG A C 1
ATOM 2307 O O . ARG A 1 296 ? 5.059 12.055 25 1 71.06 296 ARG A O 1
ATOM 2314 N N . MET A 1 297 ? 6.105 10.273 24.438 1 67.94 297 MET A N 1
ATOM 2315 C CA . MET A 1 297 ? 7.281 10.672 25.203 1 67.94 297 MET A CA 1
ATOM 2316 C C . MET A 1 297 ? 7.938 11.906 24.594 1 67.94 297 MET A C 1
ATOM 2318 O O . MET A 1 297 ? 8.398 12.797 25.312 1 67.94 297 MET A O 1
ATOM 2322 N N . THR A 1 298 ? 7.926 11.906 23.297 1 65.56 298 THR A N 1
ATOM 2323 C CA . THR A 1 298 ? 8.539 13.031 22.594 1 65.56 298 THR A CA 1
ATOM 2324 C C . THR A 1 298 ? 7.684 14.281 22.734 1 65.56 298 THR A C 1
ATOM 2326 O O . THR A 1 298 ? 8.211 15.391 22.891 1 65.56 298 THR A O 1
ATOM 2329 N N . GLU A 1 299 ? 6.418 14.117 22.594 1 64.62 299 GLU A N 1
ATOM 2330 C CA . GLU A 1 299 ? 5.512 15.242 22.797 1 64.62 299 GLU A CA 1
ATOM 2331 C C . GLU A 1 299 ? 5.602 15.781 24.219 1 64.62 299 GLU A C 1
ATOM 2333 O O . GLU A 1 299 ? 5.555 17 24.438 1 64.62 299 GLU A O 1
ATOM 2338 N N . GLN A 1 300 ? 5.613 14.875 25.109 1 60.69 300 GLN A N 1
ATOM 2339 C CA . GLN A 1 300 ? 5.746 15.297 26.5 1 60.69 300 GLN A CA 1
ATOM 2340 C C . GLN A 1 300 ? 7.07 16.016 26.734 1 60.69 300 GLN A C 1
ATOM 2342 O O . GLN A 1 300 ? 7.125 17 27.484 1 60.69 300 GLN A O 1
ATOM 2347 N N . ALA A 1 301 ? 7.945 15.578 26.031 1 56.41 301 ALA A N 1
ATOM 2348 C CA . ALA A 1 301 ? 9.258 16.203 26.156 1 56.41 301 ALA A CA 1
ATOM 2349 C C . ALA A 1 301 ? 9.266 17.594 25.547 1 56.41 301 ALA A C 1
ATOM 2351 O O . ALA A 1 301 ? 9.875 18.516 26.078 1 56.41 301 ALA A O 1
ATOM 2352 N N . GLN A 1 302 ? 8.547 17.641 24.375 1 57.12 302 GLN A N 1
ATOM 2353 C CA . GLN A 1 302 ? 8.477 18.938 23.719 1 57.12 302 GLN A CA 1
ATOM 2354 C C . GLN A 1 302 ? 7.5 19.875 24.438 1 57.12 302 GLN A C 1
ATOM 2356 O O . GLN A 1 302 ? 7.648 21.094 24.375 1 57.12 302 GLN A O 1
ATOM 2361 N N . GLY A 1 303 ? 6.254 19.391 24.797 1 51.09 303 GLY A N 1
ATOM 2362 C CA . GLY A 1 303 ? 5.359 20.219 25.594 1 51.09 303 GLY A CA 1
ATOM 2363 C C . GLY A 1 303 ? 5.953 20.625 26.922 1 51.09 303 GLY A C 1
ATOM 2364 O O . GLY A 1 303 ? 5.512 21.594 27.531 1 51.09 303 GLY A O 1
ATOM 2365 N N . LYS A 1 304 ? 6.699 19.875 27.688 1 47.19 304 LYS A N 1
ATOM 2366 C CA . LYS A 1 304 ? 7.344 20.312 28.922 1 47.19 304 LYS A CA 1
ATOM 2367 C C . LYS A 1 304 ? 8.469 21.312 28.625 1 47.19 304 LYS A C 1
ATOM 2369 O O . LYS A 1 304 ? 9.109 21.812 29.562 1 47.19 304 LYS A O 1
ATOM 2374 N N . ARG A 1 305 ? 8.742 21.547 27.438 1 40 305 ARG A N 1
ATOM 2375 C CA . ARG A 1 305 ? 9.656 22.672 27.281 1 40 305 ARG A CA 1
ATOM 2376 C C . ARG A 1 305 ? 8.891 23.953 26.984 1 40 305 ARG A C 1
ATOM 2378 O O . ARG A 1 305 ? 7.887 23.922 26.266 1 40 305 ARG A O 1
ATOM 2385 N N . MET B 1 1 ? 29.688 52.25 13.508 1 29.64 1 MET B N 1
ATOM 2386 C CA . MET B 1 1 ? 28.859 52.125 12.305 1 29.64 1 MET B CA 1
ATOM 2387 C C . MET B 1 1 ? 29.469 51.094 11.352 1 29.64 1 MET B C 1
ATOM 2389 O O . MET B 1 1 ? 28.781 50.594 10.469 1 29.64 1 MET B O 1
ATOM 2393 N N . LYS B 1 2 ? 30.828 51 11.164 1 35.62 2 LYS B N 1
ATOM 2394 C CA . LYS B 1 2 ? 31.625 50.344 10.125 1 35.62 2 LYS B CA 1
ATOM 2395 C C . LYS B 1 2 ? 31.672 48.844 10.344 1 35.62 2 LYS B C 1
ATOM 2397 O O . LYS B 1 2 ? 31.984 48.062 9.43 1 35.62 2 LYS B O 1
ATOM 2402 N N . ARG B 1 3 ? 31.781 48.375 11.586 1 33.09 3 ARG B N 1
ATOM 2403 C CA . ARG B 1 3 ? 32.188 47 11.891 1 33.09 3 ARG B CA 1
ATOM 2404 C C . ARG B 1 3 ? 31.078 46 11.555 1 33.09 3 ARG B C 1
ATOM 2406 O O . ARG B 1 3 ? 31.172 44.812 11.867 1 33.09 3 ARG B O 1
ATOM 2413 N N . ALA B 1 4 ? 29.906 46.5 11.422 1 38.72 4 ALA B N 1
ATOM 2414 C CA . ALA B 1 4 ? 28.766 45.625 11.18 1 38.72 4 ALA B CA 1
ATOM 2415 C C . ALA B 1 4 ? 28.953 44.844 9.875 1 38.72 4 ALA B C 1
ATOM 2417 O O . ALA B 1 4 ? 28.078 44.062 9.484 1 38.72 4 ALA B O 1
ATOM 2418 N N . GLN B 1 5 ? 29.859 45.312 8.945 1 32.88 5 GLN B N 1
ATOM 2419 C CA . GLN B 1 5 ? 29.875 44.906 7.547 1 32.88 5 GLN B CA 1
ATOM 2420 C C . GLN B 1 5 ? 30.406 43.469 7.406 1 32.88 5 GLN B C 1
ATOM 2422 O O . GLN B 1 5 ? 30.266 42.844 6.348 1 32.88 5 GLN B O 1
ATOM 2427 N N . LEU B 1 6 ? 31.469 43.094 8.172 1 31.61 6 LEU B N 1
ATOM 2428 C CA . LEU B 1 6 ? 32.344 42.031 7.723 1 31.61 6 LEU B CA 1
ATOM 2429 C C . LEU B 1 6 ? 31.609 40.688 7.793 1 31.61 6 LEU B C 1
ATOM 2431 O O . LEU B 1 6 ? 32.156 39.656 7.367 1 31.61 6 LEU B O 1
ATOM 2435 N N . ALA B 1 7 ? 30.812 40.531 8.758 1 34.19 7 ALA B N 1
ATOM 2436 C CA . ALA B 1 7 ? 30.594 39.156 9.211 1 34.19 7 ALA B CA 1
ATOM 2437 C C . ALA B 1 7 ? 29.766 38.375 8.195 1 34.19 7 ALA B C 1
ATOM 2439 O O . ALA B 1 7 ? 29.281 37.281 8.484 1 34.19 7 ALA B O 1
ATOM 2440 N N . GLY B 1 8 ? 29.188 39.062 7.215 1 35.5 8 GLY B N 1
ATOM 2441 C CA . GLY B 1 8 ? 28.406 38.219 6.324 1 35.5 8 GLY B CA 1
ATOM 2442 C C . GLY B 1 8 ? 29.25 37.188 5.613 1 35.5 8 GLY B C 1
ATOM 2443 O O . GLY B 1 8 ? 29.609 37.344 4.449 1 35.5 8 GLY B O 1
ATOM 2444 N N . ALA B 1 9 ? 30.344 36.781 6.164 1 34.84 9 ALA B N 1
ATOM 2445 C CA . ALA B 1 9 ? 31.156 35.812 5.418 1 34.84 9 ALA B CA 1
ATOM 2446 C C . ALA B 1 9 ? 30.266 34.812 4.695 1 34.84 9 ALA B C 1
ATOM 2448 O O . ALA B 1 9 ? 29.5 34.094 5.328 1 34.84 9 ALA B O 1
ATOM 2449 N N . ARG B 1 10 ? 29.875 35.062 3.473 1 37.41 10 ARG B N 1
ATOM 2450 C CA . ARG B 1 10 ? 29.406 34.25 2.371 1 37.41 10 ARG B CA 1
ATOM 2451 C C . ARG B 1 10 ? 30.047 32.875 2.402 1 37.41 10 ARG B C 1
ATOM 2453 O O . ARG B 1 10 ? 31.281 32.75 2.404 1 37.41 10 ARG B O 1
ATOM 2460 N N . LEU B 1 11 ? 29.734 32 3.303 1 39.84 11 LEU B N 1
ATOM 2461 C CA . LEU B 1 11 ? 30.234 30.672 2.969 1 39.84 11 LEU B CA 1
ATOM 2462 C C . LEU B 1 11 ? 30.5 30.547 1.473 1 39.84 11 LEU B C 1
ATOM 2464 O O . LEU B 1 11 ? 29.578 30.625 0.664 1 39.84 11 LEU B O 1
ATOM 2468 N N . ASP B 1 12 ? 31.391 31.219 0.876 1 39.31 12 ASP B N 1
ATOM 2469 C CA . ASP B 1 12 ? 32.062 31.453 -0.402 1 39.31 12 ASP B CA 1
ATOM 2470 C C . ASP B 1 12 ? 32.125 30.172 -1.227 1 39.31 12 ASP B C 1
ATOM 2472 O O . ASP B 1 12 ? 32.938 30.078 -2.148 1 39.31 12 ASP B O 1
ATOM 2476 N N . GLY B 1 13 ? 31.859 28.984 -0.606 1 44.47 13 GLY B N 1
ATOM 2477 C CA . GLY B 1 13 ? 32.031 27.938 -1.607 1 44.47 13 GLY B CA 1
ATOM 2478 C C . GLY B 1 13 ? 31.25 28.203 -2.881 1 44.47 13 GLY B C 1
ATOM 2479 O O . GLY B 1 13 ? 30.359 29.047 -2.902 1 44.47 13 GLY B O 1
ATOM 2480 N N . HIS B 1 14 ? 31.922 28.062 -4.059 1 46.03 14 HIS B N 1
ATOM 2481 C CA . HIS B 1 14 ? 31.312 28.25 -5.363 1 46.03 14 HIS B CA 1
ATOM 2482 C C . HIS B 1 14 ? 29.828 27.859 -5.336 1 46.03 14 HIS B C 1
ATOM 2484 O O . HIS B 1 14 ? 29.453 26.891 -4.672 1 46.03 14 HIS B O 1
ATOM 2490 N N . PRO B 1 15 ? 29 28.797 -5.559 1 49.97 15 PRO B N 1
ATOM 2491 C CA . PRO B 1 15 ? 27.562 28.594 -5.602 1 49.97 15 PRO B CA 1
ATOM 2492 C C . PRO B 1 15 ? 27.172 27.203 -6.098 1 49.97 15 PRO B C 1
ATOM 2494 O O . PRO B 1 15 ? 26.062 26.734 -5.82 1 49.97 15 PRO B O 1
ATOM 2497 N N . LEU B 1 16 ? 28.109 26.75 -6.883 1 49.56 16 LEU B N 1
ATOM 2498 C CA . LEU B 1 16 ? 27.812 25.438 -7.48 1 49.56 16 LEU B CA 1
ATOM 2499 C C . LEU B 1 16 ? 28.172 24.312 -6.52 1 49.56 16 LEU B C 1
ATOM 2501 O O . LEU B 1 16 ? 27.875 23.156 -6.789 1 49.56 16 LEU B O 1
ATOM 2505 N N . THR B 1 17 ? 28.922 24.594 -5.566 1 51.06 17 THR B N 1
ATOM 2506 C CA . THR B 1 17 ? 29.453 23.562 -4.676 1 51.06 17 THR B CA 1
ATOM 2507 C C . THR B 1 17 ? 28.312 22.734 -4.07 1 51.06 17 THR B C 1
ATOM 2509 O O . THR B 1 17 ? 28.391 21.516 -4.047 1 51.06 17 THR B O 1
ATOM 2512 N N . PRO B 1 18 ? 27.469 23.438 -3.438 1 53.03 18 PRO B N 1
ATOM 2513 C CA . PRO B 1 18 ? 26.438 22.562 -2.91 1 53.03 18 PRO B CA 1
ATOM 2514 C C . PRO B 1 18 ? 25.75 21.734 -4 1 53.03 18 PRO B C 1
ATOM 2516 O O . PRO B 1 18 ? 25.359 20.594 -3.754 1 53.03 18 PRO B O 1
ATOM 2519 N N . TYR B 1 19 ? 25.703 22.297 -5.148 1 54.31 19 TYR B N 1
ATOM 2520 C CA . TYR B 1 19 ? 25.125 21.578 -6.281 1 54.31 19 TYR B CA 1
ATOM 2521 C C . TYR B 1 19 ? 26.016 20.422 -6.703 1 54.31 19 TYR B C 1
ATOM 2523 O O . TYR B 1 19 ? 25.547 19.391 -7.172 1 54.31 19 TYR B O 1
ATOM 2531 N N . LEU B 1 20 ? 27.25 20.688 -6.711 1 54.25 20 LEU B N 1
ATOM 2532 C CA . LEU B 1 20 ? 28.188 19.641 -7.121 1 54.25 20 LEU B CA 1
ATOM 2533 C C . LEU B 1 20 ? 28.125 18.453 -6.172 1 54.25 20 LEU B C 1
ATOM 2535 O O . LEU B 1 20 ? 28.266 17.297 -6.602 1 54.25 20 LEU B O 1
ATOM 2539 N N . PHE B 1 21 ? 27.922 18.734 -4.98 1 53.41 21 PHE B N 1
ATOM 2540 C CA . PHE B 1 21 ? 27.844 17.625 -4.043 1 53.41 21 PHE B CA 1
ATOM 2541 C C . PHE B 1 21 ? 26.5 16.922 -4.145 1 53.41 21 PHE B C 1
ATOM 2543 O O . PHE B 1 21 ? 26.391 15.719 -3.928 1 53.41 21 PHE B O 1
ATOM 2550 N N . ALA B 1 22 ? 25.578 17.734 -4.492 1 56.84 22 ALA B N 1
ATOM 2551 C CA . ALA B 1 22 ? 24.234 17.156 -4.602 1 56.84 22 ALA B CA 1
ATOM 2552 C C . ALA B 1 22 ? 24.031 16.5 -5.961 1 56.84 22 ALA B C 1
ATOM 2554 O O . ALA B 1 22 ? 23.172 15.625 -6.113 1 56.84 22 ALA B O 1
ATOM 2555 N N . ALA B 1 23 ? 24.875 16.859 -6.891 1 58.31 23 ALA B N 1
ATOM 2556 C CA . ALA B 1 23 ? 24.703 16.406 -8.266 1 58.31 23 ALA B CA 1
ATOM 2557 C C . ALA B 1 23 ? 24.859 14.891 -8.367 1 58.31 23 ALA B C 1
ATOM 2559 O O . ALA B 1 23 ? 24.047 14.211 -8.984 1 58.31 23 ALA B O 1
ATOM 2560 N N . PRO B 1 24 ? 25.891 14.398 -7.805 1 55.5 24 PRO B N 1
ATOM 2561 C CA . PRO B 1 24 ? 26 12.945 -7.961 1 55.5 24 PRO B CA 1
ATOM 2562 C C . PRO B 1 24 ? 24.812 12.195 -7.383 1 55.5 24 PRO B C 1
ATOM 2564 O O . PRO B 1 24 ? 24.344 11.219 -7.98 1 55.5 24 PRO B O 1
ATOM 2567 N N . VAL B 1 25 ? 24.438 12.727 -6.273 1 58.12 25 VAL B N 1
ATOM 2568 C CA . VAL B 1 25 ? 23.312 12.047 -5.652 1 58.12 25 VAL B CA 1
ATOM 2569 C C . VAL B 1 25 ? 22.062 12.242 -6.504 1 58.12 25 VAL B C 1
ATOM 2571 O O . VAL B 1 25 ? 21.266 11.305 -6.684 1 58.12 25 VAL B O 1
ATOM 2574 N N . GLY B 1 26 ? 22.047 13.453 -7.012 1 59.84 26 GLY B N 1
ATOM 2575 C CA . GLY B 1 26 ? 20.906 13.742 -7.879 1 59.84 26 GLY B CA 1
ATOM 2576 C C . GLY B 1 26 ? 20.906 12.922 -9.156 1 59.84 26 GLY B C 1
ATOM 2577 O O . GLY B 1 26 ? 19.875 12.383 -9.555 1 59.84 26 GLY B O 1
ATOM 2578 N N . ILE B 1 27 ? 22.047 12.867 -9.781 1 59.47 27 ILE B N 1
ATOM 2579 C CA . ILE B 1 27 ? 22.188 12.094 -11.016 1 59.47 27 ILE B CA 1
ATOM 2580 C C . ILE B 1 27 ? 21.906 10.617 -10.727 1 59.47 27 ILE B C 1
ATOM 2582 O O . ILE B 1 27 ? 21.219 9.945 -11.492 1 59.47 27 ILE B O 1
ATOM 2586 N N . TYR B 1 28 ? 22.469 10.172 -9.656 1 57.09 28 TYR B N 1
ATOM 2587 C CA . TYR B 1 28 ? 22.25 8.781 -9.266 1 57.09 28 TYR B CA 1
ATOM 2588 C C . TYR B 1 28 ? 20.766 8.508 -9.031 1 57.09 28 TYR B C 1
ATOM 2590 O O . TYR B 1 28 ? 20.234 7.508 -9.508 1 57.09 28 TYR B O 1
ATOM 2598 N N . LEU B 1 29 ? 20.312 9.508 -8.367 1 59.56 29 LEU B N 1
ATOM 2599 C CA . LEU B 1 29 ? 18.891 9.328 -8.078 1 59.56 29 LEU B CA 1
ATOM 2600 C C . LEU B 1 29 ? 18.078 9.344 -9.367 1 59.56 29 LEU B C 1
ATOM 2602 O O . LEU B 1 29 ? 17.156 8.531 -9.539 1 59.56 29 LEU B O 1
ATOM 2606 N N . LEU B 1 30 ? 18.531 10.227 -10.242 1 61.53 30 LEU B N 1
ATOM 2607 C CA . LEU B 1 30 ? 17.797 10.336 -11.492 1 61.53 30 LEU B CA 1
ATOM 2608 C C . LEU B 1 30 ? 18 9.102 -12.367 1 61.53 30 LEU B C 1
ATOM 2610 O O . LEU B 1 30 ? 17.047 8.578 -12.945 1 61.53 30 LEU B O 1
ATOM 2614 N N . LEU B 1 31 ? 19.234 8.703 -12.43 1 61.47 31 LEU B N 1
ATOM 2615 C CA . LEU B 1 31 ? 19.516 7.555 -13.289 1 61.47 31 LEU B CA 1
ATOM 2616 C C . LEU B 1 31 ? 18.859 6.289 -12.734 1 61.47 31 LEU B C 1
ATOM 2618 O O . LEU B 1 31 ? 18.25 5.527 -13.477 1 61.47 31 LEU B O 1
ATOM 2622 N N . PHE B 1 32 ? 19.047 6.227 -11.523 1 63.78 32 PHE B N 1
ATOM 2623 C CA . PHE B 1 32 ? 18.516 5.012 -10.914 1 63.78 32 PHE B CA 1
ATOM 2624 C C . PHE B 1 32 ? 17 5.055 -10.859 1 63.78 32 PHE B C 1
ATOM 2626 O O . PHE B 1 32 ? 16.328 4.02 -10.961 1 63.78 32 PHE B O 1
ATOM 2633 N N . GLN B 1 33 ? 16.531 6.211 -10.805 1 69 33 GLN B N 1
ATOM 2634 C CA . GLN B 1 33 ? 15.086 6.363 -10.664 1 69 33 GLN B CA 1
ATOM 2635 C C . GLN B 1 33 ? 14.375 6.223 -12.008 1 69 33 GLN B C 1
ATOM 2637 O O . GLN B 1 33 ? 13.312 5.598 -12.094 1 69 33 GLN B O 1
ATOM 2642 N N . PHE B 1 34 ? 15.109 6.633 -13.094 1 76.62 34 PHE B N 1
ATOM 2643 C CA . PHE B 1 34 ? 14.367 6.742 -14.352 1 76.62 34 PHE B CA 1
ATOM 2644 C C . PHE B 1 34 ? 14.703 5.578 -15.273 1 76.62 34 PHE B C 1
ATOM 2646 O O . PHE B 1 34 ? 13.977 5.305 -16.234 1 76.62 34 PHE B O 1
ATOM 2653 N N . TYR B 1 35 ? 15.695 4.898 -14.961 1 77.44 35 TYR B N 1
ATOM 2654 C CA . TYR B 1 35 ? 16.125 3.809 -15.836 1 77.44 35 TYR B CA 1
ATOM 2655 C C . TYR B 1 35 ? 15.031 2.744 -15.945 1 77.44 35 TYR B C 1
ATOM 2657 O O . TYR B 1 35 ? 14.656 2.35 -17.047 1 77.44 35 TYR B O 1
ATOM 2665 N N . PRO B 1 36 ? 14.547 2.279 -14.867 1 79.88 36 PRO B N 1
ATOM 2666 C CA . PRO B 1 36 ? 13.5 1.26 -15 1 79.88 36 PRO B CA 1
ATOM 2667 C C . PRO B 1 36 ? 12.289 1.751 -15.781 1 79.88 36 PRO B C 1
ATOM 2669 O O . PRO B 1 36 ? 11.656 0.973 -16.5 1 79.88 36 PRO B O 1
ATOM 2672 N N . LEU B 1 37 ? 12.055 2.945 -15.641 1 82 37 LEU B N 1
ATOM 2673 C CA . LEU B 1 37 ? 10.898 3.51 -16.328 1 82 37 LEU B CA 1
ATOM 2674 C C . LEU B 1 37 ? 11.156 3.576 -17.844 1 82 37 LEU B C 1
ATOM 2676 O O . LEU B 1 37 ? 10.258 3.295 -18.641 1 82 37 LEU B O 1
ATOM 2680 N N . VAL B 1 38 ? 12.344 3.973 -18.172 1 83.25 38 VAL B N 1
ATOM 2681 C CA . VAL B 1 38 ? 12.719 4.039 -19.578 1 83.25 38 VAL B CA 1
ATOM 2682 C C . VAL B 1 38 ? 12.719 2.639 -20.188 1 83.25 38 VAL B C 1
ATOM 2684 O O . VAL B 1 38 ? 12.289 2.447 -21.328 1 83.25 38 VAL B O 1
ATOM 2687 N N . GLN B 1 39 ? 13.164 1.74 -19.453 1 82.31 39 GLN B N 1
ATOM 2688 C CA . GLN B 1 39 ? 13.164 0.357 -19.906 1 82.31 39 GLN B CA 1
ATOM 2689 C C . GLN B 1 39 ? 11.742 -0.152 -20.141 1 82.31 39 GLN B C 1
ATOM 2691 O O . GLN B 1 39 ? 11.484 -0.87 -21.109 1 82.31 39 GLN B O 1
ATOM 2696 N N . GLN B 1 40 ? 10.938 0.151 -19.188 1 84.88 40 GLN B N 1
ATOM 2697 C CA . GLN B 1 40 ? 9.547 -0.24 -19.359 1 84.88 40 GLN B CA 1
ATOM 2698 C C . GLN B 1 40 ? 8.945 0.394 -20.609 1 84.88 40 GLN B C 1
ATOM 2700 O O . GLN B 1 40 ? 8.18 -0.25 -21.328 1 84.88 40 GLN B O 1
ATOM 2705 N N . PHE B 1 41 ? 9.25 1.608 -20.781 1 88.56 41 PHE B N 1
ATOM 2706 C CA . PHE B 1 41 ? 8.766 2.334 -21.953 1 88.56 41 PHE B CA 1
ATOM 2707 C C . PHE B 1 41 ? 9.242 1.673 -23.25 1 88.56 41 PHE B C 1
ATOM 2709 O O . PHE B 1 41 ? 8.453 1.434 -24.156 1 88.56 41 PHE B O 1
ATOM 2716 N N . PHE B 1 42 ? 10.469 1.327 -23.328 1 87.94 42 PHE B N 1
ATOM 2717 C CA . PHE B 1 42 ? 11.023 0.689 -24.516 1 87.94 42 PHE B CA 1
ATOM 2718 C C . PHE B 1 42 ? 10.438 -0.706 -24.703 1 87.94 42 PHE B C 1
ATOM 2720 O O . PHE B 1 42 ? 10.117 -1.106 -25.828 1 87.94 42 PHE B O 1
ATOM 2727 N N . MET B 1 43 ? 10.328 -1.407 -23.656 1 88.5 43 MET B N 1
ATOM 2728 C CA . MET B 1 43 ? 9.789 -2.766 -23.703 1 88.5 43 MET B CA 1
ATOM 2729 C C . MET B 1 43 ? 8.367 -2.771 -24.234 1 88.5 43 MET B C 1
ATOM 2731 O O . MET B 1 43 ? 7.941 -3.734 -24.875 1 88.5 43 MET B O 1
ATOM 2735 N N . SER B 1 44 ? 7.664 -1.719 -23.969 1 92.31 44 SER B N 1
ATOM 2736 C CA . SER B 1 44 ? 6.273 -1.639 -24.406 1 92.31 44 SER B CA 1
ATOM 2737 C C . SER B 1 44 ? 6.172 -1.589 -25.922 1 92.31 44 SER B C 1
ATOM 2739 O O . SER B 1 44 ? 5.102 -1.814 -26.484 1 92.31 44 SER B O 1
ATOM 2741 N N . PHE B 1 45 ? 7.27 -1.363 -26.578 1 94.06 45 PHE B N 1
ATOM 2742 C CA . PHE B 1 45 ? 7.285 -1.303 -28.031 1 94.06 45 PHE B CA 1
ATOM 2743 C C . PHE B 1 45 ? 7.988 -2.521 -28.625 1 94.06 45 PHE B C 1
ATOM 2745 O O . PHE B 1 45 ? 8.297 -2.551 -29.812 1 94.06 45 PHE B O 1
ATOM 2752 N N . THR B 1 46 ? 8.219 -3.51 -27.812 1 91.62 46 THR B N 1
ATOM 2753 C CA . THR B 1 46 ? 8.914 -4.707 -28.281 1 91.62 46 THR B CA 1
ATOM 2754 C C . THR B 1 46 ? 8.07 -5.953 -28.016 1 91.62 46 THR B C 1
ATOM 2756 O O . THR B 1 46 ? 7.129 -5.922 -27.219 1 91.62 46 THR B O 1
ATOM 2759 N N . ALA B 1 47 ? 8.414 -6.949 -28.828 1 90.88 47 ALA B N 1
ATOM 2760 C CA . ALA B 1 47 ? 7.84 -8.266 -28.578 1 90.88 47 ALA B CA 1
ATOM 2761 C C . ALA B 1 47 ? 8.773 -9.117 -27.719 1 90.88 47 ALA B C 1
ATOM 2763 O O . ALA B 1 47 ? 9.367 -10.086 -28.219 1 90.88 47 ALA B O 1
ATOM 2764 N N . THR B 1 48 ? 8.859 -8.719 -26.5 1 84.56 48 THR B N 1
ATOM 2765 C CA . THR B 1 48 ? 9.75 -9.391 -25.562 1 84.56 48 THR B CA 1
ATOM 2766 C C . THR B 1 48 ? 9 -10.469 -24.797 1 84.56 48 THR B C 1
ATOM 2768 O O . THR B 1 48 ? 7.863 -10.266 -24.375 1 84.56 48 THR B O 1
ATOM 2771 N N . ASP B 1 49 ? 9.68 -11.586 -24.734 1 82.5 49 ASP B N 1
ATOM 2772 C CA . ASP B 1 49 ? 9.133 -12.711 -23.984 1 82.5 49 ASP B CA 1
ATOM 2773 C C . ASP B 1 49 ? 9.898 -12.922 -22.672 1 82.5 49 ASP B C 1
ATOM 2775 O O . ASP B 1 49 ? 11.117 -12.734 -22.625 1 82.5 49 ASP B O 1
ATOM 2779 N N . LEU B 1 50 ? 9.148 -13.367 -21.672 1 77.44 50 LEU B N 1
ATOM 2780 C CA . LEU B 1 50 ? 9.734 -13.539 -20.344 1 77.44 50 LEU B CA 1
ATOM 2781 C C . LEU B 1 50 ? 10.82 -14.609 -20.375 1 77.44 50 LEU B C 1
ATOM 2783 O O . LEU B 1 50 ? 11.797 -14.516 -19.625 1 77.44 50 LEU B O 1
ATOM 2787 N N . LEU B 1 51 ? 10.656 -15.625 -21.219 1 74.38 51 LEU B N 1
ATOM 2788 C CA . LEU B 1 51 ? 11.578 -16.75 -21.266 1 74.38 51 LEU B CA 1
ATOM 2789 C C . LEU B 1 51 ? 12.797 -16.438 -22.125 1 74.38 51 LEU B C 1
ATOM 2791 O O . LEU B 1 51 ? 13.844 -17.062 -21.984 1 74.38 51 LEU B O 1
ATOM 2795 N N . THR B 1 52 ? 12.57 -15.539 -23.109 1 75.06 52 THR B N 1
ATOM 2796 C CA . THR B 1 52 ? 13.664 -15.125 -23.969 1 75.06 52 THR B CA 1
ATOM 2797 C C . THR B 1 52 ? 13.836 -13.609 -23.953 1 75.06 52 THR B C 1
ATOM 2799 O O . THR B 1 52 ? 13.703 -12.945 -24.984 1 75.06 52 THR B O 1
ATOM 2802 N N . PRO B 1 53 ? 14.227 -13.094 -22.859 1 71.12 53 PRO B N 1
ATOM 2803 C CA . PRO B 1 53 ? 14.242 -11.633 -22.703 1 71.12 53 PRO B CA 1
ATOM 2804 C C . PRO B 1 53 ? 15.32 -10.961 -23.547 1 71.12 53 PRO B C 1
ATOM 2806 O O . PRO B 1 53 ? 15.281 -9.742 -23.75 1 71.12 53 PRO B O 1
ATOM 2809 N N . ASN B 1 54 ? 16.062 -11.797 -24.141 1 73.94 54 ASN B N 1
ATOM 2810 C CA . ASN B 1 54 ? 17.141 -11.25 -24.953 1 73.94 54 ASN B CA 1
ATOM 2811 C C . ASN B 1 54 ? 16.656 -10.977 -26.391 1 73.94 54 ASN B C 1
ATOM 2813 O O . ASN B 1 54 ? 17.328 -10.25 -27.141 1 73.94 54 ASN B O 1
ATOM 2817 N N . VAL B 1 55 ? 15.625 -11.609 -26.734 1 78.62 55 VAL B N 1
ATOM 2818 C CA . VAL B 1 55 ? 15.039 -11.383 -28.047 1 78.62 55 VAL B CA 1
ATOM 2819 C C . VAL B 1 55 ? 13.914 -10.352 -27.953 1 78.62 55 VAL B C 1
ATOM 2821 O O . VAL B 1 55 ? 12.844 -10.656 -27.422 1 78.62 55 VAL B O 1
ATOM 2824 N N . ASN B 1 56 ? 14.289 -9.141 -28.328 1 85.25 56 ASN B N 1
ATOM 2825 C CA . ASN B 1 56 ? 13.328 -8.055 -28.172 1 85.25 56 ASN B CA 1
ATOM 2826 C C . ASN B 1 56 ? 13.102 -7.309 -29.484 1 85.25 56 ASN B C 1
ATOM 2828 O O . ASN B 1 56 ? 13.414 -6.121 -29.594 1 85.25 56 ASN B O 1
ATOM 2832 N N . PRO B 1 57 ? 12.461 -7.957 -30.438 1 89.88 57 PRO B N 1
ATOM 2833 C CA . PRO B 1 57 ? 12.203 -7.254 -31.703 1 89.88 57 PRO B CA 1
ATOM 2834 C C . PRO B 1 57 ? 11.273 -6.055 -31.516 1 89.88 57 PRO B C 1
ATOM 2836 O O . PRO B 1 57 ? 10.312 -6.121 -30.75 1 89.88 57 PRO B O 1
ATOM 2839 N N . PHE B 1 58 ? 11.641 -5.039 -32.219 1 93.19 58 PHE B N 1
ATOM 2840 C CA . PHE B 1 58 ? 10.82 -3.836 -32.156 1 93.19 58 PHE B CA 1
ATOM 2841 C C . PHE B 1 58 ? 9.547 -4.02 -33 1 93.19 58 PHE B C 1
ATOM 2843 O O . PHE B 1 58 ? 9.602 -4.367 -34.156 1 93.19 58 PHE B O 1
ATOM 2850 N N . VAL B 1 59 ? 8.383 -3.824 -32.406 1 93.38 59 VAL B N 1
ATOM 2851 C CA . VAL B 1 59 ? 7.105 -4.047 -33.094 1 93.38 59 VAL B CA 1
ATOM 2852 C C . VAL B 1 59 ? 6.301 -2.75 -33.094 1 93.38 59 VAL B C 1
ATOM 2854 O O . VAL B 1 59 ? 5.129 -2.748 -33.5 1 93.38 59 VAL B O 1
ATOM 2857 N N . GLY B 1 60 ? 6.883 -1.653 -32.594 1 91.88 60 GLY B N 1
ATOM 2858 C CA . GLY B 1 60 ? 6.199 -0.369 -32.594 1 91.88 60 GLY B CA 1
ATOM 2859 C C . GLY B 1 60 ? 4.988 -0.339 -31.688 1 91.88 60 GLY B C 1
ATOM 2860 O O . GLY B 1 60 ? 5.074 -0.716 -30.516 1 91.88 60 GLY B O 1
ATOM 2861 N N . ILE B 1 61 ? 3.822 -0 -32.344 1 92.25 61 ILE B N 1
ATOM 2862 C CA . ILE B 1 61 ? 2.643 0.227 -31.516 1 92.25 61 ILE B CA 1
ATOM 2863 C C . ILE B 1 61 ? 1.742 -1.006 -31.547 1 92.25 61 ILE B C 1
ATOM 2865 O O . ILE B 1 61 ? 0.58 -0.946 -31.141 1 92.25 61 ILE B O 1
ATOM 2869 N N . GLU B 1 62 ? 2.232 -2.105 -31.953 1 92 62 GLU B N 1
ATOM 2870 C CA . GLU B 1 62 ? 1.441 -3.324 -32.094 1 92 62 GLU B CA 1
ATOM 2871 C C . GLU B 1 62 ? 0.888 -3.795 -30.766 1 92 62 GLU B C 1
ATOM 2873 O O . GLU B 1 62 ? -0.243 -4.281 -30.688 1 92 62 GLU B O 1
ATOM 2878 N N . ASN B 1 63 ? 1.728 -3.65 -29.734 1 92.5 63 ASN B N 1
ATOM 2879 C CA . ASN B 1 63 ? 1.266 -4.043 -28.406 1 92.5 63 ASN B CA 1
ATOM 2880 C C . ASN B 1 63 ? 0.056 -3.221 -27.969 1 92.5 63 ASN B C 1
ATOM 2882 O O . ASN B 1 63 ? -0.863 -3.75 -27.344 1 92.5 63 ASN B O 1
ATOM 2886 N N . TYR B 1 64 ? 0.062 -2.002 -28.344 1 91.5 64 TYR B N 1
ATOM 2887 C CA . TYR B 1 64 ? -1.033 -1.105 -28 1 91.5 64 TYR B CA 1
ATOM 2888 C C . TYR B 1 64 ? -2.256 -1.373 -28.859 1 91.5 64 TYR B C 1
ATOM 2890 O O . TYR B 1 64 ? -3.387 -1.387 -28.359 1 91.5 64 TYR B O 1
ATOM 2898 N N . SER B 1 65 ? -2.023 -1.624 -30.078 1 90.38 65 SER B N 1
ATOM 2899 C CA . SER B 1 65 ? -3.111 -1.902 -31.016 1 90.38 65 SER B CA 1
ATOM 2900 C C . SER B 1 65 ? -3.816 -3.209 -30.672 1 90.38 65 SER B C 1
ATOM 2902 O O . SER B 1 65 ? -5.043 -3.303 -30.75 1 90.38 65 SER B O 1
ATOM 2904 N N . PHE B 1 66 ? -3.068 -4.117 -30.297 1 86.75 66 PHE B N 1
ATOM 2905 C CA . PHE B 1 66 ? -3.605 -5.414 -29.906 1 86.75 66 PHE B CA 1
ATOM 2906 C C . PHE B 1 66 ? -4.531 -5.273 -28.703 1 86.75 66 PHE B C 1
ATOM 2908 O O . PHE B 1 66 ? -5.617 -5.859 -28.672 1 86.75 66 PHE B O 1
ATOM 2915 N N . LEU B 1 67 ? -4.16 -4.504 -27.75 1 85.31 67 LEU B N 1
ATOM 2916 C CA . LEU B 1 67 ? -4.934 -4.316 -26.531 1 85.31 67 LEU B CA 1
ATOM 2917 C C . LEU B 1 67 ? -6.25 -3.604 -26.828 1 85.31 67 LEU B C 1
ATOM 2919 O O . LEU B 1 67 ? -7.277 -3.908 -26.219 1 85.31 67 LEU B O 1
ATOM 2923 N N . ILE B 1 68 ? -6.242 -2.682 -27.797 1 85.81 68 ILE B N 1
ATOM 2924 C CA . ILE B 1 68 ? -7.422 -1.89 -28.141 1 85.81 68 ILE B CA 1
ATOM 2925 C C . ILE B 1 68 ? -8.367 -2.719 -29 1 85.81 68 ILE B C 1
ATOM 2927 O O . ILE B 1 68 ? -9.586 -2.703 -28.781 1 85.81 68 ILE B O 1
ATOM 2931 N N . GLU B 1 69 ? -7.855 -3.426 -29.906 1 83.38 69 GLU B N 1
ATOM 2932 C CA . GLU B 1 69 ? -8.648 -4.156 -30.891 1 83.38 69 GLU B CA 1
ATOM 2933 C C . GLU B 1 69 ? -9.336 -5.363 -30.266 1 83.38 69 GLU B C 1
ATOM 2935 O O . GLU B 1 69 ? -10.43 -5.758 -30.688 1 83.38 69 GLU B O 1
ATOM 2940 N N . ASP B 1 70 ? -8.797 -5.902 -29.266 1 77.81 70 ASP B N 1
ATOM 2941 C CA . ASP B 1 70 ? -9.375 -7.086 -28.641 1 77.81 70 ASP B CA 1
ATOM 2942 C C . ASP B 1 70 ? -10.539 -6.711 -27.734 1 77.81 70 ASP B C 1
ATOM 2944 O O . ASP B 1 70 ? -11.289 -7.582 -27.281 1 77.81 70 ASP B O 1
ATOM 2948 N N . GLY B 1 71 ? -10.773 -5.426 -27.578 1 75.94 71 GLY B N 1
ATOM 2949 C CA . GLY B 1 71 ? -11.898 -4.953 -26.797 1 75.94 71 GLY B CA 1
ATOM 2950 C C . GLY B 1 71 ? -11.75 -5.219 -25.312 1 75.94 71 GLY B C 1
ATOM 2951 O O . GLY B 1 71 ? -12.492 -4.672 -24.5 1 75.94 71 GLY B O 1
ATOM 2952 N N . GLU B 1 72 ? -10.82 -5.953 -24.953 1 84.5 72 GLU B N 1
ATOM 2953 C CA . GLU B 1 72 ? -10.641 -6.34 -23.562 1 84.5 72 GLU B CA 1
ATOM 2954 C C . GLU B 1 72 ? -10.102 -5.18 -22.734 1 84.5 72 GLU B C 1
ATOM 2956 O O . GLU B 1 72 ? -10.414 -5.059 -21.547 1 84.5 72 GLU B O 1
ATOM 2961 N N . LEU B 1 73 ? -9.477 -4.285 -23.453 1 90.25 73 LEU B N 1
ATOM 2962 C CA . LEU B 1 73 ? -8.867 -3.17 -22.75 1 90.25 73 LEU B CA 1
ATOM 2963 C C . LEU B 1 73 ? -9.938 -2.256 -22.156 1 90.25 73 LEU B C 1
ATOM 2965 O O . LEU B 1 73 ? -9.812 -1.805 -21.016 1 90.25 73 LEU B O 1
ATOM 2969 N N . TRP B 1 74 ? -10.977 -2.045 -22.906 1 91.75 74 TRP B N 1
ATOM 2970 C CA . TRP B 1 74 ? -12.031 -1.149 -22.438 1 91.75 74 TRP B CA 1
ATOM 2971 C C . TRP B 1 74 ? -12.742 -1.733 -21.219 1 91.75 74 TRP B C 1
ATOM 2973 O O . TRP B 1 74 ? -13.102 -1.003 -20.297 1 91.75 74 TRP B O 1
ATOM 2983 N N . LYS B 1 75 ? -12.945 -2.998 -21.266 1 93.31 75 LYS B N 1
ATOM 2984 C CA . LYS B 1 75 ? -13.57 -3.66 -20.125 1 93.31 75 LYS B CA 1
ATOM 2985 C C . LYS B 1 75 ? -12.688 -3.57 -18.891 1 93.31 75 LYS B C 1
ATOM 2987 O O . LYS B 1 75 ? -13.172 -3.266 -17.797 1 93.31 75 LYS B O 1
ATOM 2992 N N . VAL B 1 76 ? -11.461 -3.775 -19.109 1 95.44 76 VAL B N 1
ATOM 2993 C CA . VAL B 1 76 ? -10.477 -3.729 -18.031 1 95.44 76 VAL B CA 1
ATOM 2994 C C . VAL B 1 76 ? -10.414 -2.32 -17.453 1 95.44 76 VAL B C 1
ATOM 2996 O O . VAL B 1 76 ? -10.391 -2.146 -16.234 1 95.44 76 VAL B O 1
ATOM 2999 N N . LEU B 1 77 ? -10.453 -1.33 -18.344 1 95.81 77 LEU B N 1
ATOM 3000 C CA . LEU B 1 77 ? -10.398 0.06 -17.906 1 95.81 77 LEU B CA 1
ATOM 3001 C C . LEU B 1 77 ? -11.68 0.442 -17.172 1 95.81 77 LEU B C 1
ATOM 3003 O O . LEU B 1 77 ? -11.633 1.183 -16.188 1 95.81 77 LEU B O 1
ATOM 3007 N N . TRP B 1 78 ? -12.727 -0.063 -17.625 1 95.69 78 TRP B N 1
ATOM 3008 C CA . TRP B 1 78 ? -14.008 0.224 -17 1 95.69 78 TRP B CA 1
ATOM 3009 C C . TRP B 1 78 ? -14.07 -0.362 -15.586 1 95.69 78 TRP B C 1
ATOM 3011 O O . TRP B 1 78 ? -14.477 0.317 -14.641 1 95.69 78 TRP B O 1
ATOM 3021 N N . ILE B 1 79 ? -13.695 -1.583 -15.445 1 96.69 79 ILE B N 1
ATOM 3022 C CA . ILE B 1 79 ? -13.688 -2.24 -14.148 1 96.69 79 ILE B CA 1
ATOM 3023 C C . ILE B 1 79 ? -12.719 -1.521 -13.211 1 96.69 79 ILE B C 1
ATOM 3025 O O . ILE B 1 79 ? -13.023 -1.312 -12.031 1 96.69 79 ILE B O 1
ATOM 3029 N N . THR B 1 80 ? -11.586 -1.119 -13.766 1 97.38 80 THR B N 1
ATOM 3030 C CA . THR B 1 80 ? -10.602 -0.381 -12.977 1 97.38 80 THR B CA 1
ATOM 3031 C C . THR B 1 80 ? -11.18 0.938 -12.484 1 97.38 80 THR B C 1
ATOM 3033 O O . THR B 1 80 ? -11 1.305 -11.32 1 97.38 80 THR B O 1
ATOM 3036 N N . ALA B 1 81 ? -11.891 1.606 -13.344 1 97.38 81 ALA B N 1
ATOM 3037 C CA . ALA B 1 81 ? -12.484 2.893 -13 1 97.38 81 ALA B CA 1
ATOM 3038 C C . ALA B 1 81 ? -13.539 2.732 -11.906 1 97.38 81 ALA B C 1
ATOM 3040 O O . ALA B 1 81 ? -13.555 3.494 -10.938 1 97.38 81 ALA B O 1
ATOM 3041 N N . ILE B 1 82 ? -14.383 1.771 -12.07 1 97.56 82 ILE B N 1
ATOM 3042 C CA . ILE B 1 82 ? -15.43 1.527 -11.094 1 97.56 82 ILE B CA 1
ATOM 3043 C C . ILE B 1 82 ? -14.805 1.181 -9.742 1 97.56 82 ILE B C 1
ATOM 3045 O O . ILE B 1 82 ? -15.211 1.719 -8.703 1 97.56 82 ILE B O 1
ATOM 3049 N N . TYR B 1 83 ? -13.859 0.291 -9.781 1 97.69 83 TYR B N 1
ATOM 3050 C CA . TYR B 1 83 ? -13.172 -0.128 -8.562 1 97.69 83 TYR B CA 1
ATOM 3051 C C . TYR B 1 83 ? -12.523 1.062 -7.867 1 97.69 83 TYR B C 1
ATOM 3053 O O . TYR B 1 83 ? -12.695 1.248 -6.66 1 97.69 83 TYR B O 1
ATOM 3061 N N . THR B 1 84 ? -11.812 1.849 -8.625 1 97.69 84 THR B N 1
ATOM 3062 C CA . THR B 1 84 ? -11.055 2.965 -8.07 1 97.69 84 THR B CA 1
ATOM 3063 C C . THR B 1 84 ? -11.992 4.027 -7.5 1 97.69 84 THR B C 1
ATOM 3065 O O . THR B 1 84 ? -11.828 4.457 -6.355 1 97.69 84 THR B O 1
ATOM 3068 N N . VAL B 1 85 ? -12.977 4.41 -8.25 1 97.62 85 VAL B N 1
ATOM 3069 C CA . VAL B 1 85 ? -13.891 5.473 -7.836 1 97.62 85 VAL B CA 1
ATOM 3070 C C . VAL B 1 85 ? -14.68 5.027 -6.605 1 97.62 85 VAL B C 1
ATOM 3072 O O . VAL B 1 85 ? -14.828 5.789 -5.648 1 97.62 85 VAL B O 1
ATOM 3075 N N . ALA B 1 86 ? -15.148 3.826 -6.672 1 97.5 86 ALA B N 1
ATOM 3076 C CA . ALA B 1 86 ? -15.906 3.305 -5.539 1 97.5 86 ALA B CA 1
ATOM 3077 C C . ALA B 1 86 ? -15.031 3.232 -4.285 1 97.5 86 ALA B C 1
ATOM 3079 O O . ALA B 1 86 ? -15.477 3.594 -3.193 1 97.5 86 ALA B O 1
ATOM 3080 N N . CYS B 1 87 ? -13.828 2.752 -4.434 1 96.88 87 CYS B N 1
ATOM 3081 C CA . CYS B 1 87 ? -12.914 2.674 -3.297 1 96.88 87 CYS B CA 1
ATOM 3082 C C . CYS B 1 87 ? -12.688 4.051 -2.68 1 96.88 87 CYS B C 1
ATOM 3084 O O . CYS B 1 87 ? -12.719 4.195 -1.457 1 96.88 87 CYS B O 1
ATOM 3086 N N . VAL B 1 88 ? -12.461 5.008 -3.539 1 96.81 88 VAL B N 1
ATOM 3087 C CA . VAL B 1 88 ? -12.18 6.359 -3.064 1 96.81 88 VAL B CA 1
ATOM 3088 C C . VAL B 1 88 ? -13.398 6.906 -2.314 1 96.81 88 VAL B C 1
ATOM 3090 O O . VAL B 1 88 ? -13.266 7.391 -1.188 1 96.81 88 VAL B O 1
ATOM 3093 N N . ILE B 1 89 ? -14.57 6.762 -2.875 1 96.88 89 ILE B N 1
ATOM 3094 C CA . ILE B 1 89 ? -15.797 7.301 -2.295 1 96.88 89 ILE B CA 1
ATOM 3095 C C . ILE B 1 89 ? -16.062 6.629 -0.951 1 96.88 89 ILE B C 1
ATOM 3097 O O . ILE B 1 89 ? -16.297 7.305 0.055 1 96.88 89 ILE B O 1
ATOM 3101 N N . PHE B 1 90 ? -15.922 5.371 -0.952 1 95.44 90 PHE B N 1
ATOM 3102 C CA . PHE B 1 90 ? -16.312 4.645 0.251 1 95.44 90 PHE B CA 1
ATOM 3103 C C . PHE B 1 90 ? -15.211 4.715 1.306 1 95.44 90 PHE B C 1
ATOM 3105 O O . PHE B 1 90 ? -15.5 4.785 2.502 1 95.44 90 PHE B O 1
ATOM 3112 N N . ALA B 1 91 ? -13.984 4.637 0.919 1 94.31 91 ALA B N 1
ATOM 3113 C CA . ALA B 1 91 ? -12.891 4.723 1.888 1 94.31 91 ALA B CA 1
ATOM 3114 C C . ALA B 1 91 ? -12.859 6.094 2.557 1 94.31 91 ALA B C 1
ATOM 3116 O O . ALA B 1 91 ? -12.719 6.195 3.777 1 94.31 91 ALA B O 1
ATOM 3117 N N . ILE B 1 92 ? -13.023 7.117 1.748 1 95 92 ILE B N 1
ATOM 3118 C CA . ILE B 1 92 ? -12.992 8.477 2.285 1 95 92 ILE B CA 1
ATOM 3119 C C . ILE B 1 92 ? -14.289 8.75 3.055 1 95 92 ILE B C 1
ATOM 3121 O O . ILE B 1 92 ? -14.258 9.336 4.141 1 95 92 ILE B O 1
ATOM 3125 N N . GLY B 1 93 ? -15.398 8.367 2.463 1 94.25 93 GLY B N 1
ATOM 3126 C CA . GLY B 1 93 ? -16.672 8.57 3.133 1 94.25 93 GLY B CA 1
ATOM 3127 C C . GLY B 1 93 ? -16.75 7.887 4.484 1 94.25 93 GLY B C 1
ATOM 3128 O O . GLY B 1 93 ? -17.109 8.516 5.484 1 94.25 93 GLY B O 1
ATOM 3129 N N . THR B 1 94 ? -16.438 6.629 4.508 1 90.62 94 THR B N 1
ATOM 3130 C CA . THR B 1 94 ? -16.453 5.883 5.762 1 90.62 94 THR B CA 1
ATOM 3131 C C . THR B 1 94 ? -15.375 6.398 6.711 1 90.62 94 THR B C 1
ATOM 3133 O O . THR B 1 94 ? -15.57 6.422 7.926 1 90.62 94 THR B O 1
ATOM 3136 N N . GLY B 1 95 ? -14.219 6.719 6.164 1 91.19 95 GLY B N 1
ATOM 3137 C CA . GLY B 1 95 ? -13.18 7.312 6.984 1 91.19 95 GLY B CA 1
ATOM 3138 C C . GLY B 1 95 ? -13.602 8.602 7.656 1 91.19 95 GLY B C 1
ATOM 3139 O O . GLY B 1 95 ? -13.344 8.805 8.844 1 91.19 95 GLY B O 1
ATOM 3140 N N . LEU B 1 96 ? -14.234 9.445 6.871 1 92.06 96 LEU B N 1
ATOM 3141 C CA . LEU B 1 96 ? -14.734 10.711 7.406 1 92.06 96 LEU B CA 1
ATOM 3142 C C . LEU B 1 96 ? -15.789 10.469 8.477 1 92.06 96 LEU B C 1
ATOM 3144 O O . LEU B 1 96 ? -15.75 11.086 9.547 1 92.06 96 LEU B O 1
ATOM 3148 N N . GLY B 1 97 ? -16.734 9.602 8.172 1 89.06 97 GLY B N 1
ATOM 3149 C CA . GLY B 1 97 ? -17.75 9.266 9.156 1 89.06 97 GLY B CA 1
ATOM 3150 C C . GLY B 1 97 ? -17.172 8.727 10.453 1 89.06 97 GLY B C 1
ATOM 3151 O O . GLY B 1 97 ? -17.547 9.164 11.539 1 89.06 97 GLY B O 1
ATOM 3152 N N . SER B 1 98 ? -16.266 7.863 10.344 1 87.5 98 SER B N 1
ATOM 3153 C CA . SER B 1 98 ? -15.641 7.27 11.523 1 87.5 98 SER B CA 1
ATOM 3154 C C . SER B 1 98 ? -14.812 8.297 12.281 1 87.5 98 SER B C 1
ATOM 3156 O O . SER B 1 98 ? -14.805 8.305 13.516 1 87.5 98 SER B O 1
ATOM 3158 N N . ALA B 1 99 ? -14.102 9.117 11.539 1 88.12 99 ALA B N 1
ATOM 3159 C CA . ALA B 1 99 ? -13.297 10.156 12.172 1 88.12 99 ALA B CA 1
ATOM 3160 C C . ALA B 1 99 ? -14.164 11.109 12.984 1 88.12 99 ALA B C 1
ATOM 3162 O O . ALA B 1 99 ? -13.805 11.5 14.094 1 88.12 99 ALA B O 1
ATOM 3163 N N . MET B 1 100 ? -15.281 11.508 12.469 1 86.69 100 MET B N 1
ATOM 3164 C CA . MET B 1 100 ? -16.188 12.422 13.156 1 86.69 100 MET B CA 1
ATOM 3165 C C . MET B 1 100 ? -16.734 11.789 14.438 1 86.69 100 MET B C 1
ATOM 3167 O O . MET B 1 100 ? -16.891 12.469 15.453 1 86.69 100 MET B O 1
ATOM 3171 N N . LEU B 1 101 ? -17 10.531 14.305 1 83.44 101 LEU B N 1
ATOM 3172 C CA . LEU B 1 101 ? -17.469 9.812 15.477 1 83.44 101 LEU B CA 1
ATOM 3173 C C . LEU B 1 101 ? -16.391 9.727 16.547 1 83.44 101 LEU B C 1
ATOM 3175 O O . LEU B 1 101 ? -16.672 9.898 17.734 1 83.44 101 LEU B O 1
ATOM 3179 N N . LEU B 1 102 ? -15.242 9.516 16.109 1 82.69 102 LEU B N 1
ATOM 3180 C CA . LEU B 1 102 ? -14.133 9.336 17.047 1 82.69 102 LEU B CA 1
ATOM 3181 C C . LEU B 1 102 ? -13.672 10.672 17.594 1 82.69 102 LEU B C 1
ATOM 3183 O O . LEU B 1 102 ? -12.969 10.719 18.609 1 82.69 102 LEU B O 1
ATOM 3187 N N . ASP B 1 103 ? -13.953 11.641 16.812 1 82.75 103 ASP B N 1
ATOM 3188 C CA . ASP B 1 103 ? -13.586 12.984 17.266 1 82.75 103 ASP B CA 1
ATOM 3189 C C . ASP B 1 103 ? -14.469 13.438 18.422 1 82.75 103 ASP B C 1
ATOM 3191 O O . ASP B 1 103 ? -14.094 14.336 19.172 1 82.75 103 ASP B O 1
ATOM 3195 N N . SER B 1 104 ? -15.586 12.93 18.547 1 79.06 104 SER B N 1
ATOM 3196 C CA . SER B 1 104 ? -16.5 13.25 19.641 1 79.06 104 SER B CA 1
ATOM 3197 C C . SER B 1 104 ? -16.016 12.664 20.969 1 79.06 104 SER B C 1
ATOM 3199 O O . SER B 1 104 ? -15.336 11.633 20.984 1 79.06 104 SER B O 1
ATOM 3201 N N . PRO B 1 105 ? -16.281 13.445 21.984 1 75.44 105 PRO B N 1
ATOM 3202 C CA . PRO B 1 105 ? -15.875 12.906 23.297 1 75.44 105 PRO B CA 1
ATOM 3203 C C . PRO B 1 105 ? -16.766 11.773 23.766 1 75.44 105 PRO B C 1
ATOM 3205 O O . PRO B 1 105 ? -18 11.891 23.719 1 75.44 105 PRO B O 1
ATOM 3208 N N . PHE B 1 106 ? -16.188 10.555 23.953 1 73.94 106 PHE B N 1
ATOM 3209 C CA . PHE B 1 106 ? -16.922 9.453 24.547 1 73.94 106 PHE B CA 1
ATOM 3210 C C . PHE B 1 106 ? -16 8.547 25.359 1 73.94 106 PHE B C 1
ATOM 3212 O O . PHE B 1 106 ? -14.781 8.648 25.25 1 73.94 106 PHE B O 1
ATOM 3219 N N . PHE B 1 107 ? -16.641 7.805 26.219 1 73.38 107 PHE B N 1
ATOM 3220 C CA . PHE B 1 107 ? -15.875 6.895 27.062 1 73.38 107 PHE B CA 1
ATOM 3221 C C . PHE B 1 107 ? -15.242 5.781 26.234 1 73.38 107 PHE B C 1
ATOM 3223 O O . PHE B 1 107 ? -15.914 5.164 25.406 1 73.38 107 PHE B O 1
ATOM 3230 N N . GLY B 1 108 ? -13.938 5.551 26.328 1 73.31 108 GLY B N 1
ATOM 3231 C CA . GLY B 1 108 ? -13.227 4.504 25.594 1 73.31 108 GLY B CA 1
ATOM 3232 C C . GLY B 1 108 ? -12.68 4.969 24.266 1 73.31 108 GLY B C 1
ATOM 3233 O O . GLY B 1 108 ? -12.375 4.148 23.391 1 73.31 108 GLY B O 1
ATOM 3234 N N . ARG B 1 109 ? -12.703 6.262 24.078 1 74.94 109 ARG B N 1
ATOM 3235 C CA . ARG B 1 109 ? -12.266 6.863 22.828 1 74.94 109 ARG B CA 1
ATOM 3236 C C . ARG B 1 109 ? -10.844 6.422 22.469 1 74.94 109 ARG B C 1
ATOM 3238 O O . ARG B 1 109 ? -10.547 6.16 21.297 1 74.94 109 ARG B O 1
ATOM 3245 N N . GLY B 1 110 ? -10.094 6.273 23.453 1 71.5 110 GLY B N 1
ATOM 3246 C CA . GLY B 1 110 ? -8.727 5.832 23.219 1 71.5 110 GLY B CA 1
ATOM 3247 C C . GLY B 1 110 ? -8.641 4.43 22.641 1 71.5 110 GLY B C 1
ATOM 3248 O O . GLY B 1 110 ? -7.922 4.191 21.672 1 71.5 110 GLY B O 1
ATOM 3249 N N . ILE B 1 111 ? -9.398 3.582 23.188 1 72.5 111 ILE B N 1
ATOM 3250 C CA . ILE B 1 111 ? -9.414 2.195 22.734 1 72.5 111 ILE B CA 1
ATOM 3251 C C . ILE B 1 111 ? -10.023 2.117 21.344 1 72.5 111 ILE B C 1
ATOM 3253 O O . ILE B 1 111 ? -9.531 1.378 20.484 1 72.5 111 ILE B O 1
ATOM 3257 N N . ALA B 1 112 ? -11.023 2.896 21.141 1 75 112 ALA B N 1
ATOM 3258 C CA . ALA B 1 112 ? -11.672 2.902 19.828 1 75 112 ALA B CA 1
ATOM 3259 C C . ALA B 1 112 ? -10.727 3.412 18.75 1 75 112 ALA B C 1
ATOM 3261 O O . ALA B 1 112 ? -10.695 2.871 17.641 1 75 112 ALA B O 1
ATOM 3262 N N . ARG B 1 113 ? -10.016 4.355 19.078 1 71.94 113 ARG B N 1
ATOM 3263 C CA . ARG B 1 113 ? -9.055 4.922 18.125 1 71.94 113 ARG B CA 1
ATOM 3264 C C . ARG B 1 113 ? -7.957 3.918 17.797 1 71.94 113 ARG B C 1
ATOM 3266 O O . ARG B 1 113 ? -7.523 3.826 16.641 1 71.94 113 ARG B O 1
ATOM 3273 N N . ALA B 1 114 ? -7.637 3.121 18.719 1 70.19 114 ALA B N 1
ATOM 3274 C CA . ALA B 1 114 ? -6.621 2.098 18.5 1 70.19 114 ALA B CA 1
ATOM 3275 C C . ALA B 1 114 ? -7.18 0.939 17.672 1 70.19 114 ALA B C 1
ATOM 3277 O O . ALA B 1 114 ? -6.527 0.458 16.75 1 70.19 114 ALA B O 1
ATOM 3278 N N . LEU B 1 115 ? -8.32 0.583 17.969 1 73.56 115 LEU B N 1
ATOM 3279 C CA . LEU B 1 115 ? -8.938 -0.586 17.344 1 73.56 115 LEU B CA 1
ATOM 3280 C C . LEU B 1 115 ? -9.242 -0.323 15.883 1 73.56 115 LEU B C 1
ATOM 3282 O O . LEU B 1 115 ? -9.18 -1.236 15.055 1 73.56 115 LEU B O 1
ATOM 3286 N N . ILE B 1 116 ? -9.484 0.901 15.641 1 77.5 116 ILE B N 1
ATOM 3287 C CA . ILE B 1 116 ? -9.883 1.223 14.273 1 77.5 116 ILE B CA 1
ATOM 3288 C C . ILE B 1 116 ? -8.703 1.028 13.328 1 77.5 116 ILE B C 1
ATOM 3290 O O . ILE B 1 116 ? -8.883 0.838 12.125 1 77.5 116 ILE B O 1
ATOM 3294 N N . THR B 1 117 ? -7.5 1 13.859 1 76.12 117 THR B N 1
ATOM 3295 C CA . THR B 1 117 ? -6.309 0.903 13.023 1 76.12 117 THR B CA 1
ATOM 3296 C C . THR B 1 117 ? -5.984 -0.555 12.711 1 76.12 117 THR B C 1
ATOM 3298 O O . THR B 1 117 ? -5.184 -0.841 11.82 1 76.12 117 THR B O 1
ATOM 3301 N N . VAL B 1 118 ? -6.672 -1.51 13.25 1 79.12 118 VAL B N 1
ATOM 3302 C CA . VAL B 1 118 ? -6.305 -2.922 13.211 1 79.12 118 VAL B CA 1
ATOM 3303 C C . VAL B 1 118 ? -6.473 -3.459 11.789 1 79.12 118 VAL B C 1
ATOM 3305 O O . VAL B 1 118 ? -5.582 -4.137 11.266 1 79.12 118 VAL B O 1
ATOM 3308 N N . PRO B 1 119 ? -7.57 -3.127 11.078 1 83 119 PRO B N 1
ATOM 3309 C CA . PRO B 1 119 ? -7.715 -3.637 9.711 1 83 119 PRO B CA 1
ATOM 3310 C C . PRO B 1 119 ? -6.586 -3.178 8.789 1 83 119 PRO B C 1
ATOM 3312 O O . PRO B 1 119 ? -6.16 -3.93 7.91 1 83 119 PRO B O 1
ATOM 3315 N N . TRP B 1 120 ? -6.191 -2.006 9.031 1 83.62 120 TRP B N 1
ATOM 3316 C CA . TRP B 1 120 ? -5.129 -1.458 8.195 1 83.62 120 TRP B CA 1
ATOM 3317 C C . TRP B 1 120 ? -3.803 -2.162 8.469 1 83.62 120 TRP B C 1
ATOM 3319 O O . TRP B 1 120 ? -2.971 -2.301 7.57 1 83.62 120 TRP B O 1
ATOM 3329 N N . ALA B 1 121 ? -3.662 -2.672 9.664 1 80.31 121 ALA B N 1
ATOM 3330 C CA . ALA B 1 121 ? -2.408 -3.305 10.062 1 80.31 121 ALA B CA 1
ATOM 3331 C C . ALA B 1 121 ? -2.363 -4.762 9.625 1 80.31 121 ALA B C 1
ATOM 3333 O O . ALA B 1 121 ? -1.297 -5.383 9.617 1 80.31 121 ALA B O 1
ATOM 3334 N N . ALA B 1 122 ? -3.424 -5.312 9.273 1 85.62 122 ALA B N 1
ATOM 3335 C CA . ALA B 1 122 ? -3.49 -6.715 8.867 1 85.62 122 ALA B CA 1
ATOM 3336 C C . ALA B 1 122 ? -2.877 -6.914 7.484 1 85.62 122 ALA B C 1
ATOM 3338 O O . ALA B 1 122 ? -3.072 -6.094 6.586 1 85.62 122 ALA B O 1
ATOM 3339 N N . PRO B 1 123 ? -2.096 -8.016 7.355 1 87.31 123 PRO B N 1
ATOM 3340 C CA . PRO B 1 123 ? -1.602 -8.328 6.012 1 87.31 123 PRO B CA 1
ATOM 3341 C C . PRO B 1 123 ? -2.729 -8.609 5.02 1 87.31 123 PRO B C 1
ATOM 3343 O O . PRO B 1 123 ? -3.734 -9.227 5.379 1 87.31 123 PRO B O 1
ATOM 3346 N N . SER B 1 124 ? -2.531 -8.172 3.865 1 90.31 124 SER B N 1
ATOM 3347 C CA . SER B 1 124 ? -3.564 -8.328 2.85 1 90.31 124 SER B CA 1
ATOM 3348 C C . SER B 1 124 ? -3.85 -9.805 2.58 1 90.31 124 SER B C 1
ATOM 3350 O O . SER B 1 124 ? -4.984 -10.18 2.277 1 90.31 124 SER B O 1
ATOM 3352 N N . VAL B 1 125 ? -2.832 -10.625 2.678 1 91.44 125 VAL B N 1
ATOM 3353 C CA . VAL B 1 125 ? -3.012 -12.055 2.438 1 91.44 125 VAL B CA 1
ATOM 3354 C C . VAL B 1 125 ? -3.949 -12.641 3.49 1 91.44 125 VAL B C 1
ATOM 3356 O O . VAL B 1 125 ? -4.844 -13.422 3.166 1 91.44 125 VAL B O 1
ATOM 3359 N N . ALA B 1 126 ? -3.699 -12.219 4.715 1 88.88 126 ALA B N 1
ATOM 3360 C CA . ALA B 1 126 ? -4.566 -12.68 5.793 1 88.88 126 ALA B CA 1
ATOM 3361 C C . ALA B 1 126 ? -5.996 -12.18 5.602 1 88.88 126 ALA B C 1
ATOM 3363 O O . ALA B 1 126 ? -6.953 -12.922 5.82 1 88.88 126 ALA B O 1
ATOM 3364 N N . VAL B 1 127 ? -6.094 -11.008 5.199 1 89.44 127 VAL B N 1
ATOM 3365 C CA . VAL B 1 127 ? -7.406 -10.406 4.961 1 89.44 127 VAL B CA 1
ATOM 3366 C C . VAL B 1 127 ? -8.117 -11.156 3.838 1 89.44 127 VAL B C 1
ATOM 3368 O O . VAL B 1 127 ? -9.297 -11.5 3.963 1 89.44 127 VAL B O 1
ATOM 3371 N N . ALA B 1 128 ? -7.41 -11.406 2.811 1 91.19 128 ALA B N 1
ATOM 3372 C CA . ALA B 1 128 ? -7.988 -12.133 1.685 1 91.19 128 ALA B CA 1
ATOM 3373 C C . ALA B 1 128 ? -8.469 -13.516 2.113 1 91.19 128 ALA B C 1
ATOM 3375 O O . ALA B 1 128 ? -9.531 -13.969 1.683 1 91.19 128 ALA B O 1
ATOM 3376 N N . LEU B 1 129 ? -7.715 -14.133 2.906 1 86.62 129 LEU B N 1
ATOM 3377 C CA . LEU B 1 129 ? -8.062 -15.469 3.379 1 86.62 129 LEU B CA 1
ATOM 3378 C C . LEU B 1 129 ? -9.367 -15.438 4.172 1 86.62 129 LEU B C 1
ATOM 3380 O O . LEU B 1 129 ? -10.273 -16.234 3.916 1 86.62 129 LEU B O 1
ATOM 3384 N N . VAL B 1 130 ? -9.445 -14.547 5.059 1 85 130 VAL B N 1
ATOM 3385 C CA . VAL B 1 130 ? -10.594 -14.484 5.953 1 85 130 VAL B CA 1
ATOM 3386 C C . VAL B 1 130 ? -11.844 -14.094 5.164 1 85 130 VAL B C 1
ATOM 3388 O O . VAL B 1 130 ? -12.914 -14.672 5.355 1 85 130 VAL B O 1
ATOM 3391 N N . PHE B 1 131 ? -11.75 -13.195 4.293 1 88 131 PHE B N 1
ATOM 3392 C CA . PHE B 1 131 ? -12.914 -12.734 3.539 1 88 131 PHE B CA 1
ATOM 3393 C C . PHE B 1 131 ? -13.344 -13.781 2.514 1 88 131 PHE B C 1
ATOM 3395 O O . PHE B 1 131 ? -14.523 -13.891 2.188 1 88 131 PHE B O 1
ATOM 3402 N N . THR B 1 132 ? -12.359 -14.461 1.953 1 85.75 132 THR B N 1
ATOM 3403 C CA . THR B 1 132 ? -12.727 -15.578 1.089 1 85.75 132 THR B CA 1
ATOM 3404 C C . THR B 1 132 ? -13.562 -16.594 1.852 1 85.75 132 THR B C 1
ATOM 3406 O O . THR B 1 132 ? -14.523 -17.156 1.311 1 85.75 132 THR B O 1
ATOM 3409 N N . TRP B 1 133 ? -13.141 -16.797 3.043 1 79.62 133 TRP B N 1
ATOM 3410 C CA . TRP B 1 133 ? -13.914 -17.688 3.9 1 79.62 133 TRP B CA 1
ATOM 3411 C C . TRP B 1 133 ? -15.289 -17.109 4.195 1 79.62 133 TRP B C 1
ATOM 3413 O O . TRP B 1 133 ? -16.297 -17.828 4.133 1 79.62 133 TRP B O 1
ATOM 3423 N N . ILE B 1 134 ? -15.406 -15.898 4.484 1 79.75 134 ILE B N 1
ATOM 3424 C CA . ILE B 1 134 ? -16.656 -15.227 4.848 1 79.75 134 ILE B CA 1
ATOM 3425 C C . ILE B 1 134 ? -17.625 -15.258 3.668 1 79.75 134 ILE B C 1
ATOM 3427 O O . ILE B 1 134 ? -18.828 -15.445 3.852 1 79.75 134 ILE B O 1
ATOM 3431 N N . PHE B 1 135 ? -17.156 -15.102 2.49 1 83.25 135 PHE B N 1
ATOM 3432 C CA . PHE B 1 135 ? -18.016 -14.984 1.313 1 83.25 135 PHE B CA 1
ATOM 3433 C C . PHE B 1 135 ? -18.375 -16.359 0.764 1 83.25 135 PHE B C 1
ATOM 3435 O O . PHE B 1 135 ? -19.156 -16.469 -0.185 1 83.25 135 PHE B O 1
ATOM 3442 N N . ASN B 1 136 ? -17.781 -17.266 1.298 1 77.25 136 ASN B N 1
ATOM 3443 C CA . ASN B 1 136 ? -18.078 -18.625 0.849 1 77.25 136 ASN B CA 1
ATOM 3444 C C . ASN B 1 136 ? -19.5 -19.031 1.2 1 77.25 136 ASN B C 1
ATOM 3446 O O . ASN B 1 136 ? -20.016 -18.641 2.246 1 77.25 136 ASN B O 1
ATOM 3450 N N . SER B 1 137 ? -20.266 -19.578 0.271 1 64.62 137 SER B N 1
ATOM 3451 C CA . SER B 1 137 ? -21.688 -19.922 0.322 1 64.62 137 SER B CA 1
ATOM 3452 C C . SER B 1 137 ? -21.984 -20.828 1.519 1 64.62 137 SER B C 1
ATOM 3454 O O . SER B 1 137 ? -23.031 -20.672 2.158 1 64.62 137 SER B O 1
ATOM 3456 N N . GLN B 1 138 ? -21.297 -21.766 1.58 1 57.53 138 GLN B N 1
ATOM 3457 C CA . GLN B 1 138 ? -21.719 -22.828 2.49 1 57.53 138 GLN B CA 1
ATOM 3458 C C . GLN B 1 138 ? -21.578 -22.391 3.945 1 57.53 138 GLN B C 1
ATOM 3460 O O . GLN B 1 138 ? -22.406 -22.75 4.789 1 57.53 138 GLN B O 1
ATOM 3465 N N . TYR B 1 139 ? -20.625 -21.609 4.309 1 53.91 139 TYR B N 1
ATOM 3466 C CA . TYR B 1 139 ? -20.312 -21.453 5.727 1 53.91 139 TYR B CA 1
ATOM 3467 C C . TYR B 1 139 ? -20.125 -19.984 6.078 1 53.91 139 TYR B C 1
ATOM 3469 O O . TYR B 1 139 ? -19.938 -19.641 7.25 1 53.91 139 TYR B O 1
ATOM 3477 N N . GLY B 1 140 ? -20.281 -19.141 5.09 1 56.53 140 GLY B N 1
ATOM 3478 C CA . GLY B 1 140 ? -19.938 -17.766 5.449 1 56.53 140 GLY B CA 1
ATOM 3479 C C . GLY B 1 140 ? -20.984 -17.094 6.312 1 56.53 140 GLY B C 1
ATOM 3480 O O . GLY B 1 140 ? -22.188 -17.203 6.047 1 56.53 140 GLY B O 1
ATOM 3481 N N . ILE B 1 141 ? -20.609 -16.797 7.602 1 56.97 141 ILE B N 1
ATOM 3482 C CA . ILE B 1 141 ? -21.484 -16.141 8.562 1 56.97 141 ILE B CA 1
ATOM 3483 C C . ILE B 1 141 ? -22.234 -15.008 7.867 1 56.97 141 ILE B C 1
ATOM 3485 O O . ILE B 1 141 ? -23.375 -14.711 8.219 1 56.97 141 ILE B O 1
ATOM 3489 N N . PHE B 1 142 ? -21.531 -14.555 6.805 1 58.78 142 PHE B N 1
ATOM 3490 C CA . PHE B 1 142 ? -22.172 -13.453 6.09 1 58.78 142 PHE B CA 1
ATOM 3491 C C . PHE B 1 142 ? -23.438 -13.93 5.371 1 58.78 142 PHE B C 1
ATOM 3493 O O . PHE B 1 142 ? -24.469 -13.258 5.41 1 58.78 142 PHE B O 1
ATOM 3500 N N . ASN B 1 143 ? -23.234 -15.078 4.852 1 60.28 143 ASN B N 1
ATOM 3501 C CA . ASN B 1 143 ? -24.391 -15.625 4.156 1 60.28 143 ASN B CA 1
ATOM 3502 C C . ASN B 1 143 ? -25.516 -15.977 5.129 1 60.28 143 ASN B C 1
ATOM 3504 O O . ASN B 1 143 ? -26.688 -15.766 4.832 1 60.28 143 ASN B O 1
ATOM 3508 N N . ARG B 1 144 ? -25.047 -16.391 6.266 1 59.72 144 ARG B N 1
ATOM 3509 C CA . ARG B 1 144 ? -26.062 -16.734 7.25 1 59.72 144 ARG B CA 1
ATOM 3510 C C . ARG B 1 144 ? -26.797 -15.5 7.754 1 59.72 144 ARG B C 1
ATOM 3512 O O . ARG B 1 144 ? -28.016 -15.516 7.926 1 59.72 144 ARG B O 1
ATOM 3519 N N . VAL B 1 145 ? -25.984 -14.508 7.98 1 59.75 145 VAL B N 1
ATOM 3520 C CA . VAL B 1 145 ? -26.594 -13.281 8.469 1 59.75 145 VAL B CA 1
ATOM 3521 C C . VAL B 1 145 ? -27.5 -12.688 7.395 1 59.75 145 VAL B C 1
ATOM 3523 O O . VAL B 1 145 ? -28.609 -12.227 7.688 1 59.75 145 VAL B O 1
ATOM 3526 N N . LEU B 1 146 ? -27 -12.734 6.223 1 59.75 146 LEU B N 1
ATOM 3527 C CA . LEU B 1 146 ? -27.797 -12.203 5.129 1 59.75 146 LEU B CA 1
ATOM 3528 C C . LEU B 1 146 ? -29.078 -13.031 4.941 1 59.75 146 LEU B C 1
ATOM 3530 O O . LEU B 1 146 ? -30.156 -12.484 4.707 1 59.75 146 LEU B O 1
ATOM 3534 N N . THR B 1 147 ? -28.844 -14.344 4.977 1 59.94 147 THR B N 1
ATOM 3535 C CA . THR B 1 147 ? -30.016 -15.211 4.871 1 59.94 147 THR B CA 1
ATOM 3536 C C . THR B 1 147 ? -30.984 -14.953 6.02 1 59.94 147 THR B C 1
ATOM 3538 O O . THR B 1 147 ? -32.219 -14.938 5.816 1 59.94 147 THR B O 1
ATOM 3541 N N . GLY B 1 148 ? -30.391 -14.758 7.098 1 59.06 148 GLY B N 1
ATOM 3542 C CA . GLY B 1 148 ? -31.25 -14.469 8.234 1 59.06 148 GLY B CA 1
ATOM 3543 C C . GLY B 1 148 ? -32 -13.164 8.094 1 59.06 148 GLY B C 1
ATOM 3544 O O . GLY B 1 148 ? -33.125 -13.039 8.562 1 59.06 148 GLY B O 1
ATOM 3545 N N . LEU B 1 149 ? -31.297 -12.273 7.523 1 56.03 149 LEU B N 1
ATOM 3546 C CA . LEU B 1 149 ? -31.953 -10.984 7.332 1 56.03 149 LEU B CA 1
ATOM 3547 C C . LEU B 1 149 ? -32.875 -11.016 6.117 1 56.03 149 LEU B C 1
ATOM 3549 O O . LEU B 1 149 ? -33.5 -10 5.773 1 56.03 149 LEU B O 1
ATOM 3553 N N . GLY B 1 150 ? -33.031 -12.156 5.535 1 53.72 150 GLY B N 1
ATOM 3554 C CA . GLY B 1 150 ? -33.938 -12.336 4.406 1 53.72 150 GLY B CA 1
ATOM 3555 C C . GLY B 1 150 ? -33.375 -11.781 3.109 1 53.72 150 GLY B C 1
ATOM 3556 O O . GLY B 1 150 ? -34.125 -11.5 2.174 1 53.72 150 GLY B O 1
ATOM 3557 N N . LEU B 1 151 ? -32.156 -11.383 3.205 1 55.09 151 LEU B N 1
ATOM 3558 C CA . LEU B 1 151 ? -31.578 -10.789 1.995 1 55.09 151 LEU B CA 1
ATOM 3559 C C . LEU B 1 151 ? -31.141 -11.875 1.018 1 55.09 151 LEU B C 1
ATOM 3561 O O . LEU B 1 151 ? -30.703 -12.953 1.433 1 55.09 151 LEU B O 1
ATOM 3565 N N . PRO B 1 152 ? -31.562 -11.656 -0.227 1 55.12 152 PRO B N 1
ATOM 3566 C CA . PRO B 1 152 ? -31.156 -12.586 -1.286 1 55.12 152 PRO B CA 1
ATOM 3567 C C . PRO B 1 152 ? -29.641 -12.695 -1.425 1 55.12 152 PRO B C 1
ATOM 3569 O O . PRO B 1 152 ? -28.906 -11.812 -0.959 1 55.12 152 PRO B O 1
ATOM 3572 N N . PHE B 1 153 ? -28.891 -13.852 -1.422 1 57.47 153 PHE B N 1
ATOM 3573 C CA . PHE B 1 153 ? -27.5 -14.055 -1.781 1 57.47 153 PHE B CA 1
ATOM 3574 C C . PHE B 1 153 ? -26.781 -14.898 -0.73 1 57.47 153 PHE B C 1
ATOM 3576 O O . PHE B 1 153 ? -25.547 -14.953 -0.698 1 57.47 153 PHE B O 1
ATOM 3583 N N . GLY B 1 154 ? -27.625 -15.281 0.275 1 56.59 154 GLY B N 1
ATOM 3584 C CA . GLY B 1 154 ? -27.078 -16.078 1.363 1 56.59 154 GLY B CA 1
ATOM 3585 C C . GLY B 1 154 ? -26.516 -17.406 0.904 1 56.59 154 GLY B C 1
ATOM 3586 O O . GLY B 1 154 ? -25.656 -18 1.578 1 56.59 154 GLY B O 1
ATOM 3587 N N . GLY B 1 155 ? -26.922 -17.922 -0.214 1 59.5 155 GLY B N 1
ATOM 3588 C CA . GLY B 1 155 ? -26.516 -19.266 -0.586 1 59.5 155 GLY B CA 1
ATOM 3589 C C . GLY B 1 155 ? -25.438 -19.281 -1.658 1 59.5 155 GLY B C 1
ATOM 3590 O O . GLY B 1 155 ? -25.047 -20.359 -2.127 1 59.5 155 GLY B O 1
ATOM 3591 N N . GLU B 1 156 ? -24.953 -18.094 -2.014 1 70.12 156 GLU B N 1
ATOM 3592 C CA . GLU B 1 156 ? -24.047 -18.062 -3.148 1 70.12 156 GLU B CA 1
ATOM 3593 C C . GLU B 1 156 ? -22.641 -17.609 -2.725 1 70.12 156 GLU B C 1
ATOM 3595 O O . GLU B 1 156 ? -22.5 -16.891 -1.734 1 70.12 156 GLU B O 1
ATOM 3600 N N . ASN B 1 157 ? -21.688 -18.375 -3.236 1 81.94 157 ASN B N 1
ATOM 3601 C CA . ASN B 1 157 ? -20.328 -17.859 -3.131 1 81.94 157 ASN B CA 1
ATOM 3602 C C . ASN B 1 157 ? -20.172 -16.547 -3.904 1 81.94 157 ASN B C 1
ATOM 3604 O O . ASN B 1 157 ? -20.188 -16.547 -5.137 1 81.94 157 ASN B O 1
ATOM 3608 N N . TRP B 1 158 ? -20.078 -15.484 -3.205 1 85.31 158 TRP B N 1
ATOM 3609 C CA . TRP B 1 158 ? -20.031 -14.156 -3.814 1 85.31 158 TRP B CA 1
ATOM 3610 C C . TRP B 1 158 ? -18.859 -14.047 -4.789 1 85.31 158 TRP B C 1
ATOM 3612 O O . TRP B 1 158 ? -18.969 -13.391 -5.832 1 85.31 158 TRP B O 1
ATOM 3622 N N . LEU B 1 159 ? -17.859 -14.758 -4.539 1 89.69 159 LEU B N 1
ATOM 3623 C CA . LEU B 1 159 ? -16.641 -14.609 -5.332 1 89.69 159 LEU B CA 1
ATOM 3624 C C . LEU B 1 159 ? -16.766 -15.352 -6.66 1 89.69 159 LEU B C 1
ATOM 3626 O O . LEU B 1 159 ? -16 -15.086 -7.594 1 89.69 159 LEU B O 1
ATOM 3630 N N . ASP B 1 160 ? -17.719 -16.266 -6.711 1 89.31 160 ASP B N 1
ATOM 3631 C CA . ASP B 1 160 ? -17.922 -17.031 -7.93 1 89.31 160 ASP B CA 1
ATOM 3632 C C . ASP B 1 160 ? -19.062 -16.469 -8.773 1 89.31 160 ASP B C 1
ATOM 3634 O O . ASP B 1 160 ? -19.328 -16.953 -9.875 1 89.31 160 ASP B O 1
ATOM 3638 N N . ASP B 1 161 ? -19.625 -15.438 -8.266 1 90.31 161 ASP B N 1
ATOM 3639 C CA . ASP B 1 161 ? -20.719 -14.766 -8.977 1 90.31 161 ASP B CA 1
ATOM 3640 C C . ASP B 1 161 ? -20.219 -13.484 -9.656 1 90.31 161 ASP B C 1
ATOM 3642 O O . ASP B 1 161 ? -19.734 -12.578 -8.984 1 90.31 161 ASP B O 1
ATOM 3646 N N . PRO B 1 162 ? -20.391 -13.398 -10.961 1 92.38 162 PRO B N 1
ATOM 3647 C CA . PRO B 1 162 ? -19.875 -12.258 -11.703 1 92.38 162 PRO B CA 1
ATOM 3648 C C . PRO B 1 162 ? -20.453 -10.93 -11.234 1 92.38 162 PRO B C 1
ATOM 3650 O O . PRO B 1 162 ? -19.828 -9.883 -11.375 1 92.38 162 PRO B O 1
ATOM 3653 N N . ASN B 1 163 ? -21.594 -10.945 -10.688 1 90.94 163 ASN B N 1
ATOM 3654 C CA . ASN B 1 163 ? -22.234 -9.711 -10.266 1 90.94 163 ASN B CA 1
ATOM 3655 C C . ASN B 1 163 ? -21.859 -9.336 -8.836 1 90.94 163 ASN B C 1
ATOM 3657 O O . ASN B 1 163 ? -21.953 -8.172 -8.453 1 90.94 163 ASN B O 1
ATOM 3661 N N . LEU B 1 164 ? -21.375 -10.305 -8.117 1 91.5 164 LEU B N 1
ATOM 3662 C CA . LEU B 1 164 ? -21.156 -10.055 -6.703 1 91.5 164 LEU B CA 1
ATOM 3663 C C . LEU B 1 164 ? -19.656 -10.039 -6.391 1 91.5 164 LEU B C 1
ATOM 3665 O O . LEU B 1 164 ? -19.25 -9.57 -5.328 1 91.5 164 LEU B O 1
ATOM 3669 N N . ALA B 1 165 ? -18.844 -10.508 -7.312 1 94.75 165 ALA B N 1
ATOM 3670 C CA . ALA B 1 165 ? -17.406 -10.617 -7.066 1 94.75 165 ALA B CA 1
ATOM 3671 C C . ALA B 1 165 ? -16.781 -9.25 -6.844 1 94.75 165 ALA B C 1
ATOM 3673 O O . ALA B 1 165 ? -16.047 -9.039 -5.875 1 94.75 165 ALA B O 1
ATOM 3674 N N . LEU B 1 166 ? -17.156 -8.289 -7.719 1 96.06 166 LEU B N 1
ATOM 3675 C CA . LEU B 1 166 ? -16.547 -6.961 -7.609 1 96.06 166 LEU B CA 1
ATOM 3676 C C . LEU B 1 166 ? -17 -6.262 -6.336 1 96.06 166 LEU B C 1
ATOM 3678 O O . LEU B 1 166 ? -16.188 -5.723 -5.59 1 96.06 166 LEU B O 1
ATOM 3682 N N . PRO B 1 167 ? -18.266 -6.285 -5.98 1 94.5 167 PRO B N 1
ATOM 3683 C CA . PRO B 1 167 ? -18.703 -5.707 -4.707 1 94.5 167 PRO B CA 1
ATOM 3684 C C . PRO B 1 167 ? -18.031 -6.367 -3.504 1 94.5 167 PRO B C 1
ATOM 3686 O O . PRO B 1 167 ? -17.719 -5.691 -2.52 1 94.5 167 PRO B O 1
ATOM 3689 N N . ALA B 1 168 ? -17.828 -7.648 -3.576 1 93.06 168 ALA B N 1
ATOM 3690 C CA . ALA B 1 168 ? -17.172 -8.359 -2.48 1 93.06 168 ALA B CA 1
ATOM 3691 C C . ALA B 1 168 ? -15.734 -7.879 -2.299 1 93.06 168 ALA B C 1
ATOM 3693 O O . ALA B 1 168 ? -15.297 -7.621 -1.174 1 93.06 168 ALA B O 1
ATOM 3694 N N . ILE B 1 169 ? -15.047 -7.738 -3.391 1 96.06 169 ILE B N 1
ATOM 3695 C CA . ILE B 1 169 ? -13.664 -7.266 -3.35 1 96.06 169 ILE B CA 1
ATOM 3696 C C . ILE B 1 169 ? -13.633 -5.82 -2.854 1 96.06 169 ILE B C 1
ATOM 3698 O O . ILE B 1 169 ? -12.758 -5.449 -2.064 1 96.06 169 ILE B O 1
ATOM 3702 N N . LEU B 1 170 ? -14.594 -5.047 -3.322 1 96.06 170 LEU B N 1
ATOM 3703 C CA . LEU B 1 170 ? -14.68 -3.646 -2.922 1 96.06 170 LEU B CA 1
ATOM 3704 C C . LEU B 1 170 ? -14.906 -3.523 -1.419 1 96.06 170 LEU B C 1
ATOM 3706 O O . LEU B 1 170 ? -14.266 -2.709 -0.752 1 96.06 170 LEU B O 1
ATOM 3710 N N . LEU B 1 171 ? -15.758 -4.305 -0.952 1 91.94 171 LEU B N 1
ATOM 3711 C CA . LEU B 1 171 ? -16.047 -4.301 0.48 1 91.94 171 LEU B CA 1
ATOM 3712 C C . LEU B 1 171 ? -14.789 -4.648 1.279 1 91.94 171 LEU B C 1
ATOM 3714 O O . LEU B 1 171 ? -14.5 -4.008 2.293 1 91.94 171 LEU B O 1
ATOM 3718 N N . THR B 1 172 ? -14.094 -5.656 0.847 1 92 172 THR B N 1
ATOM 3719 C CA . THR B 1 172 ? -12.867 -6.09 1.514 1 92 172 THR B CA 1
ATOM 3720 C C . THR B 1 172 ? -11.812 -4.988 1.477 1 92 172 THR B C 1
ATOM 3722 O O . THR B 1 172 ? -11.172 -4.703 2.488 1 92 172 THR B O 1
ATOM 3725 N N . THR B 1 173 ? -11.672 -4.367 0.323 1 94.56 173 THR B N 1
ATOM 3726 C CA . THR B 1 173 ? -10.68 -3.311 0.143 1 94.56 173 THR B CA 1
ATOM 3727 C C . THR B 1 173 ? -11 -2.113 1.032 1 94.56 173 THR B C 1
ATOM 3729 O O . THR B 1 173 ? -10.125 -1.597 1.729 1 94.56 173 THR B O 1
ATOM 3732 N N . VAL B 1 174 ? -12.18 -1.706 0.987 1 93.12 174 VAL B N 1
ATOM 3733 C CA . VAL B 1 174 ? -12.602 -0.549 1.772 1 93.12 174 VAL B CA 1
ATOM 3734 C C . VAL B 1 174 ? -12.43 -0.844 3.26 1 93.12 174 VAL B C 1
ATOM 3736 O O . VAL B 1 174 ? -11.984 0.018 4.023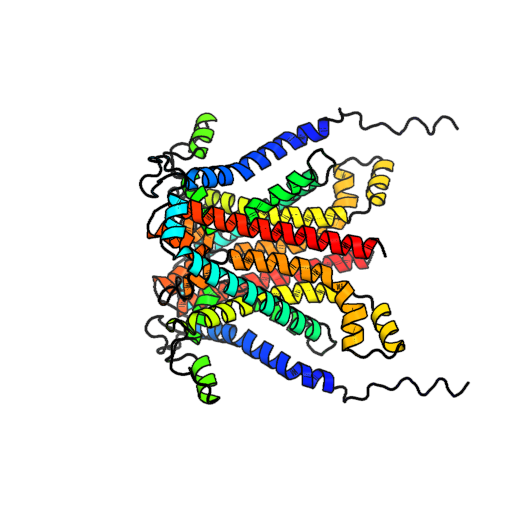 1 93.12 174 VAL B O 1
ATOM 3739 N N . TRP B 1 175 ? -12.781 -2.049 3.613 1 89.81 175 TRP B N 1
ATOM 3740 C CA . TRP B 1 175 ? -12.586 -2.465 4.996 1 89.81 175 TRP B CA 1
ATOM 3741 C C . TRP B 1 175 ? -11.133 -2.285 5.426 1 89.81 175 TRP B C 1
ATOM 3743 O O . TRP B 1 175 ? -10.859 -1.849 6.543 1 89.81 175 TRP B O 1
ATOM 3753 N N . GLN B 1 176 ? -10.289 -2.576 4.605 1 89.88 176 GLN B N 1
ATOM 3754 C CA . GLN B 1 176 ? -8.867 -2.551 4.938 1 89.88 176 GLN B CA 1
ATOM 3755 C C . GLN B 1 176 ? -8.32 -1.128 4.895 1 89.88 176 GLN B C 1
ATOM 3757 O O . GLN B 1 176 ? -7.41 -0.783 5.656 1 89.88 176 GLN B O 1
ATOM 3762 N N . ILE B 1 177 ? -8.875 -0.223 4.098 1 90.06 177 ILE B N 1
ATOM 3763 C CA . ILE B 1 177 ? -8.18 1.027 3.826 1 90.06 177 ILE B CA 1
ATOM 3764 C C . ILE B 1 177 ? -8.852 2.172 4.578 1 90.06 177 ILE B C 1
ATOM 3766 O O . ILE B 1 177 ? -8.219 3.186 4.879 1 90.06 177 ILE B O 1
ATOM 3770 N N . PHE B 1 178 ? -10.094 2.082 4.918 1 90.25 178 PHE B N 1
ATOM 3771 C CA . PHE B 1 178 ? -10.797 3.232 5.477 1 90.25 178 PHE B CA 1
ATOM 3772 C C . PHE B 1 178 ? -10.195 3.637 6.816 1 90.25 178 PHE B C 1
ATOM 3774 O O . PHE B 1 178 ? -10.234 4.809 7.191 1 90.25 178 PHE B O 1
ATOM 3781 N N . PRO B 1 179 ? -9.641 2.645 7.586 1 87 179 PRO B N 1
ATOM 3782 C CA . PRO B 1 179 ? -9.023 3.059 8.844 1 87 179 PRO B CA 1
ATOM 3783 C C . PRO B 1 179 ? -7.922 4.094 8.648 1 87 179 PRO B C 1
ATOM 3785 O O . PRO B 1 179 ? -7.785 5.016 9.461 1 87 179 PRO B O 1
ATOM 3788 N N . PHE B 1 180 ? -7.184 3.934 7.621 1 83.88 180 PHE B N 1
ATOM 3789 C CA . PHE B 1 180 ? -6.168 4.934 7.309 1 83.88 180 PHE B CA 1
ATOM 3790 C C . PHE B 1 180 ? -6.805 6.293 7.055 1 83.88 180 PHE B C 1
ATOM 3792 O O . PHE B 1 180 ? -6.336 7.309 7.578 1 83.88 180 PHE B O 1
ATOM 3799 N N . SER B 1 181 ? -7.758 6.332 6.277 1 89.69 181 SER B N 1
ATOM 3800 C CA . SER B 1 181 ? -8.484 7.57 6.008 1 89.69 181 SER B CA 1
ATOM 3801 C C . SER B 1 181 ? -9.047 8.172 7.293 1 89.69 181 SER B C 1
ATOM 3803 O O . SER B 1 181 ? -8.984 9.383 7.496 1 89.69 181 SER B O 1
ATOM 3805 N N . SER B 1 182 ? -9.508 7.344 8.094 1 88.25 182 SER B N 1
ATOM 3806 C CA . SER B 1 182 ? -10.102 7.789 9.352 1 88.25 182 SER B CA 1
ATOM 3807 C C . SER B 1 182 ? -9.055 8.461 10.242 1 88.25 182 SER B C 1
ATOM 3809 O O . SER B 1 182 ? -9.297 9.547 10.773 1 88.25 182 SER B O 1
ATOM 3811 N N . VAL B 1 183 ? -7.977 7.824 10.328 1 81.69 183 VAL B N 1
ATOM 3812 C CA . VAL B 1 183 ? -6.938 8.32 11.227 1 81.69 183 VAL B CA 1
ATOM 3813 C C . VAL B 1 183 ? -6.387 9.641 10.695 1 81.69 183 VAL B C 1
ATOM 3815 O O . VAL B 1 183 ? -6.168 10.586 11.461 1 81.69 183 VAL B O 1
ATOM 3818 N N . VAL B 1 184 ? -6.164 9.727 9.43 1 81.44 184 VAL B N 1
ATOM 3819 C CA . VAL B 1 184 ? -5.637 10.945 8.82 1 81.44 184 VAL B CA 1
ATOM 3820 C C . VAL B 1 184 ? -6.645 12.078 8.977 1 81.44 184 VAL B C 1
ATOM 3822 O O . VAL B 1 184 ? -6.277 13.195 9.359 1 81.44 184 VAL B O 1
ATOM 3825 N N . ILE B 1 185 ? -7.891 11.812 8.781 1 88.5 185 ILE B N 1
ATOM 3826 C CA . ILE B 1 185 ? -8.93 12.828 8.891 1 88.5 185 ILE B CA 1
ATOM 3827 C C . ILE B 1 185 ? -9.109 13.219 10.359 1 88.5 185 ILE B C 1
ATOM 3829 O O . ILE B 1 185 ? -9.32 14.391 10.672 1 88.5 185 ILE B O 1
ATOM 3833 N N . LEU B 1 186 ? -9.07 12.266 11.203 1 84.44 186 LEU B N 1
ATOM 3834 C CA . LEU B 1 186 ? -9.172 12.547 12.625 1 84.44 186 LEU B CA 1
ATOM 3835 C C . LEU B 1 186 ? -8.062 13.5 13.078 1 84.44 186 LEU B C 1
ATOM 3837 O O . LEU B 1 186 ? -8.32 14.438 13.836 1 84.44 186 LEU B O 1
ATOM 3841 N N . ALA B 1 187 ? -6.895 13.211 12.617 1 75.25 187 ALA B N 1
ATOM 3842 C CA . ALA B 1 187 ? -5.777 14.094 12.93 1 75.25 187 ALA B CA 1
ATOM 3843 C C . ALA B 1 187 ? -6.031 15.508 12.422 1 75.25 187 ALA B C 1
ATOM 3845 O O . ALA B 1 187 ? -5.723 16.484 13.102 1 75.25 187 ALA B O 1
ATOM 3846 N N . ALA B 1 188 ? -6.578 15.633 11.258 1 80.81 188 ALA B N 1
ATOM 3847 C CA . ALA B 1 188 ? -6.898 16.938 10.688 1 80.81 188 ALA B CA 1
ATOM 3848 C C . ALA B 1 188 ? -7.996 17.625 11.484 1 80.81 188 ALA B C 1
ATOM 3850 O O . ALA B 1 188 ? -7.969 18.859 11.664 1 80.81 188 ALA B O 1
ATOM 3851 N N . LEU B 1 189 ? -8.922 16.906 11.977 1 85.31 189 LEU B N 1
ATOM 3852 C CA . LEU B 1 189 ? -10.031 17.453 12.758 1 85.31 189 LEU B CA 1
ATOM 3853 C C . LEU B 1 189 ? -9.523 18.047 14.07 1 85.31 189 LEU B C 1
ATOM 3855 O O . LEU B 1 189 ? -10.078 19.031 14.562 1 85.31 189 LEU B O 1
ATOM 3859 N N . GLN B 1 190 ? -8.516 17.391 14.516 1 77.25 190 GLN B N 1
ATOM 3860 C CA . GLN B 1 190 ? -7.938 17.891 15.758 1 77.25 190 GLN B CA 1
ATOM 3861 C C . GLN B 1 190 ? -7.277 19.25 15.555 1 77.25 190 GLN B C 1
ATOM 3863 O O . GLN B 1 190 ? -7.059 19.984 16.516 1 77.25 190 GLN B O 1
ATOM 3868 N N . GLY B 1 191 ? -7.012 19.547 14.352 1 75.38 191 GLY B N 1
ATOM 3869 C CA . GLY B 1 191 ? -6.387 20.828 14.039 1 75.38 191 GLY B CA 1
ATOM 3870 C C . GLY B 1 191 ? -7.387 21.953 13.844 1 75.38 191 GLY B C 1
ATOM 3871 O O . GLY B 1 191 ? -7.008 23.109 13.711 1 75.38 191 GLY B O 1
ATOM 3872 N N . VAL B 1 192 ? -8.625 21.641 13.93 1 78.38 192 VAL B N 1
ATOM 3873 C CA . VAL B 1 192 ? -9.656 22.656 13.773 1 78.38 192 VAL B CA 1
ATOM 3874 C C . VAL B 1 192 ? -9.766 23.484 15.055 1 78.38 192 VAL B C 1
ATOM 3876 O O . VAL B 1 192 ? -10.008 22.938 16.141 1 78.38 192 VAL B O 1
ATOM 3879 N N . PRO B 1 193 ? -9.539 24.75 14.953 1 79.5 193 PRO B N 1
ATOM 3880 C CA . PRO B 1 193 ? -9.633 25.594 16.141 1 79.5 193 PRO B CA 1
ATOM 3881 C C . PRO B 1 193 ? -11.016 25.547 16.797 1 79.5 193 PRO B C 1
ATOM 3883 O O . PRO B 1 193 ? -12.031 25.656 16.094 1 79.5 193 PRO B O 1
ATOM 3886 N N . HIS B 1 194 ? -10.969 25.375 18.016 1 80.5 194 HIS B N 1
ATOM 3887 C CA . HIS B 1 194 ? -12.211 25.328 18.781 1 80.5 194 HIS B CA 1
ATOM 3888 C C . HIS B 1 194 ? -12.969 26.656 18.672 1 80.5 194 HIS B C 1
ATOM 3890 O O . HIS B 1 194 ? -14.203 26.672 18.719 1 80.5 194 HIS B O 1
ATOM 3896 N N . GLU B 1 195 ? -12.211 27.656 18.516 1 83.06 195 GLU B N 1
ATOM 3897 C CA . GLU B 1 195 ? -12.797 28.984 18.422 1 83.06 195 GLU B CA 1
ATOM 3898 C C . GLU B 1 195 ? -13.711 29.109 17.203 1 83.06 195 GLU B C 1
ATOM 3900 O O . GLU B 1 195 ? -14.75 29.766 17.281 1 83.06 195 GLU B O 1
ATOM 3905 N N . LEU B 1 196 ? -13.312 28.484 16.203 1 80.31 196 LEU B N 1
ATOM 3906 C CA . LEU B 1 196 ? -14.117 28.516 14.984 1 80.31 196 LEU B CA 1
ATOM 3907 C C . LEU B 1 196 ? -15.438 27.797 15.172 1 80.31 196 LEU B C 1
ATOM 3909 O O . LEU B 1 196 ? -16.484 28.25 14.688 1 80.31 196 LEU B O 1
ATOM 3913 N N . LYS B 1 197 ? -15.375 26.781 15.898 1 78.44 197 LYS B N 1
ATOM 3914 C CA . LYS B 1 197 ? -16.578 26 16.172 1 78.44 197 LYS B CA 1
ATOM 3915 C C . LYS B 1 197 ? -17.516 26.75 17.125 1 78.44 197 LYS B C 1
ATOM 3917 O O . LYS B 1 197 ? -18.719 26.781 16.922 1 78.44 197 LYS B O 1
ATOM 3922 N N . GLU B 1 198 ? -16.938 27.359 18.047 1 81.5 198 GLU B N 1
ATOM 3923 C CA . GLU B 1 198 ? -17.703 28.125 19.016 1 81.5 198 GLU B CA 1
ATOM 3924 C C . GLU B 1 198 ? -18.375 29.344 18.359 1 81.5 198 GLU B C 1
ATOM 3926 O O . GLU B 1 198 ? -19.516 29.656 18.656 1 81.5 198 GLU B O 1
ATOM 3931 N N . ALA B 1 199 ? -17.672 29.938 17.547 1 84.5 199 ALA B N 1
ATOM 3932 C CA . ALA B 1 199 ? -18.203 31.109 16.844 1 84.5 199 ALA B CA 1
ATOM 3933 C C . ALA B 1 199 ? -19.422 30.719 16 1 84.5 199 ALA B C 1
ATOM 3935 O O . ALA B 1 199 ? -20.406 31.453 15.945 1 84.5 199 ALA B O 1
ATOM 3936 N N . ALA B 1 200 ? -19.328 29.609 15.477 1 80.38 200 ALA B N 1
ATOM 3937 C CA . ALA B 1 200 ? -20.438 29.141 14.641 1 80.38 200 ALA B CA 1
ATOM 3938 C C . ALA B 1 200 ? -21.656 28.797 15.492 1 80.38 200 ALA B C 1
ATOM 3940 O O . ALA B 1 200 ? -22.797 29.047 15.086 1 80.38 200 ALA B O 1
ATOM 3941 N N . VAL B 1 201 ? -21.359 28.312 16.609 1 78.62 201 VAL B N 1
ATOM 3942 C CA . VAL B 1 201 ? -22.438 27.969 17.531 1 78.62 201 VAL B CA 1
ATOM 3943 C C . VAL B 1 201 ? -23.109 29.234 18.047 1 78.62 201 VAL B C 1
ATOM 3945 O O . VAL B 1 201 ? -24.344 29.281 18.156 1 78.62 201 VAL B O 1
ATOM 3948 N N . ILE B 1 202 ? -22.297 30.156 18.266 1 83.75 202 ILE B N 1
ATOM 3949 C CA . ILE B 1 202 ? -22.812 31.438 18.75 1 83.75 202 ILE B CA 1
ATOM 3950 C C . ILE B 1 202 ? -23.688 32.094 17.688 1 83.75 202 ILE B C 1
ATOM 3952 O O . ILE B 1 202 ? -24.703 32.719 18 1 83.75 202 ILE B O 1
ATOM 3956 N N . ASP B 1 203 ? -23.391 31.828 16.453 1 85.5 203 ASP B N 1
ATOM 3957 C CA . ASP B 1 203 ? -24.141 32.375 15.32 1 85.5 203 ASP B CA 1
ATOM 3958 C C . ASP B 1 203 ? -25.406 31.547 15.062 1 85.5 203 ASP B C 1
ATOM 3960 O O . ASP B 1 203 ? -26.188 31.859 14.164 1 85.5 203 ASP B O 1
ATOM 3964 N N . GLY B 1 204 ? -25.578 30.562 15.875 1 78.88 204 GLY B N 1
ATOM 3965 C CA . GLY B 1 204 ? -26.781 29.75 15.781 1 78.88 204 GLY B CA 1
ATOM 3966 C C . GLY B 1 204 ? -26.719 28.719 14.672 1 78.88 204 GLY B C 1
ATOM 3967 O O . GLY B 1 204 ? -27.75 28.25 14.195 1 78.88 204 GLY B O 1
ATOM 3968 N N . ALA B 1 205 ? -25.578 28.469 14.266 1 81.44 205 ALA B N 1
ATOM 3969 C CA . ALA B 1 205 ? -25.422 27.516 13.164 1 81.44 205 ALA B CA 1
ATOM 3970 C C . ALA B 1 205 ? -25.688 26.094 13.625 1 81.44 205 ALA B C 1
ATOM 3972 O O . ALA B 1 205 ? -25.359 25.719 14.758 1 81.44 205 ALA B O 1
ATOM 3973 N N . ASP B 1 206 ? -26.391 25.391 12.758 1 85.25 206 ASP B N 1
ATOM 3974 C CA . ASP B 1 206 ? -26.625 23.984 13.062 1 85.25 206 ASP B CA 1
ATOM 3975 C C . ASP B 1 206 ? -25.391 23.156 12.742 1 85.25 206 ASP B C 1
ATOM 3977 O O . ASP B 1 206 ? -24.391 23.672 12.219 1 85.25 206 ASP B O 1
ATOM 3981 N N . ARG B 1 207 ? -25.391 21.906 13.07 1 81.81 207 ARG B N 1
ATOM 3982 C CA . ARG B 1 207 ? -24.25 21.031 12.977 1 81.81 207 ARG B CA 1
ATOM 3983 C C . ARG B 1 207 ? -23.75 20.938 11.539 1 81.81 207 ARG B C 1
ATOM 3985 O O . ARG B 1 207 ? -22.531 20.906 11.297 1 81.81 207 ARG B O 1
ATOM 3992 N N . LEU B 1 208 ? -24.641 20.797 10.656 1 85.88 208 LEU B N 1
ATOM 3993 C CA . LEU B 1 208 ? -24.25 20.703 9.25 1 85.88 208 LEU B CA 1
ATOM 3994 C C . LEU B 1 208 ? -23.609 22 8.773 1 85.88 208 LEU B C 1
ATOM 3996 O O . LEU B 1 208 ? -22.672 21.969 7.961 1 85.88 208 LEU B O 1
ATOM 4000 N N . ASN B 1 209 ? -24.141 23.125 9.297 1 85.88 209 ASN B N 1
ATOM 4001 C CA . ASN B 1 209 ? -23.562 24.422 8.93 1 85.88 209 ASN B CA 1
ATOM 4002 C C . ASN B 1 209 ? -22.172 24.625 9.539 1 85.88 209 ASN B C 1
ATOM 4004 O O . ASN B 1 209 ? -21.297 25.188 8.906 1 85.88 209 ASN B O 1
ATOM 4008 N N . ILE B 1 210 ? -22.078 24.172 10.75 1 85.75 210 ILE B N 1
ATOM 4009 C CA . ILE B 1 210 ? -20.766 24.25 11.398 1 85.75 210 ILE B CA 1
ATOM 4010 C C . ILE B 1 210 ? -19.75 23.406 10.625 1 85.75 210 ILE B C 1
ATOM 4012 O O . ILE B 1 210 ? -18.625 23.844 10.398 1 85.75 210 ILE B O 1
ATOM 4016 N N . PHE B 1 211 ? -20.25 22.203 10.211 1 88.88 211 PHE B N 1
ATOM 4017 C CA . PHE B 1 211 ? -19.375 21.328 9.43 1 88.88 211 PHE B CA 1
ATOM 4018 C C . PHE B 1 211 ? -18.969 21.984 8.125 1 88.88 211 PHE B C 1
ATOM 4020 O O . PHE B 1 211 ? -17.781 22.016 7.781 1 88.88 211 PHE B O 1
ATOM 4027 N N . LYS B 1 212 ? -19.844 22.594 7.434 1 88.5 212 LYS B N 1
ATOM 4028 C CA . LYS B 1 212 ? -19.609 23.141 6.105 1 88.5 212 LYS B CA 1
ATOM 4029 C C . LYS B 1 212 ? -18.766 24.422 6.184 1 88.5 212 LYS B C 1
ATOM 4031 O O . LYS B 1 212 ? -17.953 24.688 5.305 1 88.5 212 LYS B O 1
ATOM 4036 N N . THR B 1 213 ? -18.906 25.203 7.234 1 84.56 213 THR B N 1
ATOM 4037 C CA . THR B 1 213 ? -18.312 26.531 7.277 1 84.56 213 THR B CA 1
ATOM 4038 C C . THR B 1 213 ? -17 26.516 8.055 1 84.56 213 THR B C 1
ATOM 4040 O O . THR B 1 213 ? -16.094 27.297 7.77 1 84.56 213 THR B O 1
ATOM 4043 N N . ALA B 1 214 ? -16.906 25.641 8.984 1 84.5 214 ALA B N 1
ATOM 4044 C CA . ALA B 1 214 ? -15.727 25.672 9.844 1 84.5 214 ALA B CA 1
ATOM 4045 C C . ALA B 1 214 ? -14.898 24.406 9.695 1 84.5 214 ALA B C 1
ATOM 4047 O O . ALA B 1 214 ? -13.703 24.469 9.383 1 84.5 214 ALA B O 1
ATOM 4048 N N . THR B 1 215 ? -15.516 23.297 9.789 1 88.56 215 THR B N 1
ATOM 4049 C CA . THR B 1 215 ? -14.797 22.031 9.852 1 88.56 215 THR B CA 1
ATOM 4050 C C . THR B 1 215 ? -14.281 21.625 8.477 1 88.56 215 THR B C 1
ATOM 4052 O O . THR B 1 215 ? -13.086 21.422 8.289 1 88.56 215 THR B O 1
ATOM 4055 N N . TRP B 1 216 ? -15.148 21.641 7.484 1 89.81 216 TRP B N 1
ATOM 4056 C CA . TRP B 1 216 ? -14.812 21.125 6.16 1 89.81 216 TRP B CA 1
ATOM 4057 C C . TRP B 1 216 ? -13.703 21.938 5.52 1 89.81 216 TRP B C 1
ATOM 4059 O O . TRP B 1 216 ? -12.719 21.375 5.023 1 89.81 216 TRP B O 1
ATOM 4069 N N . PRO B 1 217 ? -13.836 23.25 5.582 1 86.31 217 PRO B N 1
ATOM 4070 C CA . PRO B 1 217 ? -12.773 24.047 4.969 1 86.31 217 PRO B CA 1
ATOM 4071 C C . PRO B 1 217 ? -11.406 23.781 5.605 1 86.31 217 PRO B C 1
ATOM 4073 O O . PRO B 1 217 ? -10.383 23.875 4.926 1 86.31 217 PRO B O 1
ATOM 4076 N N . THR B 1 218 ? -11.43 23.5 6.82 1 84.12 218 THR B N 1
ATOM 4077 C CA . THR B 1 218 ? -10.172 23.281 7.531 1 84.12 218 THR B CA 1
ATOM 4078 C C . THR B 1 218 ? -9.578 21.922 7.16 1 84.12 218 THR B C 1
ATOM 4080 O O . THR B 1 218 ? -8.367 21.797 7 1 84.12 218 THR B O 1
ATOM 4083 N N . ILE B 1 219 ? -10.375 20.906 6.91 1 89.19 219 ILE B N 1
ATOM 4084 C CA . ILE B 1 219 ? -9.844 19.562 6.703 1 89.19 219 ILE B CA 1
ATOM 4085 C C . ILE B 1 219 ? -9.805 19.234 5.211 1 89.19 219 ILE B C 1
ATOM 4087 O O . ILE B 1 219 ? -9.211 18.25 4.801 1 89.19 219 ILE B O 1
ATOM 4091 N N . GLN B 1 220 ? -10.383 20.062 4.402 1 88.44 220 GLN B N 1
ATOM 4092 C CA . GLN B 1 220 ? -10.539 19.812 2.975 1 88.44 220 GLN B CA 1
ATOM 4093 C C . GLN B 1 220 ? -9.195 19.547 2.307 1 88.44 220 GLN B C 1
ATOM 4095 O O . GLN B 1 220 ? -9.07 18.625 1.496 1 88.44 220 GLN B O 1
ATOM 4100 N N . PRO B 1 221 ? -8.172 20.266 2.596 1 80.44 221 PRO B N 1
ATOM 4101 C CA . PRO B 1 221 ? -6.879 19.969 1.972 1 80.44 221 PRO B CA 1
ATOM 4102 C C . PRO B 1 221 ? -6.367 18.578 2.309 1 80.44 221 PRO B C 1
ATOM 4104 O O . PRO B 1 221 ? -5.789 17.906 1.451 1 80.44 221 PRO B O 1
ATOM 4107 N N . THR B 1 222 ? -6.574 18.219 3.518 1 81.81 222 THR B N 1
ATOM 4108 C CA . THR B 1 222 ? -6.168 16.891 3.943 1 81.81 222 THR B CA 1
ATOM 4109 C C . THR B 1 222 ? -6.977 15.812 3.217 1 81.81 222 THR B C 1
ATOM 4111 O O . THR B 1 222 ? -6.426 14.805 2.777 1 81.81 222 THR B O 1
ATOM 4114 N N . VAL B 1 223 ? -8.25 16.047 3.072 1 89.75 223 VAL B N 1
ATOM 4115 C CA . VAL B 1 223 ? -9.125 15.102 2.4 1 89.75 223 VAL B CA 1
ATOM 4116 C C . VAL B 1 223 ? -8.75 15 0.924 1 89.75 223 VAL B C 1
ATOM 4118 O O . VAL B 1 223 ? -8.766 13.906 0.344 1 89.75 223 VAL B O 1
ATOM 4121 N N . LEU B 1 224 ? -8.406 16.094 0.333 1 85.94 224 LEU B N 1
ATOM 4122 C CA . LEU B 1 224 ? -7.996 16.094 -1.066 1 85.94 224 LEU B CA 1
ATOM 4123 C C . LEU B 1 224 ? -6.711 15.289 -1.248 1 85.94 224 LEU B C 1
ATOM 4125 O O . LEU B 1 224 ? -6.582 14.531 -2.211 1 85.94 224 LEU B O 1
ATOM 4129 N N . MET B 1 225 ? -5.82 15.477 -0.385 1 80.19 225 MET B N 1
ATOM 4130 C CA . MET B 1 225 ? -4.582 14.703 -0.432 1 80.19 225 MET B CA 1
ATOM 4131 C C . MET B 1 225 ? -4.867 13.211 -0.256 1 80.19 225 MET B C 1
ATOM 4133 O O . MET B 1 225 ? -4.297 12.383 -0.966 1 80.19 225 MET B O 1
ATOM 4137 N N . LEU B 1 226 ? -5.664 12.938 0.676 1 86.38 226 LEU B N 1
ATOM 4138 C CA . LEU B 1 226 ? -6.066 11.555 0.915 1 86.38 226 LEU B CA 1
ATOM 4139 C C . LEU B 1 226 ? -6.727 10.961 -0.324 1 86.38 226 LEU B C 1
ATOM 4141 O O . LEU B 1 226 ? -6.543 9.773 -0.62 1 86.38 226 LEU B O 1
ATOM 4145 N N . THR B 1 227 ? -7.512 11.781 -0.928 1 91.19 227 THR B N 1
ATOM 4146 C CA . THR B 1 227 ? -8.18 11.336 -2.143 1 91.19 227 THR B CA 1
ATOM 4147 C C . THR B 1 227 ? -7.164 10.93 -3.207 1 91.19 227 THR B C 1
ATOM 4149 O O . THR B 1 227 ? -7.336 9.922 -3.889 1 91.19 227 THR B O 1
ATOM 4152 N N . LEU B 1 228 ? -6.168 11.688 -3.336 1 85.38 228 LEU B N 1
ATOM 4153 C CA . LEU B 1 228 ? -5.113 11.344 -4.285 1 85.38 228 LEU B CA 1
ATOM 4154 C C . LEU B 1 228 ? -4.453 10.023 -3.908 1 85.38 228 LEU B C 1
ATOM 4156 O O . LEU B 1 228 ? -4.277 9.148 -4.762 1 85.38 228 LEU B O 1
ATOM 4160 N N . PHE B 1 229 ? -4.117 9.875 -2.672 1 83.31 229 PHE B N 1
ATOM 4161 C CA . PHE B 1 229 ? -3.441 8.664 -2.207 1 83.31 229 PHE B CA 1
ATOM 4162 C C . PHE B 1 229 ? -4.312 7.438 -2.436 1 83.31 229 PHE B C 1
ATOM 4164 O O . PHE B 1 229 ? -3.854 6.445 -3.008 1 83.31 229 PHE B O 1
ATOM 4171 N N . VAL B 1 230 ? -5.535 7.52 -2.035 1 92.06 230 VAL B N 1
ATOM 4172 C CA . VAL B 1 230 ? -6.441 6.379 -2.143 1 92.06 230 VAL B CA 1
ATOM 4173 C C . VAL B 1 230 ? -6.688 6.051 -3.613 1 92.06 230 VAL B C 1
ATOM 4175 O O . VAL B 1 230 ? -6.82 4.883 -3.982 1 92.06 230 VAL B O 1
ATOM 4178 N N . THR B 1 231 ? -6.758 7.105 -4.383 1 93.31 231 THR B N 1
ATOM 4179 C CA . THR B 1 231 ? -6.949 6.887 -5.812 1 93.31 231 THR B CA 1
ATOM 4180 C C . THR B 1 231 ? -5.773 6.113 -6.402 1 93.31 231 THR B C 1
ATOM 4182 O O . THR B 1 231 ? -5.965 5.105 -7.082 1 93.31 231 THR B O 1
ATOM 4185 N N . ILE B 1 232 ? -4.613 6.535 -6.121 1 88 232 ILE B N 1
ATOM 4186 C CA . ILE B 1 232 ? -3.42 5.906 -6.676 1 88 232 ILE B CA 1
ATOM 4187 C C . ILE B 1 232 ? -3.293 4.48 -6.137 1 88 232 ILE B C 1
ATOM 4189 O O . ILE B 1 232 ? -3.018 3.547 -6.895 1 88 232 ILE B O 1
ATOM 4193 N N . TRP B 1 233 ? -3.525 4.316 -4.883 1 89.19 233 TRP B N 1
ATOM 4194 C CA . TRP B 1 233 ? -3.441 2.996 -4.27 1 89.19 233 TRP B CA 1
ATOM 4195 C C . TRP B 1 233 ? -4.449 2.039 -4.895 1 89.19 233 TRP B C 1
ATOM 4197 O O . TRP B 1 233 ? -4.145 0.866 -5.117 1 89.19 233 TRP B O 1
ATOM 4207 N N . SER B 1 234 ? -5.594 2.535 -5.145 1 94.88 234 SER B N 1
ATOM 4208 C CA . SER B 1 234 ? -6.648 1.703 -5.711 1 94.88 234 SER B CA 1
ATOM 4209 C C . SER B 1 234 ? -6.363 1.358 -7.168 1 94.88 234 SER B C 1
ATOM 4211 O O . SER B 1 234 ? -6.645 0.245 -7.613 1 94.88 234 SER B O 1
ATOM 4213 N N . LEU B 1 235 ? -5.852 2.287 -7.84 1 93.88 235 LEU B N 1
ATOM 4214 C CA . LEU B 1 235 ? -5.5 2.068 -9.242 1 93.88 235 LEU B CA 1
ATOM 4215 C C . LEU B 1 235 ? -4.449 0.973 -9.367 1 93.88 235 LEU B C 1
ATOM 4217 O O . LEU B 1 235 ? -4.441 0.226 -10.352 1 93.88 235 LEU B O 1
ATOM 4221 N N . ARG B 1 236 ? -3.645 0.85 -8.391 1 91.56 236 ARG B N 1
ATOM 4222 C CA . ARG B 1 236 ? -2.492 -0.04 -8.484 1 91.56 236 ARG B CA 1
ATOM 4223 C C . ARG B 1 236 ? -2.725 -1.325 -7.699 1 91.56 236 ARG B C 1
ATOM 4225 O O . ARG B 1 236 ? -1.818 -2.152 -7.57 1 91.56 236 ARG B O 1
ATOM 4232 N N . ARG B 1 237 ? -3.85 -1.488 -7.199 1 93.31 237 ARG B N 1
ATOM 4233 C CA . ARG B 1 237 ? -4.109 -2.607 -6.297 1 93.31 237 ARG B CA 1
ATOM 4234 C C . ARG B 1 237 ? -4.012 -3.938 -7.035 1 93.31 237 ARG B C 1
ATOM 4236 O O . ARG B 1 237 ? -4.637 -4.121 -8.078 1 93.31 237 ARG B O 1
ATOM 4243 N N . PHE B 1 238 ? -3.295 -4.871 -6.504 1 94.25 238 PHE B N 1
ATOM 4244 C CA . PHE B 1 238 ? -3.08 -6.188 -7.086 1 94.25 238 PHE B CA 1
ATOM 4245 C C . PHE B 1 238 ? -3.449 -7.285 -6.094 1 94.25 238 PHE B C 1
ATOM 4247 O O . PHE B 1 238 ? -4.215 -8.195 -6.422 1 94.25 238 PHE B O 1
ATOM 4254 N N . ASP B 1 239 ? -2.965 -7.211 -4.812 1 92.56 239 ASP B N 1
ATOM 4255 C CA . ASP B 1 239 ? -2.893 -8.32 -3.865 1 92.56 239 ASP B CA 1
ATOM 4256 C C . ASP B 1 239 ? -4.281 -8.867 -3.557 1 92.56 239 ASP B C 1
ATOM 4258 O O . ASP B 1 239 ? -4.562 -10.039 -3.82 1 92.56 239 ASP B O 1
ATOM 4262 N N . LEU B 1 240 ? -5.199 -8.016 -3.211 1 94 240 LEU B N 1
ATOM 4263 C CA . LEU B 1 240 ? -6.504 -8.508 -2.783 1 94 240 LEU B CA 1
ATOM 4264 C C . LEU B 1 240 ? -7.285 -9.07 -3.963 1 94 240 LEU B C 1
ATOM 4266 O O . LEU B 1 240 ? -7.918 -10.125 -3.848 1 94 240 LEU B O 1
ATOM 4270 N N . ILE B 1 241 ? -7.199 -8.406 -5.086 1 96 241 ILE B N 1
ATOM 4271 C CA . ILE B 1 241 ? -7.957 -8.836 -6.258 1 96 241 ILE B CA 1
ATOM 4272 C C . ILE B 1 241 ? -7.418 -10.172 -6.758 1 96 241 ILE B C 1
ATOM 4274 O O . ILE B 1 241 ? -8.188 -11.102 -7.016 1 96 241 ILE B O 1
ATOM 4278 N N . TRP B 1 242 ? -6.172 -10.289 -6.809 1 93.31 242 TRP B N 1
ATOM 4279 C CA . TRP B 1 242 ? -5.555 -11.523 -7.293 1 93.31 242 TRP B CA 1
ATOM 4280 C C . TRP B 1 242 ? -5.812 -12.672 -6.328 1 93.31 242 TRP B C 1
ATOM 4282 O O . TRP B 1 242 ? -6.164 -13.773 -6.746 1 93.31 242 TRP B O 1
ATOM 4292 N N . LEU B 1 243 ? -5.668 -12.445 -5.102 1 92.19 243 LEU B N 1
ATOM 4293 C CA . LEU B 1 243 ? -5.781 -13.492 -4.098 1 92.19 243 LEU B CA 1
ATOM 4294 C C . LEU B 1 243 ? -7.211 -14.008 -4.012 1 92.19 243 LEU B C 1
ATOM 4296 O O . LEU B 1 243 ? -7.434 -15.203 -3.785 1 92.19 243 LEU B O 1
ATOM 4300 N N . MET B 1 244 ? -8.164 -13.18 -4.277 1 92.69 244 MET B N 1
ATOM 4301 C CA . MET B 1 244 ? -9.547 -13.562 -4.008 1 92.69 244 MET B CA 1
ATOM 4302 C C . MET B 1 244 ? -10.234 -14.062 -5.273 1 92.69 244 MET B C 1
ATOM 4304 O O . MET B 1 244 ? -11 -15.023 -5.23 1 92.69 244 MET B O 1
ATOM 4308 N N . THR B 1 245 ? -9.891 -13.414 -6.43 1 94.56 245 THR B N 1
ATOM 4309 C CA . THR B 1 245 ? -10.688 -13.773 -7.602 1 94.56 245 THR B CA 1
ATOM 4310 C C . THR B 1 245 ? -9.797 -13.992 -8.812 1 94.56 245 THR B C 1
ATOM 4312 O O . THR B 1 245 ? -10.242 -14.531 -9.836 1 94.56 245 THR B O 1
ATOM 4315 N N . GLN B 1 246 ? -8.539 -13.555 -8.688 1 93.62 246 GLN B N 1
ATOM 4316 C CA . GLN B 1 246 ? -7.621 -13.609 -9.82 1 93.62 246 GLN B CA 1
ATOM 4317 C C . GLN B 1 246 ? -8.234 -12.961 -11.055 1 93.62 246 GLN B C 1
ATOM 4319 O O . GLN B 1 246 ? -8.047 -13.453 -12.172 1 93.62 246 GLN B O 1
ATOM 4324 N N . GLY B 1 247 ? -9.102 -11.977 -10.844 1 94.06 247 GLY B N 1
ATOM 4325 C CA . GLY B 1 247 ? -9.711 -11.242 -11.938 1 94.06 247 GLY B CA 1
ATOM 4326 C C . GLY B 1 247 ? -11.047 -11.82 -12.375 1 94.06 247 GLY B C 1
ATOM 4327 O O . GLY B 1 247 ? -11.734 -11.234 -13.219 1 94.06 247 GLY B O 1
ATOM 4328 N N . GLY B 1 248 ? -11.383 -12.984 -11.852 1 93.94 248 GLY B N 1
ATOM 4329 C CA . GLY B 1 248 ? -12.617 -13.648 -12.242 1 93.94 248 GLY B CA 1
ATOM 4330 C C . GLY B 1 248 ? -13.797 -13.281 -11.367 1 93.94 248 GLY B C 1
ATOM 4331 O O . GLY B 1 248 ? -13.703 -12.375 -10.531 1 93.94 248 GLY B O 1
ATOM 4332 N N . PRO B 1 249 ? -14.984 -13.859 -11.586 1 93.38 249 PRO B N 1
ATOM 4333 C CA . PRO B 1 249 ? -15.305 -14.781 -12.68 1 93.38 249 PRO B CA 1
ATOM 4334 C C . PRO B 1 249 ? -15.539 -14.062 -14 1 93.38 249 PRO B C 1
ATOM 4336 O O . PRO B 1 249 ? -16.094 -12.953 -14.016 1 93.38 249 PRO B O 1
ATOM 4339 N N . ILE B 1 250 ? -15.133 -14.664 -15.125 1 92.44 250 ILE B N 1
ATOM 4340 C CA . ILE B 1 250 ? -15.352 -14.164 -16.469 1 92.44 250 ILE B CA 1
ATOM 4341 C C . ILE B 1 250 ? -14.852 -12.719 -16.578 1 92.44 250 ILE B C 1
ATOM 4343 O O . ILE B 1 250 ? -15.547 -11.859 -17.125 1 92.44 250 ILE B O 1
ATOM 4347 N N . GLY B 1 251 ? -13.844 -12.453 -15.852 1 92.81 251 GLY B N 1
ATOM 4348 C CA . GLY B 1 251 ? -13.203 -11.148 -15.953 1 92.81 251 GLY B CA 1
ATOM 4349 C C . GLY B 1 251 ? -13.945 -10.062 -15.195 1 92.81 251 GLY B C 1
ATOM 4350 O O . GLY B 1 251 ? -13.672 -8.875 -15.391 1 92.81 251 GLY B O 1
ATOM 4351 N N . ALA B 1 252 ? -14.805 -10.375 -14.289 1 95.06 252 ALA B N 1
ATOM 4352 C CA . ALA B 1 252 ? -15.664 -9.422 -13.602 1 95.06 252 ALA B CA 1
ATOM 4353 C C . ALA B 1 252 ? -14.859 -8.547 -12.648 1 95.06 252 ALA B C 1
ATOM 4355 O O . ALA B 1 252 ? -15.328 -7.488 -12.219 1 95.06 252 ALA B O 1
ATOM 4356 N N . THR B 1 253 ? -13.672 -8.992 -12.352 1 96.69 253 THR B N 1
ATOM 4357 C CA . THR B 1 253 ? -12.82 -8.227 -11.453 1 96.69 253 THR B CA 1
ATOM 4358 C C . THR B 1 253 ? -11.438 -8.008 -12.07 1 96.69 253 THR B C 1
ATOM 4360 O O . THR B 1 253 ? -10.461 -7.762 -11.352 1 96.69 253 THR B O 1
ATOM 4363 N N . ASN B 1 254 ? -11.375 -8.125 -13.375 1 96.75 254 ASN B N 1
ATOM 4364 C CA . ASN B 1 254 ? -10.109 -7.984 -14.078 1 96.75 254 ASN B CA 1
ATOM 4365 C C . ASN B 1 254 ? -9.734 -6.516 -14.266 1 96.75 254 ASN B C 1
ATOM 4367 O O . ASN B 1 254 ? -10.086 -5.902 -15.273 1 96.75 254 ASN B O 1
ATOM 4371 N N . THR B 1 255 ? -8.969 -6.027 -13.367 1 97.06 255 THR B N 1
ATOM 4372 C CA . THR B 1 255 ? -8.484 -4.652 -13.43 1 97.06 255 THR B CA 1
ATOM 4373 C C . THR B 1 255 ? -7.215 -4.559 -14.266 1 97.06 255 THR B C 1
ATOM 4375 O O . THR B 1 255 ? -6.672 -5.578 -14.695 1 97.06 255 THR B O 1
ATOM 4378 N N . LEU B 1 256 ? -6.82 -3.326 -14.469 1 95.56 256 LEU B N 1
ATOM 4379 C CA . LEU B 1 256 ? -5.645 -3.045 -15.289 1 95.56 256 LEU B CA 1
ATOM 4380 C C . LEU B 1 256 ? -4.418 -3.777 -14.75 1 95.56 256 LEU B C 1
ATOM 4382 O O . LEU B 1 256 ? -3.664 -4.379 -15.516 1 95.56 256 LEU B O 1
ATOM 4386 N N . VAL B 1 257 ? -4.227 -3.83 -13.5 1 95.31 257 VAL B N 1
ATOM 4387 C CA . VAL B 1 257 ? -3.037 -4.41 -12.883 1 95.31 257 VAL B CA 1
ATOM 4388 C C . VAL B 1 257 ? -3.115 -5.934 -12.945 1 95.31 257 VAL B C 1
ATOM 4390 O O . VAL B 1 257 ? -2.098 -6.605 -13.133 1 95.31 257 VAL B O 1
ATOM 4393 N N . ILE B 1 258 ? -4.277 -6.445 -12.797 1 95.88 258 ILE B N 1
ATOM 4394 C CA . ILE B 1 258 ? -4.457 -7.887 -12.93 1 95.88 258 ILE B CA 1
ATOM 4395 C C . ILE B 1 258 ? -4.156 -8.32 -14.359 1 95.88 258 ILE B C 1
ATOM 4397 O O . ILE B 1 258 ? -3.5 -9.336 -14.586 1 95.88 258 ILE B O 1
ATOM 4401 N N . GLU B 1 259 ? -4.656 -7.559 -15.281 1 94.19 259 GLU B N 1
ATOM 4402 C CA . GLU B 1 259 ? -4.371 -7.852 -16.672 1 94.19 259 GLU B CA 1
ATOM 4403 C C . GLU B 1 259 ? -2.877 -7.746 -16.969 1 94.19 259 GLU B C 1
ATOM 4405 O O . GLU B 1 259 ? -2.332 -8.539 -17.734 1 94.19 259 GLU B O 1
ATOM 4410 N N . LEU B 1 260 ? -2.273 -6.773 -16.406 1 94 260 LEU B N 1
ATOM 4411 C CA . LEU B 1 260 ? -0.827 -6.629 -16.531 1 94 260 LEU B CA 1
ATOM 4412 C C . LEU B 1 260 ? -0.115 -7.887 -16.047 1 94 260 LEU B C 1
ATOM 4414 O O . LEU B 1 260 ? 0.784 -8.398 -16.719 1 94 260 LEU B O 1
ATOM 4418 N N . TYR B 1 261 ? -0.536 -8.344 -14.977 1 93.25 261 TYR B N 1
ATOM 4419 C CA . TYR B 1 261 ? 0.056 -9.547 -14.414 1 93.25 261 TYR B CA 1
ATOM 4420 C C . TYR B 1 261 ? -0.161 -10.742 -15.328 1 93.25 261 TYR B C 1
ATOM 4422 O O . TYR B 1 261 ? 0.759 -11.531 -15.562 1 93.25 261 TYR B O 1
ATOM 4430 N N . ARG B 1 262 ? -1.323 -10.914 -15.773 1 92.81 262 ARG B N 1
ATOM 4431 C CA . ARG B 1 262 ? -1.651 -12.039 -16.641 1 92.81 262 ARG B CA 1
ATOM 4432 C C . ARG B 1 262 ? -0.8 -12.023 -17.906 1 92.81 262 ARG B C 1
ATOM 4434 O O . ARG B 1 262 ? -0.208 -13.039 -18.281 1 92.81 262 ARG B O 1
ATOM 4441 N N . GLN B 1 263 ? -0.711 -10.898 -18.484 1 91.06 263 GLN B N 1
ATOM 4442 C CA . GLN B 1 263 ? 0.077 -10.781 -19.719 1 91.06 263 GLN B CA 1
ATOM 4443 C C . GLN B 1 263 ? 1.558 -11.031 -19.438 1 91.06 263 GLN B C 1
ATOM 4445 O O . GLN B 1 263 ? 2.229 -11.727 -20.203 1 91.06 263 GLN B O 1
ATOM 4450 N N . GLY B 1 264 ? 2.041 -10.547 -18.422 1 89 264 GLY B N 1
ATOM 4451 C CA . GLY B 1 264 ? 3.467 -10.578 -18.141 1 89 264 GLY B CA 1
ATOM 4452 C C . GLY B 1 264 ? 3.92 -11.891 -17.516 1 89 264 GLY B C 1
ATOM 4453 O O . GLY B 1 264 ? 4.941 -12.453 -17.922 1 89 264 GLY B O 1
ATOM 4454 N N . PHE B 1 265 ? 3.158 -12.422 -16.578 1 87.5 265 PHE B N 1
ATOM 4455 C CA . PHE B 1 265 ? 3.666 -13.516 -15.766 1 87.5 265 PHE B CA 1
ATOM 4456 C C . PHE B 1 265 ? 2.908 -14.805 -16.047 1 87.5 265 PHE B C 1
ATOM 4458 O O . PHE B 1 265 ? 3.406 -15.898 -15.781 1 87.5 265 PHE B O 1
ATOM 4465 N N . VAL B 1 266 ? 1.759 -14.688 -16.578 1 88.56 266 VAL B N 1
ATOM 4466 C CA . VAL B 1 266 ? 1.009 -15.891 -16.922 1 88.56 266 VAL B CA 1
ATOM 4467 C C . VAL B 1 266 ? 1.222 -16.219 -18.406 1 88.56 266 VAL B C 1
ATOM 4469 O O . VAL B 1 266 ? 1.705 -17.297 -18.75 1 88.56 266 VAL B O 1
ATOM 4472 N N . TYR B 1 267 ? 0.969 -15.242 -19.234 1 89.88 267 TYR B N 1
ATOM 4473 C CA . TYR B 1 267 ? 1.133 -15.438 -20.672 1 89.88 267 TYR B CA 1
ATOM 4474 C C . TYR B 1 267 ? 2.576 -15.195 -21.094 1 89.88 267 TYR B C 1
ATOM 4476 O O . TYR B 1 267 ? 2.953 -15.492 -22.234 1 89.88 267 TYR B O 1
ATOM 4484 N N . ARG B 1 268 ? 3.348 -14.57 -20.281 1 87.56 268 ARG B N 1
ATOM 4485 C CA . ARG B 1 268 ? 4.781 -14.367 -20.453 1 87.56 268 ARG B CA 1
ATOM 4486 C C . ARG B 1 268 ? 5.062 -13.406 -21.594 1 87.56 268 ARG B C 1
ATOM 4488 O O . ARG B 1 268 ? 6.078 -13.523 -22.281 1 87.56 268 ARG B O 1
ATOM 4495 N N . ASP B 1 269 ? 4.082 -12.625 -21.922 1 89.81 269 ASP B N 1
ATOM 4496 C CA . ASP B 1 269 ? 4.238 -11.57 -22.922 1 89.81 269 ASP B CA 1
ATOM 4497 C C . ASP B 1 269 ? 4.625 -10.25 -22.281 1 89.81 269 ASP B C 1
ATOM 4499 O O . ASP B 1 269 ? 3.76 -9.414 -21.984 1 89.81 269 ASP B O 1
ATOM 4503 N N . LEU B 1 270 ? 5.867 -10.016 -22.281 1 88.5 270 LEU B N 1
ATOM 4504 C CA . LEU B 1 270 ? 6.383 -8.852 -21.578 1 88.5 270 LEU B CA 1
ATOM 4505 C C . LEU B 1 270 ? 6.078 -7.562 -22.328 1 88.5 270 LEU B C 1
ATOM 4507 O O . LEU B 1 270 ? 5.875 -6.512 -21.734 1 88.5 270 LEU B O 1
ATOM 4511 N N . GLY B 1 271 ? 6.09 -7.668 -23.562 1 89.31 271 GLY B N 1
ATOM 4512 C CA . GLY B 1 271 ? 5.773 -6.492 -24.359 1 89.31 271 GLY B CA 1
ATOM 4513 C C . GLY B 1 271 ? 4.379 -5.957 -24.109 1 89.31 271 GLY B C 1
ATOM 4514 O O . GLY B 1 271 ? 4.207 -4.773 -23.812 1 89.31 271 GLY B O 1
ATOM 4515 N N . SER B 1 272 ? 3.445 -6.867 -24.172 1 91.06 272 SER B N 1
ATOM 4516 C CA . SER B 1 272 ? 2.066 -6.473 -23.891 1 91.06 272 SER B CA 1
ATOM 4517 C C . SER B 1 272 ? 1.9 -6.004 -22.453 1 91.06 272 SER B C 1
ATOM 4519 O O . SER B 1 272 ? 1.193 -5.031 -22.188 1 91.06 272 SER B O 1
ATOM 4521 N N . ALA B 1 273 ? 2.539 -6.691 -21.578 1 92.94 273 ALA B N 1
ATOM 4522 C CA . ALA B 1 273 ? 2.475 -6.312 -20.172 1 92.94 273 ALA B CA 1
ATOM 4523 C C . ALA B 1 273 ? 3.047 -4.914 -19.953 1 92.94 273 ALA B C 1
ATOM 4525 O O . ALA B 1 273 ? 2.477 -4.109 -19.203 1 92.94 273 ALA B O 1
ATOM 4526 N N . ALA B 1 274 ? 4.121 -4.676 -20.609 1 92.19 274 ALA B N 1
ATOM 4527 C CA . ALA B 1 274 ? 4.758 -3.367 -20.5 1 92.19 274 ALA B CA 1
ATOM 4528 C C . ALA B 1 274 ? 3.846 -2.266 -21.031 1 92.19 274 ALA B C 1
ATOM 4530 O O . ALA B 1 274 ? 3.799 -1.165 -20.469 1 92.19 274 ALA B O 1
ATOM 4531 N N . SER B 1 275 ? 3.205 -2.535 -22.078 1 93 275 SER B N 1
ATOM 4532 C CA . SER B 1 275 ? 2.283 -1.55 -22.641 1 93 275 SER B CA 1
ATOM 4533 C C . SER B 1 275 ? 1.139 -1.258 -21.672 1 93 275 SER B C 1
ATOM 4535 O O . SER B 1 275 ? 0.741 -0.103 -21.5 1 93 275 SER B O 1
ATOM 4537 N N . ILE B 1 276 ? 0.623 -2.268 -21.016 1 93.5 276 ILE B N 1
ATOM 4538 C CA . ILE B 1 276 ? -0.433 -2.088 -20.031 1 93.5 276 ILE B CA 1
ATOM 4539 C C . ILE B 1 276 ? 0.104 -1.293 -18.844 1 93.5 276 ILE B C 1
ATOM 4541 O O . ILE B 1 276 ? -0.581 -0.414 -18.312 1 93.5 276 ILE B O 1
ATOM 4545 N N . GLY B 1 277 ? 1.314 -1.625 -18.422 1 92.38 277 GLY B N 1
ATOM 4546 C CA . GLY B 1 277 ? 1.962 -0.873 -17.359 1 92.38 277 GLY B CA 1
ATOM 4547 C C . GLY B 1 277 ? 2.105 0.604 -17.688 1 92.38 277 GLY B C 1
ATOM 4548 O O . GLY B 1 277 ? 1.897 1.454 -16.812 1 92.38 277 GLY B O 1
ATOM 4549 N N . MET B 1 278 ? 2.404 0.883 -18.875 1 91.12 278 MET B N 1
ATOM 4550 C CA . MET B 1 278 ? 2.561 2.273 -19.297 1 91.12 278 MET B CA 1
ATOM 4551 C C . MET B 1 278 ? 1.218 2.994 -19.297 1 91.12 278 MET B C 1
ATOM 4553 O O . MET B 1 278 ? 1.142 4.176 -18.953 1 91.12 278 MET B O 1
ATOM 4557 N N . ILE B 1 279 ? 0.241 2.309 -19.734 1 92.19 279 ILE B N 1
ATOM 4558 C CA . ILE B 1 279 ? -1.097 2.889 -19.688 1 92.19 279 ILE B CA 1
ATOM 4559 C C . ILE B 1 279 ? -1.476 3.193 -18.25 1 92.19 279 ILE B C 1
ATOM 4561 O O . ILE B 1 279 ? -1.96 4.285 -17.938 1 92.19 279 ILE B O 1
ATOM 4565 N N . GLY B 1 280 ? -1.254 2.217 -17.391 1 91.12 280 GLY B N 1
ATOM 4566 C CA . GLY B 1 280 ? -1.521 2.43 -15.977 1 91.12 280 GLY B CA 1
ATOM 4567 C C . GLY B 1 280 ? -0.748 3.598 -15.391 1 91.12 280 GLY B C 1
ATOM 4568 O O . GLY B 1 280 ? -1.298 4.395 -14.625 1 91.12 280 GLY B O 1
ATOM 4569 N N . LEU B 1 281 ? 0.481 3.652 -15.727 1 88.38 281 LEU B N 1
ATOM 4570 C CA . LEU B 1 281 ? 1.325 4.746 -15.258 1 88.38 281 LEU B CA 1
ATOM 4571 C C . LEU B 1 281 ? 0.806 6.086 -15.766 1 88.38 281 LEU B C 1
ATOM 4573 O O . LEU B 1 281 ? 0.791 7.07 -15.023 1 88.38 281 LEU B O 1
ATOM 4577 N N . SER B 1 282 ? 0.439 6.164 -16.969 1 90.62 282 SER B N 1
ATOM 4578 C CA . SER B 1 282 ? -0.09 7.391 -17.562 1 90.62 282 SER B CA 1
ATOM 4579 C C . SER B 1 282 ? -1.353 7.848 -16.844 1 90.62 282 SER B C 1
ATOM 4581 O O . SER B 1 282 ? -1.528 9.039 -16.594 1 90.62 282 SER B O 1
ATOM 4583 N N . ILE B 1 283 ? -2.186 6.934 -16.531 1 92.62 283 ILE B N 1
ATOM 4584 C CA . ILE B 1 283 ? -3.41 7.262 -15.805 1 92.62 283 ILE B CA 1
ATOM 4585 C C . ILE B 1 283 ? -3.064 7.793 -14.414 1 92.62 283 ILE B C 1
ATOM 4587 O O . ILE B 1 283 ? -3.629 8.797 -13.969 1 92.62 283 ILE B O 1
ATOM 4591 N N . ALA B 1 284 ? -2.162 7.117 -13.789 1 88.12 284 ALA B N 1
ATOM 4592 C CA . ALA B 1 284 ? -1.739 7.551 -12.461 1 88.12 284 ALA B CA 1
ATOM 4593 C C . ALA B 1 284 ? -1.155 8.961 -12.5 1 88.12 284 ALA B C 1
ATOM 4595 O O . ALA B 1 284 ? -1.426 9.781 -11.625 1 88.12 284 ALA B O 1
ATOM 4596 N N . LEU B 1 285 ? -0.394 9.266 -13.484 1 84.44 285 LEU B N 1
ATOM 4597 C CA . LEU B 1 285 ? 0.197 10.586 -13.641 1 84.44 285 LEU B CA 1
ATOM 4598 C C . LEU B 1 285 ? -0.876 11.633 -13.93 1 84.44 285 LEU B C 1
ATOM 4600 O O . LEU B 1 285 ? -0.804 12.758 -13.438 1 84.44 285 LEU B O 1
ATOM 4604 N N . LEU B 1 286 ? -1.777 11.258 -14.758 1 88.56 286 LEU B N 1
ATOM 4605 C CA . LEU B 1 286 ? -2.877 12.172 -15.07 1 88.56 286 LEU B CA 1
ATOM 4606 C C . LEU B 1 286 ? -3.652 12.531 -13.805 1 88.56 286 LEU B C 1
ATOM 4608 O O . LEU B 1 286 ? -3.98 13.703 -13.586 1 88.56 286 LEU B O 1
ATOM 4612 N N . VAL B 1 287 ? -3.898 11.539 -13.008 1 87.69 287 VAL B N 1
ATOM 4613 C CA . VAL B 1 287 ? -4.605 11.766 -11.75 1 87.69 287 VAL B CA 1
ATOM 4614 C C . VAL B 1 287 ? -3.783 12.688 -10.852 1 87.69 287 VAL B C 1
ATOM 4616 O O . VAL B 1 287 ? -4.328 13.586 -10.203 1 87.69 287 VAL B O 1
ATOM 4619 N N . THR B 1 288 ? -2.551 12.461 -10.812 1 80.69 288 THR B N 1
ATOM 4620 C CA . THR B 1 288 ? -1.661 13.273 -9.992 1 80.69 288 THR B CA 1
ATOM 4621 C C . THR B 1 288 ? -1.645 14.719 -10.477 1 80.69 288 THR B C 1
ATOM 4623 O O . THR B 1 288 ? -1.711 15.656 -9.672 1 80.69 288 THR B O 1
ATOM 4626 N N . VAL B 1 289 ? -1.602 14.945 -11.75 1 81.62 289 VAL B N 1
ATOM 4627 C CA . VAL B 1 289 ? -1.593 16.281 -12.336 1 81.62 289 VAL B CA 1
ATOM 4628 C C . VAL B 1 289 ? -2.91 16.984 -12.031 1 81.62 289 VAL B C 1
ATOM 4630 O O . VAL B 1 289 ? -2.922 18.172 -11.68 1 81.62 289 VAL B O 1
ATOM 4633 N N . ILE B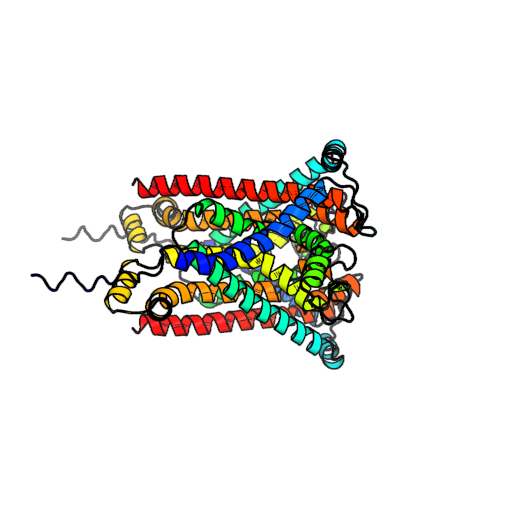 1 290 ? -3.932 16.25 -12.172 1 83.12 290 ILE B N 1
ATOM 4634 C CA . ILE B 1 290 ? -5.242 16.812 -11.875 1 83.12 290 ILE B CA 1
ATOM 4635 C C . ILE B 1 290 ? -5.301 17.234 -10.406 1 83.12 290 ILE B C 1
ATOM 4637 O O . ILE B 1 290 ? -5.82 18.312 -10.086 1 83.12 290 ILE B O 1
ATOM 4641 N N . TYR B 1 291 ? -4.781 16.375 -9.547 1 80.06 291 TYR B N 1
ATOM 4642 C CA . TYR B 1 291 ? -4.73 16.703 -8.117 1 80.06 291 TYR B CA 1
ATOM 4643 C C . TYR B 1 291 ? -3.965 18 -7.879 1 80.06 291 TYR B C 1
ATOM 4645 O O . TYR B 1 291 ? -4.438 18.875 -7.148 1 80.06 291 TYR B O 1
ATOM 4653 N N . PHE B 1 292 ? -2.846 18.203 -8.484 1 72.75 292 PHE B N 1
ATOM 4654 C CA . PHE B 1 292 ? -2.033 19.391 -8.266 1 72.75 292 PHE B CA 1
ATOM 4655 C C . PHE B 1 292 ? -2.707 20.625 -8.859 1 72.75 292 PHE B C 1
ATOM 4657 O O . PHE B 1 292 ? -2.617 21.719 -8.297 1 72.75 292 PHE B O 1
ATOM 4664 N N . LYS B 1 293 ? -3.346 20.484 -9.914 1 78.5 293 LYS B N 1
ATOM 4665 C CA . LYS B 1 293 ? -4.07 21.609 -10.516 1 78.5 293 LYS B CA 1
ATOM 4666 C C . LYS B 1 293 ? -5.227 22.062 -9.625 1 78.5 293 LYS B C 1
ATOM 4668 O O . LYS B 1 293 ? -5.434 23.25 -9.422 1 78.5 293 LYS B O 1
ATOM 4673 N N . VAL B 1 294 ? -5.875 21.094 -9.078 1 77.56 294 VAL B N 1
ATOM 4674 C CA . VAL B 1 294 ? -7.02 21.391 -8.227 1 77.56 294 VAL B CA 1
ATOM 4675 C C . VAL B 1 294 ? -6.543 22.016 -6.918 1 77.56 294 VAL B C 1
ATOM 4677 O O . VAL B 1 294 ? -7.164 22.953 -6.41 1 77.56 294 VAL B O 1
ATOM 4680 N N . THR B 1 295 ? -5.535 21.469 -6.355 1 73.06 295 THR B N 1
ATOM 4681 C CA . THR B 1 295 ? -5.02 21.984 -5.09 1 73.06 295 THR B CA 1
ATOM 4682 C C . THR B 1 295 ? -4.445 23.375 -5.266 1 73.06 295 THR B C 1
ATOM 4684 O O . THR B 1 295 ? -4.586 24.234 -4.383 1 73.06 295 THR B O 1
ATOM 4687 N N . ARG B 1 296 ? -3.818 23.625 -6.348 1 71.44 296 ARG B N 1
ATOM 4688 C CA . ARG B 1 296 ? -3.32 24.969 -6.637 1 71.44 296 ARG B CA 1
ATOM 4689 C C . ARG B 1 296 ? -4.469 25.953 -6.762 1 71.44 296 ARG B C 1
ATOM 4691 O O . ARG B 1 296 ? -4.371 27.094 -6.281 1 71.44 296 ARG B O 1
ATOM 4698 N N . MET B 1 297 ? -5.434 25.531 -7.305 1 68.06 297 MET B N 1
ATOM 4699 C CA . MET B 1 297 ? -6.602 26.391 -7.465 1 68.06 297 MET B CA 1
ATOM 4700 C C . MET B 1 297 ? -7.246 26.688 -6.113 1 68.06 297 MET B C 1
ATOM 4702 O O . MET B 1 297 ? -7.695 27.812 -5.871 1 68.06 297 MET B O 1
ATOM 4706 N N . THR B 1 298 ? -7.242 25.672 -5.309 1 65.81 298 THR B N 1
ATOM 4707 C CA . THR B 1 298 ? -7.84 25.844 -3.988 1 65.81 298 THR B CA 1
ATOM 4708 C C . THR B 1 298 ? -6.969 26.734 -3.107 1 65.81 298 THR B C 1
ATOM 4710 O O . THR B 1 298 ? -7.484 27.547 -2.34 1 65.81 298 THR B O 1
ATOM 4713 N N . GLU B 1 299 ? -5.699 26.5 -3.156 1 64.56 299 GLU B N 1
ATOM 4714 C CA . GLU B 1 299 ? -4.777 27.359 -2.408 1 64.56 299 GLU B CA 1
ATOM 4715 C C . GLU B 1 299 ? -4.859 28.812 -2.877 1 64.56 299 GLU B C 1
ATOM 4717 O O . GLU B 1 299 ? -4.793 29.734 -2.064 1 64.56 299 GLU B O 1
ATOM 4722 N N . GLN B 1 300 ? -4.855 28.938 -4.152 1 60.78 300 GLN B N 1
ATOM 4723 C CA . GLN B 1 300 ? -4.98 30.281 -4.691 1 60.78 300 GLN B CA 1
ATOM 4724 C C . GLN B 1 300 ? -6.297 30.922 -4.258 1 60.78 300 GLN B C 1
ATOM 4726 O O . GLN B 1 300 ? -6.34 32.125 -3.971 1 60.78 300 GLN B O 1
ATOM 4731 N N . ALA B 1 301 ? -7.191 30.109 -4.164 1 56.25 301 ALA B N 1
ATOM 4732 C CA . ALA B 1 301 ? -8.5 30.609 -3.744 1 56.25 301 ALA B CA 1
ATOM 4733 C C . ALA B 1 301 ? -8.492 31 -2.266 1 56.25 301 ALA B C 1
ATOM 4735 O O . ALA B 1 301 ? -9.102 31.984 -1.871 1 56.25 301 ALA B O 1
ATOM 4736 N N . GLN B 1 302 ? -7.773 30.125 -1.506 1 56.69 302 GLN B N 1
ATOM 4737 C CA . GLN B 1 302 ? -7.691 30.406 -0.078 1 56.69 302 GLN B CA 1
ATOM 4738 C C . GLN B 1 302 ? -6.695 31.531 0.196 1 56.69 302 GLN B C 1
ATOM 4740 O O . GLN B 1 302 ? -6.828 32.25 1.18 1 56.69 302 GLN B O 1
ATOM 4745 N N . GLY B 1 303 ? -5.449 31.484 -0.419 1 51.16 303 GLY B N 1
ATOM 4746 C CA . GLY B 1 303 ? -4.539 32.594 -0.273 1 51.16 303 GLY B CA 1
ATOM 4747 C C . GLY B 1 303 ? -5.121 33.906 -0.775 1 51.16 303 GLY B C 1
ATOM 4748 O O . GLY B 1 303 ? -4.645 35 -0.407 1 51.16 303 GLY B O 1
ATOM 4749 N N . LYS B 1 304 ? -5.875 34.031 -1.82 1 45.62 304 LYS B N 1
ATOM 4750 C CA . LYS B 1 304 ? -6.504 35.281 -2.238 1 45.62 304 LYS B CA 1
ATOM 4751 C C . LYS B 1 304 ? -7.602 35.688 -1.261 1 45.62 304 LYS B C 1
ATOM 4753 O O . LYS B 1 304 ? -8.219 36.75 -1.427 1 45.62 304 LYS B O 1
ATOM 4758 N N . ARG B 1 305 ? -7.891 34.906 -0.343 1 39.34 305 ARG B N 1
ATOM 4759 C CA . ARG B 1 305 ? -8.766 35.5 0.654 1 39.34 305 ARG B CA 1
ATOM 4760 C C . ARG B 1 305 ? -7.969 36.031 1.848 1 39.34 305 ARG B C 1
ATOM 4762 O O . ARG B 1 305 ? -6.98 35.406 2.25 1 39.34 305 ARG B O 1
#

Foldseek 3Di:
DPPVPDPPPPPPDDPCVVVVVCVVVVVCCCCVVCVVVVVLVQLLQWFAFLVCNVDTDGNGCVLVVVCVVVVVVVVQAVLLVVLLVLLLCLLLVVLLVLLVVLLDDDPCSVVSLVVLCVLQVDDLLVLLVVLQVLLQQPDRVVLVVCVVVVHPRSRDNLCQDLVRNSVSLSVSSSSNRSSVSNNQLNVQQVVFDPVLLVVCVVVVHDPVRSCVPGVCLSSVVSSLVVSLVSSLCSLQDDRNLCSNHLCDDVNSNNHLNSVLCCCCPVVRRSNSSSSSVVVSVVVNVVSVVVSVVVVVVSVVVVVVD/DPPVPPPVPPVPDDPCVVVVVCVVVVVCCVCVVCVVVVVLVQLLQWFAFLVCNVDTHGNGCVLVVVCVVVVVVVVQAVLLVVLLVLLLCLLLVVLLVLLVVLLDDDPCSVVSLVVLCVLQVDDLLVLLVVLQCLLQQPDRVVLVVCVVVVHPRSRDNLCQDLVRNSVSLSVSSSSNRSSVSNNQLNVQQVVFDPVLLVVCVVVVHDPVRSCVPGVCLSSVVSSLVVSLVSSLCSLQDDRNLCSNHLCDDVNSNNHLNSVLCCCCPVVRRSNSSSSSVVVSVVVNVVSVVVSVVVVVVVVVVVVVD

Organism: Agrobacterium fabrum (strain C58 / ATCC 33970) (NCBI:txid176299)